Protein 5U0H (pdb70)

Radius of gyration: 23.19 Å; Cα contacts (8 Å, |Δi|>4): 1286; chains: 1; bounding box: 56×57×68 Å

Secondary structure (DSSP, 8-state):
--TTS--EEEEES-TT--EEEEEETTT--EEEEEEPPPPEE-TTT--EEEEEE-TT----EEEEEEETTEEPPPEEE-TTTTHHHHHHHHHHHHHTBSSS-EE-TTT--EE----GGGGGEEESS-BTTB-TT-EE----SB--SSSS-EEHHHHHHHHHHHHHHHHH-HHHHHT----PPTTSSHHHHHTT--HHHHHHHHHHHHHHHTB-TTS-B--EEE-SS---S--GGG--S--EEE--BHHHHHHHHHHHHHHHHHHTTT-HHHHHHHHHHHHHHHHHHHHS-S--B---TTTTSSS-----S--HHHHHHHHHHHHHHH--THHHHHHHHH-HHHHHS-----BTTB-HHHHHHHHHT-TTS-HHHHHHHHHHHHHHHHHHHHHHHHSTT--S--GGG-STTHHHHHHHHHHHHHHHHHHS--HHHHHHHHHHHHHHTT-STT-S-SBTT-SSS--SS-S-HHHHHHT---TTPBB----TT--SHHHHHHHHH-SSPPPGGG-----TT-TTTS-B-HHHHHHHHHHHHHHS---

Organism: Thermobacillus composti (strain DSM 18247 / JCM 13945 / KWC4) (NCBI:txid717605)

Structure (mmCIF, N/CA/C/O backbone):
data_5U0H
#
_entry.id   5U0H
#
_cell.length_a   91.060
_cell.length_b   91.060
_cell.length_c   316.660
_cell.angle_alpha   90.000
_cell.angle_beta   90.000
_cell.angle_gamma   120.000
#
_symmetry.space_group_name_H-M   'P 65 2 2'
#
loop_
_entity.id
_entity.type
_entity.pdbx_description
1 polymer J30
2 non-polymer 'CITRATE ANION'
3 non-polymer GLYCEROL
4 water water
#
loop_
_atom_site.group_PDB
_atom_site.id
_atom_site.type_symbol
_atom_site.label_atom_id
_atom_site.label_alt_id
_atom_site.label_comp_id
_atom_site.label_asym_id
_atom_site.label_entity_id
_atom_site.label_seq_id
_atom_site.pdbx_PDB_ins_code
_atom_site.Cartn_x
_atom_site.Cartn_y
_atom_site.Cartn_z
_atom_site.occupancy
_atom_site.B_iso_or_equiv
_atom_site.auth_seq_id
_atom_site.auth_comp_id
_atom_site.auth_asym_id
_atom_site.auth_atom_id
_atom_site.pdbx_PDB_model_num
ATOM 1 N N . MET A 1 1 ? 13.892 48.403 130.522 1.00 18.04 1 MET A N 1
ATOM 2 C CA . MET A 1 1 ? 14.852 47.677 129.641 1.00 21.19 1 MET A CA 1
ATOM 3 C C . MET A 1 1 ? 16.238 48.250 129.794 1.00 16.21 1 MET A C 1
ATOM 4 O O . MET A 1 1 ? 16.364 49.448 129.936 1.00 16.48 1 MET A O 1
ATOM 20 N N . LEU A 1 2 ? 17.284 47.397 129.656 1.00 13.93 2 LEU A N 1
ATOM 21 C CA . LEU A 1 2 ? 18.672 47.869 129.681 1.00 14.43 2 LEU A CA 1
ATOM 22 C C . LEU A 1 2 ? 19.180 48.200 128.270 1.00 16.32 2 LEU A C 1
ATOM 23 O O . LEU A 1 2 ? 18.899 47.466 127.313 1.00 15.19 2 LEU A O 1
ATOM 39 N N . PRO A 1 3 ? 20.023 49.238 128.146 1.00 15.28 3 PRO A N 1
ATOM 40 C CA . PRO A 1 3 ? 20.548 49.621 126.818 1.00 13.99 3 PRO A CA 1
ATOM 41 C C . PRO A 1 3 ? 21.306 48.530 126.070 1.00 15.65 3 PRO A C 1
ATOM 42 O O . PRO A 1 3 ? 21.198 48.457 124.838 1.00 18.15 3 PRO A O 1
ATOM 53 N N . GLU A 1 4 ? 22.111 47.713 126.750 1.00 14.36 4 GLU A N 1
ATOM 54 C CA . GLU A 1 4 ? 22.989 46.777 126.057 1.00 16.70 4 GLU A CA 1
ATOM 55 C C . GLU A 1 4 ? 22.394 45.391 125.893 1.00 20.67 4 GLU A C 1
ATOM 56 O O . GLU A 1 4 ? 23.101 44.491 125.428 1.00 22.83 4 GLU A O 1
ATOM 68 N N . PHE A 1 5 ? 21.126 45.192 126.249 1.00 14.80 5 PHE A N 1
ATOM 69 C CA . PHE A 1 5 ? 20.545 43.867 126.145 1.00 14.80 5 PHE A CA 1
ATOM 70 C C . PHE A 1 5 ? 19.420 43.832 125.124 1.00 16.78 5 PHE A C 1
ATOM 71 O O . PHE A 1 5 ? 18.928 44.886 124.682 1.00 15.77 5 PHE A O 1
ATOM 88 N N . PRO A 1 6 ? 18.976 42.638 124.751 1.00 15.03 6 PRO A N 1
ATOM 89 C CA . PRO A 1 6 ? 17.905 42.528 123.754 1.00 15.35 6 PRO A CA 1
ATOM 90 C C . PRO A 1 6 ? 16.642 43.270 124.161 1.00 14.99 6 PRO A C 1
ATOM 91 O O . PRO A 1 6 ? 16.325 43.438 125.345 1.00 14.89 6 PRO A O 1
ATOM 102 N N . LYS A 1 7 ? 15.901 43.697 123.150 1.00 14.03 7 LYS A N 1
ATOM 103 C CA . LYS A 1 7 ? 14.681 44.464 123.364 1.00 11.89 7 LYS A CA 1
ATOM 104 C C . LYS A 1 7 ? 13.610 43.934 122.435 1.00 14.84 7 LYS A C 1
ATOM 105 O O . LYS A 1 7 ? 13.652 44.192 121.228 1.00 12.89 7 LYS A O 1
ATOM 124 N N . ILE A 1 8 ? 12.652 43.193 122.982 1.00 15.15 8 ILE A N 1
ATOM 125 C CA . ILE A 1 8 ? 11.527 42.726 122.175 1.00 18.19 8 ILE A CA 1
ATOM 126 C C . ILE A 1 8 ? 10.229 43.092 122.875 1.00 21.70 8 ILE A C 1
ATOM 127 O O . ILE A 1 8 ? 10.093 42.907 124.092 1.00 23.55 8 ILE A O 1
ATOM 143 N N . ALA A 1 9 ? 9.304 43.654 122.117 1.00 18.60 9 ALA A N 1
ATOM 144 C CA . ALA A 1 9 ? 7.927 43.777 122.549 1.00 14.43 9 ALA A CA 1
ATOM 145 C C . ALA A 1 9 ? 7.194 42.548 122.034 1.00 13.14 9 ALA A C 1
ATOM 146 O O . ALA A 1 9 ? 7.374 42.156 120.874 1.00 15.64 9 ALA A O 1
ATOM 153 N N . VAL A 1 10 ? 6.405 41.926 122.902 1.00 12.57 10 VAL A N 1
ATOM 154 C CA . VAL A 1 10 ? 5.602 40.776 122.532 1.00 13.26 10 VAL A CA 1
ATOM 155 C C . VAL A 1 10 ? 4.172 41.251 122.325 1.00 17.36 10 VAL A C 1
ATOM 156 O O . VAL A 1 10 ? 3.576 41.891 123.203 1.00 17.79 10 VAL A O 1
ATOM 169 N N . VAL A 1 11 ? 3.626 40.932 121.165 1.00 17.23 11 VAL A N 1
ATOM 170 C CA . VAL A 1 11 ? 2.294 41.364 120.768 1.00 30.86 11 VAL A CA 1
ATOM 171 C C . VAL A 1 11 ? 1.436 40.119 120.582 1.00 30.81 11 VAL A C 1
ATOM 172 O O . VAL A 1 11 ? 1.759 39.269 119.745 1.00 29.41 11 VAL A O 1
ATOM 185 N N . ALA A 1 12 ? 0.363 40.000 121.368 1.00 21.33 12 ALA A N 1
ATOM 186 C CA . ALA A 1 12 ? -0.636 38.961 121.151 1.00 26.36 12 ALA A CA 1
ATOM 187 C C . ALA A 1 12 ? -1.689 39.491 120.188 1.00 30.35 12 ALA A C 1
ATOM 188 O O . ALA A 1 12 ? -2.120 40.639 120.302 1.00 27.63 12 ALA A O 1
ATOM 195 N N . GLY A 1 13 ? -2.093 38.657 119.228 1.00 23.28 13 GLY A N 1
ATOM 196 C CA . GLY A 1 13 ? -2.942 39.180 118.181 1.00 25.14 13 GLY A CA 1
ATOM 197 C C . GLY A 1 13 ? -2.185 40.096 117.229 1.00 32.06 13 GLY A C 1
ATOM 198 O O . GLY A 1 13 ? -0.990 39.925 116.958 1.00 24.65 13 GLY A O 1
ATOM 202 N N . SER A 1 14 ? -2.901 41.089 116.701 1.00 30.12 14 SER A N 1
ATOM 203 C CA . SER A 1 14 ? -2.332 41.994 115.704 1.00 26.52 14 SER A CA 1
ATOM 204 C C . SER A 1 14 ? -1.757 41.233 114.507 1.00 21.70 14 SER A C 1
ATOM 205 O O . SER A 1 14 ? -0.755 41.634 113.917 1.00 20.57 14 SER A O 1
ATOM 213 N N . GLU A 1 15 ? -2.404 40.126 114.147 1.00 22.38 15 GLU A N 1
ATOM 214 C CA . GLU A 1 15 ? -1.929 39.292 113.042 1.00 19.71 15 GLU A CA 1
ATOM 215 C C . GLU A 1 15 ? -1.775 40.060 111.737 1.00 18.76 15 GLU A C 1
ATOM 216 O O . GLU A 1 15 ? -0.905 39.733 110.925 1.00 18.85 15 GLU A O 1
ATOM 228 N N . ALA A 1 16 ? -2.632 41.048 111.480 1.00 19.83 16 ALA A N 1
ATOM 229 C CA . ALA A 1 16 ? -2.672 41.669 110.169 1.00 19.45 16 ALA A CA 1
ATOM 230 C C . ALA A 1 16 ? -1.600 42.727 109.966 1.00 18.70 16 ALA A C 1
ATOM 231 O O . ALA A 1 16 ? -1.355 43.124 108.834 1.00 22.54 16 ALA A O 1
ATOM 238 N N A GLU A 1 17 ? -0.980 43.232 111.025 0.43 23.43 17 GLU A N 1
ATOM 239 N N B GLU A 1 17 ? -0.947 43.161 111.038 0.57 23.36 17 GLU A N 1
ATOM 240 C CA A GLU A 1 17 ? 0.036 44.239 110.789 0.43 25.52 17 GLU A CA 1
ATOM 241 C CA B GLU A 1 17 ? 0.075 44.191 110.976 0.57 27.22 17 GLU A CA 1
ATOM 242 C C A GLU A 1 17 ? 1.299 43.596 110.232 0.43 26.05 17 GLU A C 1
ATOM 243 C C B GLU A 1 17 ? 1.405 43.608 110.509 0.57 26.78 17 GLU A C 1
ATOM 244 O O A GLU A 1 17 ? 1.429 42.374 110.119 0.43 24.47 17 GLU A O 1
ATOM 245 O O B GLU A 1 17 ? 1.680 42.417 110.706 0.57 26.05 17 GLU A O 1
ATOM 268 N N . SER A 1 18 ? 2.235 44.458 109.878 1.00 25.28 18 SER A N 1
ATOM 269 C CA . SER A 1 18 ? 3.551 44.041 109.416 1.00 29.53 18 SER A CA 1
ATOM 270 C C . SER A 1 18 ? 4.704 44.871 109.976 1.00 26.53 18 SER A C 1
ATOM 271 O O . SER A 1 18 ? 5.827 44.358 110.016 1.00 20.24 18 SER A O 1
ATOM 280 N N . VAL A 1 19 ? 4.477 46.118 110.409 1.00 20.68 19 VAL A N 1
ATOM 281 C CA . VAL A 1 19 ? 5.569 46.962 110.885 1.00 16.12 19 VAL A CA 1
ATOM 282 C C . VAL A 1 19 ? 5.233 47.506 112.260 1.00 17.79 19 VAL A C 1
ATOM 283 O O . VAL A 1 19 ? 4.087 47.471 112.714 1.00 17.76 19 VAL A O 1
ATOM 296 N N . PHE A 1 20 ? 6.270 48.015 112.930 1.00 15.16 20 PHE A N 1
ATOM 297 C CA . PHE A 1 20 ? 6.106 48.678 114.209 1.00 14.72 20 PHE A CA 1
ATOM 298 C C . PHE A 1 20 ? 7.013 49.893 114.232 1.00 14.83 20 PHE A C 1
ATOM 299 O O . PHE A 1 20 ? 8.009 49.955 113.509 1.00 15.13 20 PHE A O 1
ATOM 316 N N . ARG A 1 21 ? 6.700 50.804 115.142 1.00 14.61 21 ARG A N 1
ATOM 317 C CA . ARG A 1 21 ? 7.496 51.993 115.334 1.00 14.72 21 ARG A CA 1
ATOM 318 C C . ARG A 1 21 ? 7.766 52.249 116.811 1.00 18.64 21 ARG A C 1
ATOM 319 O O . ARG A 1 21 ? 6.846 52.259 117.626 1.00 16.83 21 ARG A O 1
ATOM 340 N N . VAL A 1 22 ? 9.030 52.475 117.144 1.00 14.18 22 VAL A N 1
ATOM 341 C CA . VAL A 1 22 ? 9.411 52.859 118.500 1.00 13.81 22 VAL A CA 1
ATOM 342 C C . VAL A 1 22 ? 9.487 54.378 118.528 1.00 15.21 22 VAL A C 1
ATOM 343 O O . VAL A 1 22 ? 10.229 54.983 117.744 1.00 14.51 22 VAL A O 1
ATOM 356 N N . VAL A 1 23 ? 8.698 54.994 119.400 1.00 13.95 23 VAL A N 1
ATOM 357 C CA . VAL A 1 23 ? 8.538 56.447 119.444 1.00 14.53 23 VAL A CA 1
ATOM 358 C C . VAL A 1 23 ? 9.106 56.960 120.763 1.00 14.03 23 VAL A C 1
ATOM 359 O O . VAL A 1 23 ? 8.777 56.435 121.829 1.00 15.67 23 VAL A O 1
ATOM 372 N N . ASP A 1 24 ? 9.934 58.003 120.687 1.00 17.67 24 ASP A N 1
ATOM 373 C CA . ASP A 1 24 ? 10.404 58.707 121.874 1.00 16.13 24 ASP A CA 1
ATOM 374 C C . ASP A 1 24 ? 9.282 59.611 122.369 1.00 15.38 24 ASP A C 1
ATOM 375 O O . ASP A 1 24 ? 8.871 60.524 121.657 1.00 16.40 24 ASP A O 1
ATOM 384 N N . ILE A 1 25 ? 8.770 59.350 123.570 1.00 18.46 25 ILE A N 1
ATOM 385 C CA . ILE A 1 25 ? 7.579 60.061 124.030 1.00 17.36 25 ILE A CA 1
ATOM 386 C C . ILE A 1 25 ? 7.842 61.553 124.194 1.00 19.77 25 ILE A C 1
ATOM 387 O O . ILE A 1 25 ? 6.950 62.376 123.956 1.00 18.39 25 ILE A O 1
ATOM 403 N N . GLY A 1 26 ? 9.062 61.933 124.570 1.00 18.89 26 GLY A N 1
ATOM 404 C CA . GLY A 1 26 ? 9.363 63.344 124.779 1.00 22.35 26 GLY A CA 1
ATOM 405 C C . GLY A 1 26 ? 9.384 64.178 123.515 1.00 22.42 26 GLY A C 1
ATOM 406 O O . GLY A 1 26 ? 9.012 65.354 123.529 1.00 21.38 26 GLY A O 1
ATOM 410 N N . THR A 1 27 ? 9.823 63.604 122.403 1.00 22.34 27 THR A N 1
ATOM 411 C CA . THR A 1 27 ? 9.881 64.356 121.163 1.00 23.23 27 THR A CA 1
ATOM 412 C C . THR A 1 27 ? 8.763 64.011 120.211 1.00 22.75 27 THR A C 1
ATOM 413 O O . THR A 1 27 ? 8.399 64.838 119.373 1.00 26.37 27 THR A O 1
ATOM 424 N N . GLY A 1 28 ? 8.212 62.802 120.324 1.00 20.26 28 GLY A N 1
ATOM 425 C CA . GLY A 1 28 ? 7.295 62.295 119.335 1.00 21.90 28 GLY A CA 1
ATOM 426 C C . GLY A 1 28 ? 7.963 61.718 118.110 1.00 21.42 28 GLY A C 1
ATOM 427 O O . GLY A 1 28 ? 7.267 61.303 117.177 1.00 19.89 28 GLY A O 1
ATOM 431 N N . ASP A 1 29 ? 9.284 61.682 118.074 1.00 19.34 29 ASP A N 1
ATOM 432 C CA . ASP A 1 29 ? 9.977 61.184 116.893 1.00 21.68 29 ASP A CA 1
ATOM 433 C C . ASP A 1 29 ? 10.074 59.662 116.918 1.00 15.98 29 ASP A C 1
ATOM 434 O O . ASP A 1 29 ? 10.244 59.049 117.977 1.00 15.56 29 ASP A O 1
ATOM 443 N N . VAL A 1 30 ? 9.986 59.061 115.734 1.00 16.20 30 VAL A N 1
ATOM 444 C CA . VAL A 1 30 ? 10.245 57.633 115.566 1.00 15.88 30 VAL A CA 1
ATOM 445 C C . VAL A 1 30 ? 11.752 57.437 115.634 1.00 15.90 30 VAL A C 1
ATOM 446 O O . VAL A 1 30 ? 12.483 57.998 114.813 1.00 16.51 30 VAL A O 1
ATOM 459 N N . VAL A 1 31 ? 12.212 56.636 116.578 1.00 15.41 31 VAL A N 1
ATOM 460 C CA . VAL A 1 31 ? 13.638 56.334 116.654 1.00 16.24 31 VAL A CA 1
ATOM 461 C C . VAL A 1 31 ? 13.984 55.017 115.985 1.00 23.52 31 VAL A C 1
ATOM 462 O O . VAL A 1 31 ? 15.161 54.792 115.655 1.00 20.13 31 VAL A O 1
ATOM 475 N N . TYR A 1 32 ? 13.004 54.153 115.764 1.00 16.55 32 TYR A N 1
ATOM 476 C CA . TYR A 1 32 ? 13.253 52.851 115.171 1.00 19.02 32 TYR A CA 1
ATOM 477 C C . TYR A 1 32 ? 11.964 52.378 114.523 1.00 16.26 32 TYR A C 1
ATOM 478 O O . TYR A 1 32 ? 10.897 52.448 115.142 1.00 16.67 32 TYR A O 1
ATOM 496 N N . GLU A 1 33 ? 12.071 51.894 113.296 1.00 15.99 33 GLU A N 1
ATOM 497 C CA A GLU A 1 33 ? 10.963 51.261 112.600 0.43 16.46 33 GLU A CA 1
ATOM 498 C CA B GLU A 1 33 ? 10.960 51.255 112.604 0.57 15.89 33 GLU A CA 1
ATOM 499 C C . GLU A 1 33 ? 11.442 49.921 112.061 1.00 22.60 33 GLU A C 1
ATOM 500 O O . GLU A 1 33 ? 12.540 49.827 111.505 1.00 18.60 33 GLU A O 1
ATOM 522 N N . GLY A 1 34 ? 10.631 48.879 112.235 1.00 19.32 34 GLY A N 1
ATOM 523 C CA . GLY A 1 34 ? 11.018 47.581 111.723 1.00 18.97 34 GLY A CA 1
ATOM 524 C C . GLY A 1 34 ? 9.817 46.731 111.370 1.00 19.56 34 GLY A C 1
ATOM 525 O O . GLY A 1 34 ? 8.672 47.130 111.553 1.00 16.72 34 GLY A O 1
ATOM 529 N N . ARG A 1 35 ? 10.101 45.525 110.884 1.00 21.20 35 ARG A N 1
ATOM 530 C CA . ARG A 1 35 ? 9.067 44.544 110.586 1.00 20.74 35 ARG A CA 1
ATOM 531 C C . ARG A 1 35 ? 8.845 43.625 111.778 1.00 17.81 35 ARG A C 1
ATOM 532 O O . ARG A 1 35 ? 9.797 43.183 112.422 1.00 17.04 35 ARG A O 1
ATOM 553 N N . LEU A 1 36 ? 7.577 43.355 112.071 1.00 15.53 36 LEU A N 1
ATOM 554 C CA . LEU A 1 36 ? 7.221 42.375 113.078 1.00 14.89 36 LEU A CA 1
ATOM 555 C C . LEU A 1 36 ? 7.636 40.979 112.626 1.00 15.12 36 LEU A C 1
ATOM 556 O O . LEU A 1 36 ? 7.639 40.662 111.432 1.00 15.66 36 LEU A O 1
ATOM 572 N N . SER A 1 37 ? 7.949 40.124 113.602 1.00 15.18 37 SER A N 1
ATOM 573 C CA . SER A 1 37 ? 8.180 38.726 113.280 1.00 17.35 37 SER A CA 1
ATOM 574 C C . SER A 1 37 ? 6.861 38.055 112.908 1.00 18.86 37 SER A C 1
ATOM 575 O O . SER A 1 37 ? 5.771 38.590 113.124 1.00 18.64 37 SER A O 1
ATOM 583 N N . ASP A 1 38 ? 6.973 36.849 112.359 1.00 21.37 38 ASP A N 1
ATOM 584 C CA . ASP A 1 38 ? 5.794 36.056 112.035 1.00 21.65 38 ASP A CA 1
ATOM 585 C C . ASP A 1 38 ? 5.036 35.637 113.295 1.00 20.24 38 ASP A C 1
ATOM 586 O O . ASP A 1 38 ? 5.612 35.425 114.370 1.00 22.46 38 ASP A O 1
ATOM 595 N N . SER A 1 39 ? 3.717 35.541 113.153 1.00 20.24 39 SER A N 1
ATOM 596 C CA . SER A 1 39 ? 2.848 35.110 114.241 1.00 18.93 39 SER A CA 1
ATOM 597 C C . SER A 1 39 ? 3.076 33.633 114.544 1.00 22.26 39 SER A C 1
ATOM 598 O O . SER A 1 39 ? 3.128 32.812 113.626 1.00 25.58 39 SER A O 1
ATOM 606 N N . VAL A 1 40 ? 3.163 33.280 115.833 1.00 16.01 40 VAL A N 1
ATOM 607 C CA . VAL A 1 40 ? 3.292 31.877 116.233 1.00 20.58 40 VAL A CA 1
ATOM 608 C C . VAL A 1 40 ? 2.387 31.582 117.420 1.00 16.12 40 VAL A C 1
ATOM 609 O O . VAL A 1 40 ? 2.292 32.373 118.360 1.00 14.99 40 VAL A O 1
ATOM 622 N N . TYR A 1 41 ? 1.711 30.440 117.351 1.00 22.25 41 TYR A N 1
ATOM 623 C CA . TYR A 1 41 ? 0.784 30.035 118.395 1.00 18.14 41 TYR A CA 1
ATOM 624 C C . TYR A 1 41 ? 1.541 29.552 119.626 1.00 15.99 41 TYR A C 1
ATOM 625 O O . TYR A 1 41 ? 2.513 28.795 119.517 1.00 17.47 41 TYR A O 1
ATOM 643 N N . ASP A 1 42 ? 1.080 29.996 120.810 1.00 13.73 42 ASP A N 1
ATOM 644 C CA . ASP A 1 42 ? 1.719 29.691 122.086 1.00 14.12 42 ASP A CA 1
ATOM 645 C C . ASP A 1 42 ? 0.839 28.717 122.861 1.00 13.42 42 ASP A C 1
ATOM 646 O O . ASP A 1 42 ? -0.262 29.074 123.296 1.00 14.07 42 ASP A O 1
ATOM 655 N N . ASP A 1 43 ? 1.338 27.493 123.053 1.00 13.54 43 ASP A N 1
ATOM 656 C CA . ASP A 1 43 ? 0.510 26.427 123.623 1.00 14.61 43 ASP A CA 1
ATOM 657 C C . ASP A 1 43 ? -0.001 26.769 125.017 1.00 13.34 43 ASP A C 1
ATOM 658 O O . ASP A 1 43 ? -1.139 26.419 125.365 1.00 14.19 43 ASP A O 1
ATOM 667 N N . ALA A 1 44 ? 0.833 27.393 125.852 1.00 13.74 44 ALA A N 1
ATOM 668 C CA . ALA A 1 44 ? 0.464 27.568 127.255 1.00 14.93 44 ALA A CA 1
ATOM 669 C C . ALA A 1 44 ? -0.609 28.632 127.432 1.00 13.18 44 ALA A C 1
ATOM 670 O O . ALA A 1 44 ? -1.379 28.574 128.396 1.00 13.61 44 ALA A O 1
ATOM 677 N N . SER A 1 45 ? -0.707 29.584 126.496 1.00 12.85 45 SER A N 1
ATOM 678 C CA . SER A 1 45 ? -1.598 30.729 126.645 1.00 12.70 45 SER A CA 1
ATOM 679 C C . SER A 1 45 ? -2.797 30.710 125.726 1.00 12.79 45 SER A C 1
ATOM 680 O O . SER A 1 45 ? -3.785 31.388 126.027 1.00 15.58 45 SER A O 1
ATOM 688 N N . GLY A 1 46 ? -2.736 29.980 124.611 1.00 13.20 46 GLY A N 1
ATOM 689 C CA . GLY A 1 46 ? -3.740 30.111 123.572 1.00 13.67 46 GLY A CA 1
ATOM 690 C C . GLY A 1 46 ? -3.597 31.352 122.728 1.00 14.54 46 GLY A C 1
ATOM 691 O O . GLY A 1 46 ? -4.447 31.592 121.851 1.00 14.37 46 GLY A O 1
ATOM 695 N N . ASP A 1 47 ? -2.542 32.124 122.940 1.00 13.91 47 ASP A N 1
ATOM 696 C CA . ASP A 1 47 ? -2.332 33.373 122.220 1.00 13.36 47 ASP A CA 1
ATOM 697 C C . ASP A 1 47 ? -1.544 33.101 120.951 1.00 17.64 47 ASP A C 1
ATOM 698 O O . ASP A 1 47 ? -0.723 32.181 120.888 1.00 16.43 47 ASP A O 1
ATOM 707 N N . THR A 1 48 ? -1.775 33.936 119.948 1.00 13.75 48 THR A N 1
ATOM 708 C CA . THR A 1 48 ? -0.973 33.935 118.734 1.00 14.03 48 THR A CA 1
ATOM 709 C C . THR A 1 48 ? -0.141 35.197 118.831 1.00 16.28 48 THR A C 1
ATOM 710 O O . THR A 1 48 ? -0.699 36.297 118.839 1.00 16.61 48 THR A O 1
ATOM 721 N N . VAL A 1 49 ? 1.177 35.041 118.943 1.00 17.90 49 VAL A N 1
ATOM 722 C CA . VAL A 1 49 ? 2.019 36.162 119.343 1.00 22.02 49 VAL A CA 1
ATOM 723 C C . VAL A 1 49 ? 3.140 36.369 118.339 1.00 25.73 49 VAL A C 1
ATOM 724 O O . VAL A 1 49 ? 3.585 35.448 117.639 1.00 19.20 49 VAL A O 1
ATOM 737 N N . ARG A 1 50 ? 3.583 37.613 118.267 1.00 21.90 50 ARG A N 1
ATOM 738 C CA . ARG A 1 50 ? 4.703 37.980 117.423 1.00 19.60 50 ARG A CA 1
ATOM 739 C C . ARG A 1 50 ? 5.529 38.989 118.194 1.00 15.93 50 ARG A C 1
ATOM 740 O O . ARG A 1 50 ? 5.169 39.384 119.295 1.00 16.35 50 ARG A O 1
ATOM 761 N N A HIS A 1 51 ? 6.641 39.387 117.581 0.60 15.54 51 HIS A N 1
ATOM 762 N N B HIS A 1 51 ? 6.679 39.370 117.673 0.40 16.72 51 HIS A N 1
ATOM 763 C CA A HIS A 1 51 ? 7.681 40.157 118.244 0.60 16.84 51 HIS A CA 1
ATOM 764 C CA B HIS A 1 51 ? 7.439 40.333 118.447 0.40 15.16 51 HIS A CA 1
ATOM 765 C C A HIS A 1 51 ? 7.995 41.425 117.459 0.60 13.19 51 HIS A C 1
ATOM 766 C C B HIS A 1 51 ? 8.062 41.379 117.545 0.40 15.41 51 HIS A C 1
ATOM 767 O O A HIS A 1 51 ? 7.926 41.440 116.230 0.60 13.65 51 HIS A O 1
ATOM 768 O O B HIS A 1 51 ? 8.269 41.188 116.347 0.40 13.61 51 HIS A O 1
ATOM 795 N N . ALA A 1 52 ? 8.344 42.491 118.187 1.00 13.66 52 ALA A N 1
ATOM 796 C CA . ALA A 1 52 ? 8.972 43.668 117.603 1.00 14.25 52 ALA A CA 1
ATOM 797 C C . ALA A 1 52 ? 10.361 43.727 118.221 1.00 12.98 52 ALA A C 1
ATOM 798 O O . ALA A 1 52 ? 10.483 43.933 119.432 1.00 13.64 52 ALA A O 1
ATOM 805 N N . ASP A 1 53 ? 11.399 43.508 117.414 1.00 13.82 53 ASP A N 1
ATOM 806 C CA . ASP A 1 53 ? 12.786 43.475 117.896 1.00 13.23 53 ASP A CA 1
ATOM 807 C C . ASP A 1 53 ? 13.456 44.820 117.598 1.00 13.44 53 ASP A C 1
ATOM 808 O O . ASP A 1 53 ? 13.684 45.161 116.435 1.00 13.91 53 ASP A O 1
ATOM 817 N N . PHE A 1 54 ? 13.765 45.576 118.644 1.00 13.92 54 PHE A N 1
ATOM 818 C CA . PHE A 1 54 ? 14.429 46.865 118.494 1.00 16.22 54 PHE A CA 1
ATOM 819 C C . PHE A 1 54 ? 15.673 46.920 119.364 1.00 16.34 54 PHE A C 1
ATOM 820 O O . PHE A 1 54 ? 16.064 47.985 119.841 1.00 14.63 54 PHE A O 1
ATOM 837 N N . GLY A 1 55 ? 16.341 45.775 119.526 1.00 15.75 55 GLY A N 1
ATOM 838 C CA . GLY A 1 55 ? 17.485 45.706 120.418 1.00 16.89 55 GLY A CA 1
ATOM 839 C C . GLY A 1 55 ? 18.621 46.632 120.036 1.00 17.59 55 GLY A C 1
ATOM 840 O O . GLY A 1 55 ? 19.394 47.049 120.901 1.00 17.93 55 GLY A O 1
ATOM 844 N N . GLU A 1 56 ? 18.749 46.971 118.750 1.00 16.59 56 GLU A N 1
ATOM 845 C CA . GLU A 1 56 ? 19.854 47.834 118.352 1.00 20.01 56 GLU A CA 1
ATOM 846 C C . GLU A 1 56 ? 19.658 49.287 118.777 1.00 23.67 56 GLU A C 1
ATOM 847 O O . GLU A 1 56 ? 20.627 50.056 118.745 1.00 19.27 56 GLU A O 1
ATOM 859 N N . TRP A 1 57 ? 18.457 49.675 119.199 1.00 18.45 57 TRP A N 1
ATOM 860 C CA . TRP A 1 57 ? 18.245 51.016 119.720 1.00 16.50 57 TRP A CA 1
ATOM 861 C C . TRP A 1 57 ? 18.646 51.057 121.191 1.00 17.92 57 TRP A C 1
ATOM 862 O O . TRP A 1 57 ? 18.058 50.361 122.020 1.00 17.86 57 TRP A O 1
ATOM 883 N N . LYS A 1 58 ? 19.635 51.894 121.526 1.00 17.14 58 LYS A N 1
ATOM 884 C CA . LYS A 1 58 ? 20.244 51.843 122.846 1.00 19.86 58 LYS A CA 1
ATOM 885 C C . LYS A 1 58 ? 20.164 53.141 123.632 1.00 20.48 58 LYS A C 1
ATOM 886 O O . LYS A 1 58 ? 20.669 53.194 124.759 1.00 22.83 58 LYS A O 1
ATOM 905 N N . ARG A 1 59 ? 19.544 54.171 123.096 1.00 17.10 59 ARG A N 1
ATOM 906 C CA . ARG A 1 59 ? 19.549 55.458 123.767 1.00 15.96 59 ARG A CA 1
ATOM 907 C C . ARG A 1 59 ? 18.613 55.454 124.967 1.00 21.44 59 ARG A C 1
ATOM 908 O O . ARG A 1 59 ? 17.430 55.091 124.839 1.00 18.63 59 ARG A O 1
ATOM 929 N N . PRO A 1 60 ? 19.081 55.860 126.144 1.00 19.81 60 PRO A N 1
ATOM 930 C CA . PRO A 1 60 ? 18.179 55.931 127.288 1.00 17.58 60 PRO A CA 1
ATOM 931 C C . PRO A 1 60 ? 17.055 56.917 127.031 1.00 20.29 60 PRO A C 1
ATOM 932 O O . PRO A 1 60 ? 17.231 57.933 126.354 1.00 24.05 60 PRO A O 1
ATOM 943 N N . GLY A 1 61 ? 15.893 56.595 127.570 1.00 18.19 61 GLY A N 1
ATOM 944 C CA . GLY A 1 61 ? 14.744 57.463 127.456 1.00 18.73 61 GLY A CA 1
ATOM 945 C C . GLY A 1 61 ? 13.465 56.707 127.739 1.00 19.24 61 GLY A C 1
ATOM 946 O O . GLY A 1 61 ? 13.474 55.567 128.218 1.00 16.57 61 GLY A O 1
ATOM 950 N N A SER A 1 62 ? 12.366 57.364 127.399 0.44 20.34 62 SER A N 1
ATOM 951 N N B SER A 1 62 ? 12.354 57.374 127.440 0.56 20.95 62 SER A N 1
ATOM 952 C CA A SER A 1 62 ? 11.028 56.830 127.591 0.44 17.89 62 SER A CA 1
ATOM 953 C CA B SER A 1 62 ? 11.017 56.815 127.610 0.56 17.41 62 SER A CA 1
ATOM 954 C C A SER A 1 62 ? 10.349 56.710 126.236 0.44 14.14 62 SER A C 1
ATOM 955 C C B SER A 1 62 ? 10.350 56.708 126.248 0.56 13.58 62 SER A C 1
ATOM 956 O O A SER A 1 62 ? 10.302 57.683 125.476 0.44 15.31 62 SER A O 1
ATOM 957 O O B SER A 1 62 ? 10.314 57.687 125.495 0.56 15.12 62 SER A O 1
ATOM 972 N N . TYR A 1 63 ? 9.811 55.523 125.955 1.00 15.74 63 TYR A N 1
ATOM 973 C CA . TYR A 1 63 ? 9.365 55.164 124.617 1.00 13.70 63 TYR A CA 1
ATOM 974 C C . TYR A 1 63 ? 8.046 54.430 124.655 1.00 15.76 63 TYR A C 1
ATOM 975 O O . TYR A 1 63 ? 7.621 53.909 125.690 1.00 17.57 63 TYR A O 1
ATOM 993 N N . SER A 1 64 ? 7.417 54.377 123.481 1.00 16.98 64 SER A N 1
ATOM 994 C CA A SER A 1 64 ? 6.245 53.553 123.250 0.62 13.68 64 SER A CA 1
ATOM 995 C CA B SER A 1 64 ? 6.252 53.540 123.258 0.38 14.77 64 SER A CA 1
ATOM 996 C C . SER A 1 64 ? 6.410 52.847 121.913 1.00 19.72 64 SER A C 1
ATOM 997 O O . SER A 1 64 ? 7.046 53.370 121.004 1.00 17.67 64 SER A O 1
ATOM 1010 N N . VAL A 1 65 ? 5.845 51.654 121.807 1.00 13.68 65 VAL A N 1
ATOM 1011 C CA . VAL A 1 65 ? 5.828 50.911 120.546 1.00 12.87 65 VAL A CA 1
ATOM 1012 C C . VAL A 1 65 ? 4.437 51.026 119.931 1.00 13.82 65 VAL A C 1
ATOM 1013 O O . VAL A 1 65 ? 3.436 50.705 120.578 1.00 17.05 65 VAL A O 1
ATOM 1026 N N A THR A 1 66 ? 4.365 51.535 118.705 0.67 13.59 66 THR A N 1
ATOM 1027 N N B THR A 1 66 ? 4.376 51.407 118.664 0.33 13.58 66 THR A N 1
ATOM 1028 C CA A THR A 1 66 ? 3.114 51.580 117.959 0.67 13.91 66 THR A CA 1
ATOM 1029 C CA B THR A 1 66 ? 3.107 51.597 117.977 0.33 15.91 66 THR A CA 1
ATOM 1030 C C A THR A 1 66 ? 3.037 50.396 117.012 0.67 14.32 66 THR A C 1
ATOM 1031 C C B THR A 1 66 ? 2.948 50.540 116.892 0.33 15.66 66 THR A C 1
ATOM 1032 O O A THR A 1 66 ? 4.010 50.058 116.333 0.67 14.18 66 THR A O 1
ATOM 1033 O O B THR A 1 66 ? 3.774 50.451 115.975 0.33 14.37 66 THR A O 1
ATOM 1054 N N . VAL A 1 67 ? 1.869 49.763 116.983 1.00 18.16 67 VAL A N 1
ATOM 1055 C CA . VAL A 1 67 ? 1.550 48.736 116.000 1.00 18.67 67 VAL A CA 1
ATOM 1056 C C . VAL A 1 67 ? 0.125 48.991 115.520 1.00 14.69 67 VAL A C 1
ATOM 1057 O O . VAL A 1 67 ? -0.818 48.888 116.314 1.00 20.30 67 VAL A O 1
ATOM 1070 N N . GLY A 1 68 ? -0.019 49.318 114.255 1.00 15.19 68 GLY A N 1
ATOM 1071 C CA . GLY A 1 68 ? -1.333 49.626 113.700 1.00 18.98 68 GLY A CA 1
ATOM 1072 C C . GLY A 1 68 ? -2.006 50.773 114.439 1.00 25.90 68 GLY A C 1
ATOM 1073 O O . GLY A 1 68 ? -1.495 51.899 114.485 1.00 21.29 68 GLY A O 1
ATOM 1077 N N . ARG A 1 69 ? -3.183 50.492 115.005 1.00 16.38 69 ARG A N 1
ATOM 1078 C CA . ARG A 1 69 ? -3.997 51.480 115.718 1.00 19.97 69 ARG A CA 1
ATOM 1079 C C . ARG A 1 69 ? -3.592 51.713 117.157 1.00 19.32 69 ARG A C 1
ATOM 1080 O O . ARG A 1 69 ? -4.137 52.628 117.790 1.00 23.15 69 ARG A O 1
ATOM 1101 N N A SER A 1 70 ? -2.672 50.915 117.692 0.50 16.67 70 SER A N 1
ATOM 1102 N N B SER A 1 70 ? -2.713 50.900 117.731 0.50 16.16 70 SER A N 1
ATOM 1103 C CA A SER A 1 70 ? -2.409 50.865 119.120 0.50 22.20 70 SER A CA 1
ATOM 1104 C CA B SER A 1 70 ? -2.457 50.997 119.156 0.50 22.56 70 SER A CA 1
ATOM 1105 C C A SER A 1 70 ? -0.968 51.249 119.430 0.50 22.98 70 SER A C 1
ATOM 1106 C C B SER A 1 70 ? -0.985 51.228 119.453 0.50 23.04 70 SER A C 1
ATOM 1107 O O A SER A 1 70 ? -0.070 51.087 118.603 0.50 19.15 70 SER A O 1
ATOM 1108 O O B SER A 1 70 ? -0.096 50.924 118.659 0.50 19.36 70 SER A O 1
ATOM 1123 N N . SER A 1 71 ? -0.757 51.760 120.640 1.00 27.19 71 SER A N 1
ATOM 1124 C CA . SER A 1 71 ? 0.573 52.067 121.138 1.00 24.47 71 SER A CA 1
ATOM 1125 C C . SER A 1 71 ? 0.696 51.493 122.536 1.00 30.52 71 SER A C 1
ATOM 1126 O O . SER A 1 71 ? -0.260 51.528 123.317 1.00 34.22 71 SER A O 1
ATOM 1134 N N . SER A 1 72 ? 1.864 50.938 122.837 1.00 24.36 72 SER A N 1
ATOM 1135 C CA . SER A 1 72 ? 2.105 50.347 124.145 1.00 20.73 72 SER A CA 1
ATOM 1136 C C . SER A 1 72 ? 2.124 51.418 125.227 1.00 21.78 72 SER A C 1
ATOM 1137 O O . SER A 1 72 ? 2.245 52.619 124.967 1.00 23.81 72 SER A O 1
ATOM 1145 N N . ALA A 1 73 ? 2.036 50.952 126.471 1.00 23.20 73 ALA A N 1
ATOM 1146 C CA . ALA A 1 73 ? 2.314 51.825 127.585 1.00 26.09 73 ALA A CA 1
ATOM 1147 C C . ALA A 1 73 ? 3.768 52.284 127.496 1.00 20.20 73 ALA A C 1
AT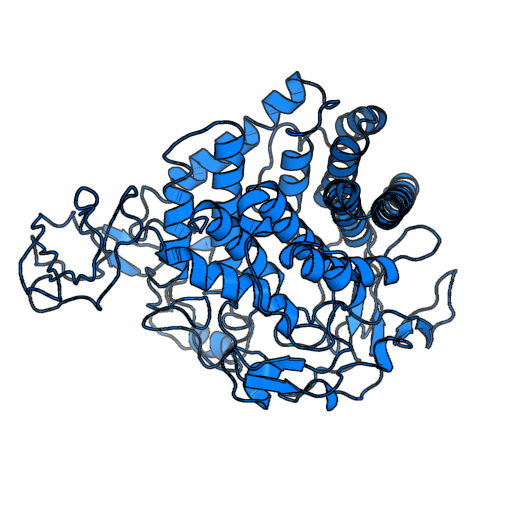OM 1148 O O . ALA A 1 73 ? 4.612 51.574 126.938 1.00 23.06 73 ALA A O 1
ATOM 1155 N N . PRO A 1 74 ? 4.086 53.468 128.016 1.00 22.38 74 PRO A N 1
ATOM 1156 C CA . PRO A 1 74 ? 5.484 53.910 128.024 1.00 21.00 74 PRO A CA 1
ATOM 1157 C C . PRO A 1 74 ? 6.359 52.950 128.808 1.00 23.19 74 PRO A C 1
ATOM 1158 O O . PRO A 1 74 ? 5.935 52.356 129.798 1.00 23.18 74 PRO A O 1
ATOM 1169 N N . PHE A 1 75 ? 7.597 52.812 128.353 1.00 19.52 75 PHE A N 1
ATOM 1170 C CA . PHE A 1 75 ? 8.592 52.013 129.044 1.00 20.30 75 PHE A CA 1
ATOM 1171 C C . PHE A 1 75 ? 9.921 52.734 128.947 1.00 16.97 75 PHE A C 1
ATOM 1172 O O . PHE A 1 75 ? 10.126 53.611 128.098 1.00 17.29 75 PHE A O 1
ATOM 1189 N N . ARG A 1 76 ? 10.835 52.349 129.831 1.00 16.96 76 ARG A N 1
ATOM 1190 C CA . ARG A 1 76 ? 12.129 52.996 129.931 1.00 15.17 76 ARG A CA 1
ATOM 1191 C C . ARG A 1 76 ? 13.209 52.115 129.338 1.00 16.36 76 ARG A C 1
ATOM 1192 O O . ARG A 1 76 ? 13.159 50.892 129.472 1.00 18.09 76 ARG A O 1
ATOM 1213 N N . ILE A 1 77 ? 14.157 52.750 128.652 1.00 15.67 77 ILE A N 1
ATOM 1214 C CA . ILE A 1 77 ? 15.481 52.194 128.399 1.00 15.66 77 ILE A CA 1
ATOM 1215 C C . ILE A 1 77 ? 16.439 52.984 129.277 1.00 17.66 77 ILE A C 1
ATOM 1216 O O . ILE A 1 77 ? 16.519 54.210 129.163 1.00 18.86 77 ILE A O 1
ATOM 1232 N N . GLY A 1 78 ? 17.154 52.289 130.151 1.00 18.12 78 GLY A N 1
ATOM 1233 C CA . GLY A 1 78 ? 18.079 52.948 131.039 1.00 17.63 78 GLY A CA 1
ATOM 1234 C C . GLY A 1 78 ? 18.938 51.957 131.783 1.00 15.20 78 GLY A C 1
ATOM 1235 O O . GLY A 1 78 ? 18.542 50.804 132.001 1.00 15.06 78 GLY A O 1
ATOM 1239 N N . ASN A 1 79 ? 20.126 52.406 132.191 1.00 16.95 79 ASN A N 1
ATOM 1240 C CA . ASN A 1 79 ? 21.021 51.536 132.936 1.00 18.93 79 ASN A CA 1
ATOM 1241 C C . ASN A 1 79 ? 20.527 51.283 134.344 1.00 15.40 79 ASN A C 1
ATOM 1242 O O . ASN A 1 79 ? 20.834 50.242 134.916 1.00 19.01 79 ASN A O 1
ATOM 1253 N N . ASP A 1 80 ? 19.715 52.174 134.882 1.00 16.58 80 ASP A N 1
ATOM 1254 C CA . ASP A 1 80 ? 19.339 52.110 136.287 1.00 26.18 80 ASP A CA 1
ATOM 1255 C C . ASP A 1 80 ? 18.071 51.315 136.557 1.00 16.38 80 ASP A C 1
ATOM 1256 O O . ASP A 1 80 ? 17.662 51.231 137.713 1.00 17.11 80 ASP A O 1
ATOM 1265 N N . VAL A 1 81 ? 17.447 50.706 135.542 1.00 12.61 81 VAL A N 1
ATOM 1266 C CA . VAL A 1 81 ? 16.030 50.373 135.659 1.00 10.85 81 VAL A CA 1
ATOM 1267 C C . VAL A 1 81 ? 15.715 49.278 136.673 1.00 14.82 81 VAL A C 1
ATOM 1268 O O . VAL A 1 81 ? 14.560 49.196 137.095 1.00 16.67 81 VAL A O 1
ATOM 1281 N N . TYR A 1 82 ? 16.662 48.415 137.069 1.00 11.41 82 TYR A N 1
ATOM 1282 C CA . TYR A 1 82 ? 16.326 47.318 137.973 1.00 9.86 82 TYR A CA 1
ATOM 1283 C C . TYR A 1 82 ? 16.798 47.576 139.398 1.00 10.49 82 TYR A C 1
ATOM 1284 O O . TYR A 1 82 ? 16.535 46.749 140.280 1.00 14.00 82 TYR A O 1
ATOM 1302 N N . ARG A 1 83 ? 17.436 48.719 139.662 1.00 12.56 83 ARG A N 1
ATOM 1303 C CA . ARG A 1 83 ? 17.892 49.001 141.023 1.00 12.26 83 ARG A CA 1
ATOM 1304 C C . ARG A 1 83 ? 16.701 49.158 141.969 1.00 13.68 83 ARG A C 1
ATOM 1305 O O . ARG A 1 83 ? 16.696 48.609 143.076 1.00 13.97 83 ARG A O 1
ATOM 1326 N N . ALA A 1 84 ? 15.676 49.904 141.560 1.00 13.26 84 ALA A N 1
ATOM 1327 C CA . ALA A 1 84 ? 14.567 50.150 142.482 1.00 14.10 84 ALA A CA 1
ATOM 1328 C C . ALA A 1 84 ? 13.806 48.877 142.825 1.00 12.90 84 ALA A C 1
ATOM 1329 O O . ALA A 1 84 ? 13.539 48.644 144.027 1.00 13.77 84 ALA A O 1
ATOM 1336 N N . PRO A 1 85 ? 13.408 48.031 141.869 1.00 12.45 85 PRO A N 1
ATOM 1337 C CA . PRO A 1 85 ? 12.728 46.796 142.275 1.00 11.19 85 PRO A CA 1
ATOM 1338 C C . PRO A 1 85 ? 13.609 45.881 143.098 1.00 10.39 85 PRO A C 1
ATOM 1339 O O . PRO A 1 85 ? 13.098 45.154 143.955 1.00 11.09 85 PRO A O 1
ATOM 1350 N N . LEU A 1 86 ? 14.918 45.864 142.836 1.00 11.46 86 LEU A N 1
ATOM 1351 C CA . LEU A 1 86 ? 15.803 45.063 143.668 1.00 8.81 86 LEU A CA 1
ATOM 1352 C C . LEU A 1 86 ? 15.730 45.517 145.119 1.00 10.70 86 LEU A C 1
ATOM 1353 O O . LEU A 1 86 ? 15.570 44.700 146.035 1.00 11.63 86 LEU A O 1
ATOM 1369 N N . ILE A 1 87 ? 15.837 46.823 145.329 1.00 9.06 87 ILE A N 1
ATOM 1370 C CA . ILE A 1 87 ? 15.779 47.379 146.673 1.00 9.59 87 ILE A CA 1
ATOM 1371 C C . ILE A 1 87 ? 14.434 47.070 147.326 1.00 12.35 87 ILE A C 1
ATOM 1372 O O . ILE A 1 87 ? 14.383 46.699 148.496 1.00 10.63 87 ILE A O 1
ATOM 1388 N N . GLN A 1 88 ? 13.346 47.220 146.576 1.00 10.91 88 GLN A N 1
ATOM 1389 C CA . GLN A 1 88 ? 12.022 46.941 147.133 1.00 11.44 88 GLN A CA 1
ATOM 1390 C C . GLN A 1 88 ? 11.885 45.480 147.542 1.00 10.46 88 GLN A C 1
ATOM 1391 O O . GLN A 1 88 ? 11.361 45.164 148.622 1.00 10.66 88 GLN A O 1
ATOM 1405 N N . ALA A 1 89 ? 12.311 44.570 146.670 1.00 9.38 89 ALA A N 1
ATOM 1406 C CA . ALA A 1 89 ? 12.202 43.155 146.977 1.00 9.98 89 ALA A CA 1
ATOM 1407 C C . ALA A 1 89 ? 13.040 42.798 148.188 1.00 9.49 89 ALA A C 1
ATOM 1408 O O . ALA A 1 89 ? 12.594 42.040 149.052 1.00 9.63 89 ALA A O 1
ATOM 1415 N N . ALA A 1 90 ? 14.267 43.319 148.264 1.00 9.48 90 ALA A N 1
ATOM 1416 C CA . ALA A 1 90 ? 15.136 42.999 149.398 1.00 9.74 90 ALA A CA 1
ATOM 1417 C C . ALA A 1 90 ? 14.570 43.528 150.709 1.00 10.75 90 ALA A C 1
ATOM 1418 O O . ALA A 1 90 ? 14.581 42.820 151.719 1.00 10.20 90 ALA A O 1
ATOM 1425 N N . ARG A 1 91 ? 14.103 44.778 150.732 1.00 11.44 91 ARG A N 1
ATOM 1426 C CA . ARG A 1 91 ? 13.622 45.332 151.992 1.00 10.65 91 ARG A CA 1
ATOM 1427 C C . ARG A 1 91 ? 12.245 44.809 152.375 1.00 9.75 91 ARG A C 1
ATOM 1428 O O . ARG A 1 91 ? 11.824 45.010 153.521 1.00 10.25 91 ARG A O 1
ATOM 1449 N N . SER A 1 92 ? 11.539 44.116 151.471 1.00 8.96 92 SER A N 1
ATOM 1450 C CA . SER A 1 92 ? 10.286 43.487 151.871 1.00 10.22 92 SER A CA 1
ATOM 1451 C C . SER A 1 92 ? 10.511 42.483 152.994 1.00 9.57 92 SER A C 1
ATOM 1452 O O . SER A 1 92 ? 9.602 42.230 153.789 1.00 11.27 92 SER A O 1
ATOM 1460 N N . TYR A 1 93 ? 11.705 41.893 153.075 1.00 9.08 93 TYR A N 1
ATOM 1461 C CA . TYR A 1 93 ? 12.007 40.976 154.169 1.00 9.57 93 TYR A CA 1
ATOM 1462 C C . TYR A 1 93 ? 11.980 41.685 155.511 1.00 9.22 93 TYR A C 1
ATOM 1463 O O . TYR A 1 93 ? 11.427 41.164 156.486 1.00 9.35 93 TYR A O 1
ATOM 1481 N N . THR A 1 94 ? 12.556 42.887 155.578 1.00 9.35 94 THR A N 1
ATOM 1482 C CA . THR A 1 94 ? 12.484 43.685 156.797 1.00 9.65 94 THR A CA 1
ATOM 1483 C C . THR A 1 94 ? 11.036 43.856 157.248 1.00 9.79 94 THR A C 1
ATOM 1484 O O . THR A 1 94 ? 10.711 43.744 158.432 1.00 10.02 94 THR A O 1
ATOM 1495 N N . LEU A 1 95 ? 10.162 44.174 156.299 1.00 10.60 95 LEU A N 1
ATOM 1496 C CA . LEU A 1 95 ? 8.754 44.429 156.601 1.00 9.87 95 LEU A CA 1
ATOM 1497 C C . LEU A 1 95 ? 7.990 43.166 156.980 1.00 9.88 95 LEU A C 1
ATOM 1498 O O . LEU A 1 95 ? 6.894 43.277 157.553 1.00 10.12 95 LEU A O 1
ATOM 1514 N N . ALA A 1 96 ? 8.572 41.993 156.729 1.00 10.30 96 ALA A N 1
ATOM 1515 C CA . ALA A 1 96 ? 8.029 40.702 157.115 1.00 10.03 96 ALA A CA 1
ATOM 1516 C C . ALA A 1 96 ? 8.562 40.187 158.461 1.00 10.45 96 ALA A C 1
ATOM 1517 O O . ALA A 1 96 ? 8.319 39.027 158.803 1.00 10.31 96 ALA A O 1
ATOM 1524 N N . ARG A 1 97 ? 9.318 40.987 159.217 1.00 10.88 97 ARG A N 1
ATOM 1525 C CA . ARG A 1 97 ? 9.893 40.486 160.463 1.00 10.15 97 ARG A CA 1
ATOM 1526 C C . ARG A 1 97 ? 8.825 40.203 161.514 1.00 10.45 97 ARG A C 1
ATOM 1527 O O . ARG A 1 97 ? 7.918 41.011 161.746 1.00 10.66 97 ARG A O 1
ATOM 1548 N N . ALA A 1 98 ? 8.963 39.054 162.153 1.00 10.51 98 ALA A N 1
ATOM 1549 C CA . ALA A 1 98 ? 8.250 38.696 163.366 1.00 10.87 98 ALA A CA 1
ATOM 1550 C C . ALA A 1 98 ? 8.972 39.207 164.602 1.00 11.24 98 ALA A C 1
ATOM 1551 O O . ALA A 1 98 ? 10.208 39.231 164.661 1.00 11.35 98 ALA A O 1
ATOM 1558 N N . GLY A 1 99 ? 8.193 39.560 165.624 1.00 11.57 99 GLY A N 1
ATOM 1559 C CA . GLY A 1 99 ? 8.753 39.853 166.933 1.00 11.94 99 GLY A CA 1
ATOM 1560 C C . GLY A 1 99 ? 9.156 41.294 167.147 1.00 16.67 99 GLY A C 1
ATOM 1561 O O . GLY A 1 99 ? 9.774 41.601 168.174 1.00 13.98 99 GLY A O 1
ATOM 1565 N N . VAL A 1 100 ? 8.823 42.187 166.217 1.00 13.48 100 VAL A N 1
ATOM 1566 C CA . VAL A 1 100 ? 9.189 43.595 166.302 1.00 15.16 100 VAL A CA 1
ATOM 1567 C C . VAL A 1 100 ? 8.024 44.450 165.844 1.00 17.26 100 VAL A C 1
ATOM 1568 O O . VAL A 1 100 ? 7.161 44.013 165.079 1.00 15.26 100 VAL A O 1
ATOM 1581 N N . ALA A 1 101 ? 7.994 45.676 166.356 1.00 15.30 101 ALA A N 1
ATOM 1582 C CA . ALA A 1 101 ? 7.165 46.726 165.791 1.00 14.20 101 ALA A CA 1
ATOM 1583 C C . ALA A 1 101 ? 7.832 47.294 164.539 1.00 15.77 101 ALA A C 1
ATOM 1584 O O . ALA A 1 101 ? 9.064 47.357 164.436 1.00 16.28 101 ALA A O 1
ATOM 1591 N N . ILE A 1 102 ? 7.007 47.713 163.584 1.00 13.45 102 ILE A N 1
ATOM 1592 C CA . ILE A 1 102 ? 7.467 48.280 162.325 1.00 14.21 102 ILE A CA 1
ATOM 1593 C C . ILE A 1 102 ? 6.792 49.631 162.139 1.00 18.14 102 ILE A C 1
ATOM 1594 O O . ILE A 1 102 ? 5.570 49.737 162.256 1.00 15.75 102 ILE A O 1
ATOM 1610 N N . ASP A 1 103 ? 7.585 50.663 161.866 1.00 14.76 103 ASP A N 1
ATOM 1611 C CA . ASP A 1 103 ? 7.060 51.954 161.434 1.00 15.48 103 ASP A CA 1
ATOM 1612 C C . ASP A 1 103 ? 7.923 52.404 160.260 1.00 16.48 103 ASP A C 1
ATOM 1613 O O . ASP A 1 103 ? 9.021 52.935 160.459 1.00 19.58 103 ASP A O 1
ATOM 1622 N N . ASP A 1 104 ? 7.446 52.139 159.054 1.00 14.67 104 ASP A N 1
ATOM 1623 C CA . ASP A 1 104 ? 8.244 52.335 157.848 1.00 13.65 104 ASP A CA 1
ATOM 1624 C C . ASP A 1 104 ? 7.781 53.575 157.095 1.00 15.12 104 ASP A C 1
ATOM 1625 O O . ASP A 1 104 ? 6.731 53.530 156.449 1.00 14.99 104 ASP A O 1
ATOM 1634 N N . PRO A 1 105 ? 8.534 54.673 157.080 1.00 15.22 105 PRO A N 1
ATOM 1635 C CA . PRO A 1 105 ? 8.090 55.843 156.300 1.00 16.57 105 PRO A CA 1
ATOM 1636 C C . PRO A 1 105 ? 8.085 55.616 154.804 1.00 14.18 105 PRO A C 1
ATOM 1637 O O . PRO A 1 105 ? 7.380 56.346 154.095 1.00 14.92 105 PRO A O 1
ATOM 1648 N N . VAL A 1 106 ? 8.849 54.648 154.294 1.00 12.55 106 VAL A N 1
ATOM 1649 C CA . VAL A 1 106 ? 8.924 54.451 152.855 1.00 13.02 106 VAL A CA 1
ATOM 1650 C C . VAL A 1 106 ? 7.588 53.971 152.311 1.00 14.60 106 VAL A C 1
ATOM 1651 O O . VAL A 1 106 ? 7.046 54.542 151.356 1.00 13.65 106 VAL A O 1
ATOM 1664 N N . THR A 1 107 ? 7.063 52.880 152.874 1.00 12.38 107 THR A N 1
ATOM 1665 C CA . THR A 1 107 ? 5.771 52.348 152.448 1.00 12.96 107 THR A CA 1
ATOM 1666 C C . THR A 1 107 ? 4.601 52.896 153.243 1.00 14.52 107 THR A C 1
ATOM 1667 O O . THR A 1 107 ? 3.460 52.851 152.760 1.00 16.12 107 THR A O 1
ATOM 1678 N N . GLY A 1 108 ? 4.849 53.351 154.463 1.00 13.00 108 GLY A N 1
ATOM 1679 C CA . GLY A 1 108 ? 3.804 53.664 155.411 1.00 18.34 108 GLY A CA 1
ATOM 1680 C C . GLY A 1 108 ? 3.309 52.470 156.192 1.00 17.56 108 GLY A C 1
ATOM 1681 O O . GLY A 1 108 ? 2.335 52.591 156.947 1.00 18.05 108 GLY A O 1
ATOM 1685 N N . LEU A 1 109 ? 3.924 51.311 156.015 1.00 15.28 109 LEU A N 1
ATOM 1686 C CA . LEU A 1 109 ? 3.523 50.151 156.800 1.00 15.86 109 LEU A CA 1
ATOM 1687 C C . LEU A 1 109 ? 3.805 50.414 158.268 1.00 19.25 109 LEU A C 1
ATOM 1688 O O . LEU A 1 109 ? 4.915 50.802 158.639 1.00 17.54 109 LEU A O 1
ATOM 1704 N N . ARG A 1 110 ? 2.799 50.201 159.110 1.00 15.67 110 ARG A N 1
ATOM 1705 C CA . ARG A 1 110 ? 2.963 50.415 160.542 1.00 13.12 110 ARG A CA 1
ATOM 1706 C C . ARG A 1 110 ? 2.217 49.335 161.309 1.00 20.76 110 ARG A C 1
ATOM 1707 O O . ARG A 1 110 ? 1.046 49.073 161.025 1.00 20.45 110 ARG A O 1
ATOM 1728 N N . HIS A 1 111 ? 2.904 48.684 162.252 1.00 18.12 111 HIS A N 1
ATOM 1729 C CA . HIS A 1 111 ? 2.225 47.727 163.117 1.00 16.33 111 HIS A CA 1
ATOM 1730 C C . HIS A 1 111 ? 3.006 47.572 164.411 1.00 16.75 111 HIS A C 1
ATOM 1731 O O . HIS A 1 111 ? 4.209 47.816 164.467 1.00 14.46 111 HIS A O 1
ATOM 1745 N N . ASP A 1 112 ? 2.279 47.221 165.466 1.00 13.95 112 ASP A N 1
ATOM 1746 C CA . ASP A 1 112 ? 2.879 47.013 166.771 1.00 13.80 112 ASP A CA 1
ATOM 1747 C C . ASP A 1 112 ? 3.573 45.647 166.827 1.00 13.65 112 ASP A C 1
ATOM 1748 O O . ASP A 1 112 ? 3.478 44.832 165.912 1.00 14.60 112 ASP A O 1
ATOM 1757 N N . VAL A 1 113 ? 4.287 45.381 167.924 1.00 15.06 113 VAL A N 1
ATOM 1758 C CA . VAL A 1 113 ? 5.043 44.127 167.997 1.00 14.30 113 VAL A CA 1
ATOM 1759 C C . VAL A 1 113 ? 4.141 42.931 167.715 1.00 14.51 113 VAL A C 1
ATOM 1760 O O . VAL A 1 113 ? 3.092 42.760 168.346 1.00 16.99 113 VAL A O 1
ATOM 1773 N N . GLY A 1 114 ? 4.569 42.068 166.799 1.00 14.84 114 GLY A N 1
ATOM 1774 C CA . GLY A 1 114 ? 3.827 40.859 166.470 1.00 14.16 114 GLY A CA 1
ATOM 1775 C C . GLY A 1 114 ? 4.527 39.619 167.002 1.00 12.50 114 GLY A C 1
ATOM 1776 O O . GLY A 1 114 ? 5.735 39.473 166.860 1.00 13.40 114 GLY A O 1
ATOM 1780 N N . HIS A 1 115 ? 3.743 38.751 167.640 1.00 13.54 115 HIS A N 1
ATOM 1781 C CA . HIS A 1 115 ? 4.177 37.407 168.013 1.00 12.75 115 HIS A CA 1
ATOM 1782 C C . HIS A 1 115 ? 5.341 37.429 168.995 1.00 12.89 115 HIS A C 1
ATOM 1783 O O . HIS A 1 115 ? 6.254 36.605 168.932 1.00 12.69 115 HIS A O 1
ATOM 1797 N N . ALA A 1 116 ? 5.280 38.365 169.945 1.00 15.80 116 ALA A N 1
ATOM 1798 C CA . ALA A 1 116 ? 6.232 38.334 171.046 1.00 19.16 116 ALA A CA 1
ATOM 1799 C C . ALA A 1 116 ? 6.146 37.017 171.799 1.00 18.23 116 ALA A C 1
ATOM 1800 O O . ALA A 1 116 ? 7.137 36.572 172.395 1.00 16.38 116 ALA A O 1
ATOM 1807 N N . GLN A 1 117 ? 4.969 36.384 171.789 1.00 15.60 117 GLN A N 1
ATOM 1808 C CA . GLN A 1 117 ? 4.810 35.114 172.480 1.00 18.71 117 GLN A CA 1
ATOM 1809 C C . GLN A 1 117 ? 5.585 33.963 171.837 1.00 14.73 117 GLN A C 1
ATOM 1810 O O . GLN A 1 117 ? 5.603 32.868 172.417 1.00 18.32 117 GLN A O 1
ATOM 1824 N N . ASP A 1 118 ? 6.228 34.162 170.669 1.00 13.66 118 ASP A N 1
ATOM 1825 C CA . ASP A 1 118 ? 7.144 33.153 170.140 1.00 12.95 118 ASP A CA 1
ATOM 1826 C C . ASP A 1 118 ? 8.353 32.935 171.051 1.00 14.66 118 ASP A C 1
ATOM 1827 O O . ASP A 1 118 ? 9.069 31.932 170.903 1.00 14.11 118 ASP A O 1
ATOM 1836 N N . LYS A 1 119 ? 8.597 33.863 171.977 1.00 16.21 119 LYS A N 1
ATOM 1837 C CA . LYS A 1 119 ? 9.654 33.683 172.962 1.00 18.46 119 LYS A CA 1
ATOM 1838 C C . LYS A 1 119 ? 9.339 32.553 173.920 1.00 19.97 119 LYS A C 1
ATOM 1839 O O . LYS A 1 119 ? 10.240 32.085 174.639 1.00 17.81 119 LYS A O 1
ATOM 1858 N N . GLN A 1 120 ? 8.088 32.109 173.960 1.00 16.63 120 GLN A N 1
ATOM 1859 C CA . GLN A 1 120 ? 7.717 30.981 174.807 1.00 18.51 120 GLN A CA 1
ATOM 1860 C C . GLN A 1 120 ? 6.742 30.072 174.065 1.00 14.58 120 GLN A C 1
ATOM 1861 O O . GLN A 1 120 ? 5.759 29.592 174.633 1.00 17.31 120 GLN A O 1
ATOM 1875 N N . ALA A 1 121 ? 7.007 29.814 172.792 1.00 14.80 121 ALA A N 1
ATOM 1876 C CA . ALA A 1 121 ? 6.167 28.910 172.023 1.00 14.81 121 ALA A CA 1
ATOM 1877 C C . ALA A 1 121 ? 6.296 27.492 172.567 1.00 17.50 121 ALA A C 1
ATOM 1878 O O . ALA A 1 121 ? 7.377 27.069 172.980 1.00 16.33 121 ALA A O 1
ATOM 1885 N N . MET A 1 122 ? 5.188 26.754 172.574 1.00 15.42 122 MET A N 1
ATOM 1886 C CA . MET A 1 122 ? 5.140 25.462 173.244 1.00 15.00 122 MET A CA 1
ATOM 1887 C C . MET A 1 122 ? 5.453 24.322 172.283 1.00 17.14 122 MET A C 1
ATOM 1888 O O . MET A 1 122 ? 4.894 24.253 171.185 1.00 15.90 122 MET A O 1
ATOM 1902 N N . LEU A 1 123 ? 6.315 23.405 172.696 1.00 15.51 123 LEU A N 1
ATOM 1903 C CA . LEU A 1 123 ? 6.592 22.264 171.829 1.00 15.26 123 LEU A CA 1
ATOM 1904 C C . LEU A 1 123 ? 5.337 21.396 171.743 1.00 15.16 123 LEU A C 1
ATOM 1905 O O . LEU A 1 123 ? 4.710 21.092 172.762 1.00 16.72 123 LEU A O 1
ATOM 1921 N N . PHE A 1 124 ? 4.949 21.013 170.523 1.00 14.90 124 PHE A N 1
ATOM 1922 C CA . PHE A 1 124 ? 3.691 20.299 170.321 1.00 15.24 124 PHE A CA 1
ATOM 1923 C C . PHE A 1 124 ? 3.777 18.833 170.723 1.00 16.75 124 PHE A C 1
ATOM 1924 O O . PHE A 1 124 ? 2.733 18.175 170.843 1.00 17.38 124 PHE A O 1
ATOM 1941 N N . PHE A 1 125 ? 4.987 18.307 170.906 1.00 17.96 125 PHE A N 1
ATOM 1942 C CA . PHE A 1 125 ? 5.204 16.908 171.241 1.00 19.17 125 PHE A CA 1
ATOM 1943 C C . PHE A 1 125 ? 6.294 16.826 172.296 1.00 18.38 125 PHE A C 1
ATOM 1944 O O . PHE A 1 125 ? 6.989 17.804 172.581 1.00 18.07 125 PHE A O 1
ATOM 1961 N N . GLU A 1 126 ? 6.418 15.648 172.902 1.00 18.49 126 GLU A N 1
ATOM 1962 C CA . GLU A 1 126 ? 7.527 15.363 173.805 1.00 17.24 126 GLU A CA 1
ATOM 1963 C C . GLU A 1 126 ? 8.742 14.877 173.024 1.00 16.84 126 GLU A C 1
ATOM 1964 O O . GLU A 1 126 ? 8.617 14.062 172.108 1.00 19.69 126 GLU A O 1
ATOM 1976 N N . ASP A 1 127 ? 9.915 15.358 173.418 1.00 18.11 127 ASP A N 1
ATOM 1977 C CA . ASP A 1 127 ? 11.165 14.931 172.808 1.00 18.62 127 ASP A CA 1
ATOM 1978 C C . ASP A 1 127 ? 12.206 14.780 173.919 1.00 23.76 127 ASP A C 1
ATOM 1979 O O . ASP A 1 127 ? 11.942 15.140 175.068 1.00 21.63 127 ASP A O 1
ATOM 1988 N N . PRO A 1 128 ? 13.417 14.208 173.552 1.00 22.07 128 PRO A N 1
ATOM 1989 C CA . PRO A 1 128 ? 14.371 14.043 174.669 1.00 21.83 128 PRO A CA 1
ATOM 1990 C C . PRO A 1 128 ? 14.841 15.328 175.350 1.00 25.72 128 PRO A C 1
ATOM 1991 O O . PRO A 1 128 ? 15.563 15.236 176.341 1.00 23.63 128 PRO A O 1
ATOM 2002 N N . PHE A 1 129 ? 14.452 16.494 174.847 1.00 22.90 129 PHE A N 1
ATOM 2003 C CA . PHE A 1 129 ? 14.910 17.745 175.444 1.00 16.89 129 PHE A CA 1
ATOM 2004 C C . PHE A 1 129 ? 13.815 18.601 176.071 1.00 22.98 129 PHE A C 1
ATOM 2005 O O . PHE A 1 129 ? 14.108 19.554 176.789 1.00 20.85 129 PHE A O 1
ATOM 2022 N N . HIS A 1 130 ? 12.558 18.267 175.810 1.00 21.03 130 HIS A N 1
ATOM 2023 C CA . HIS A 1 130 ? 11.460 19.029 176.384 1.00 21.54 130 HIS A CA 1
ATOM 2024 C C . HIS A 1 130 ? 10.165 18.249 176.477 1.00 16.95 130 HIS A C 1
ATOM 2025 O O . HIS A 1 130 ? 9.809 17.510 175.562 1.00 22.31 130 HIS A O 1
ATOM 2039 N N . ARG A 1 131 ? 9.445 18.441 177.575 1.00 19.44 131 ARG A N 1
ATOM 2040 C CA . ARG A 1 131 ? 8.122 17.855 177.704 1.00 22.42 131 ARG A CA 1
ATOM 2041 C C . ARG A 1 131 ? 7.179 18.530 176.723 1.00 23.69 131 ARG A C 1
ATOM 2042 O O . ARG A 1 131 ? 7.354 19.695 176.370 1.00 22.41 131 ARG A O 1
ATOM 2063 N N . GLN A 1 132 ? 6.154 17.792 176.301 1.00 21.40 132 GLN A N 1
ATOM 2064 C CA . GLN A 1 132 ? 5.092 18.402 175.525 1.00 18.21 132 GLN A CA 1
ATOM 2065 C C . GLN A 1 132 ? 4.551 19.614 176.269 1.00 20.23 132 GLN A C 1
ATOM 2066 O O . GLN A 1 132 ? 4.273 19.556 177.473 1.00 20.86 132 GLN A O 1
ATOM 2080 N N . GLY A 1 133 ? 4.444 20.729 175.556 1.00 20.47 133 GLY A N 1
ATOM 2081 C CA . GLY A 1 133 ? 3.953 21.955 176.143 1.00 18.95 133 GLY A CA 1
ATOM 2082 C C . GLY A 1 133 ? 5.022 22.844 176.740 1.00 19.41 133 GLY A C 1
ATOM 2083 O O . GLY A 1 133 ? 4.709 23.974 177.137 1.00 20.10 133 GLY A O 1
ATOM 2087 N N . ASP A 1 134 ? 6.266 22.381 176.821 1.00 19.63 134 ASP A N 1
ATOM 2088 C CA . ASP A 1 134 ? 7.317 23.215 177.376 1.00 19.20 134 ASP A CA 1
ATOM 2089 C C . ASP A 1 134 ? 7.599 24.392 176.444 1.00 16.53 134 ASP A C 1
ATOM 2090 O O . ASP A 1 134 ? 7.600 24.229 175.217 1.00 17.02 134 ASP A O 1
ATOM 2099 N N . PRO A 1 135 ? 7.889 25.569 176.991 1.00 20.58 135 PRO A N 1
ATOM 2100 C CA . PRO A 1 135 ? 8.204 26.731 176.154 1.00 16.16 135 PRO A CA 1
ATOM 2101 C C . PRO A 1 135 ? 9.644 26.743 175.653 1.00 19.10 135 PRO A C 1
ATOM 2102 O O . PRO A 1 135 ? 10.579 26.313 176.341 1.00 19.80 135 PRO A O 1
ATOM 2113 N N . ILE A 1 136 ? 9.802 27.249 174.427 1.00 14.57 136 ILE A N 1
ATOM 2114 C CA . ILE A 1 136 ? 11.087 27.401 173.746 1.00 14.81 136 ILE A CA 1
ATOM 2115 C C . ILE A 1 136 ? 11.126 28.802 173.150 1.00 19.52 136 ILE A C 1
ATOM 2116 O O . ILE A 1 136 ? 10.136 29.263 172.578 1.00 14.32 136 ILE A O 1
ATOM 2132 N N . ASP A 1 137 ? 12.261 29.485 173.274 1.00 16.02 137 ASP A N 1
ATOM 2133 C CA . ASP A 1 137 ? 12.412 30.778 172.605 1.00 13.88 137 ASP A CA 1
ATOM 2134 C C . ASP A 1 137 ? 12.712 30.535 171.132 1.00 16.80 137 ASP A C 1
ATOM 2135 O O . ASP A 1 137 ? 13.843 30.206 170.751 1.00 14.89 137 ASP A O 1
ATOM 2144 N N . VAL A 1 138 ? 11.695 30.705 170.303 1.00 14.46 138 VAL A N 1
ATOM 2145 C CA . VAL A 1 138 ? 11.837 30.620 168.859 1.00 12.19 138 VAL A CA 1
ATOM 2146 C C . VAL A 1 138 ? 11.324 31.919 168.240 1.00 13.66 138 VAL A C 1
ATOM 2147 O O . VAL A 1 138 ? 10.682 31.915 167.179 1.00 13.71 138 VAL A O 1
ATOM 2160 N N . SER A 1 139 ? 11.623 33.033 168.907 1.00 12.28 139 SER A N 1
ATOM 2161 C CA . SER A 1 139 ? 11.252 34.369 168.489 1.00 13.80 139 SER A CA 1
ATOM 2162 C C . SER A 1 139 ? 11.993 34.779 167.222 1.00 11.56 139 SER A C 1
ATOM 2163 O O . SER A 1 139 ? 13.015 34.198 166.841 1.00 12.73 139 SER A O 1
ATOM 2171 N N . GLY A 1 140 ? 11.446 35.804 166.568 1.00 12.58 140 GLY A N 1
ATOM 2172 C CA . GLY A 1 140 ? 12.116 36.450 165.453 1.00 12.34 140 GLY A CA 1
ATOM 2173 C C . GLY A 1 140 ? 11.898 35.766 164.110 1.00 10.70 140 GLY A C 1
ATOM 2174 O O . GLY A 1 140 ? 10.928 35.033 163.887 1.00 11.12 140 GLY A O 1
ATOM 2178 N N . GLY A 1 141 ? 12.829 36.029 163.192 1.00 10.44 141 GLY A N 1
ATOM 2179 C CA . GLY A 1 141 ? 12.706 35.519 161.825 1.00 10.12 141 GLY A CA 1
ATOM 2180 C C . GLY A 1 141 ? 11.632 36.272 161.049 1.00 9.99 141 GLY A C 1
ATOM 2181 O O . GLY A 1 141 ? 11.086 37.264 161.501 1.00 10.13 141 GLY A O 1
ATOM 2185 N N . TRP A 1 142 ? 11.356 35.765 159.850 1.00 9.74 142 TRP A N 1
ATOM 2186 C CA . TRP A 1 142 ? 10.374 36.333 158.932 1.00 9.61 142 TRP A CA 1
ATOM 2187 C C . TRP A 1 142 ? 9.091 35.518 158.918 1.00 10.35 142 TRP A C 1
ATOM 2188 O O . TRP A 1 142 ? 9.126 34.283 158.914 1.00 9.71 142 TRP A O 1
ATOM 2209 N N . TYR A 1 143 ? 7.965 36.219 158.788 1.00 9.76 143 TYR A N 1
ATOM 2210 C CA . TYR A 1 143 ? 6.721 35.563 158.408 1.00 9.82 143 TYR A CA 1
ATOM 2211 C C . TYR A 1 143 ? 6.883 34.989 157.006 1.00 9.55 143 TYR A C 1
ATOM 2212 O O . TYR A 1 143 ? 7.485 35.617 156.137 1.00 9.34 143 TYR A O 1
ATOM 2230 N N . ASP A 1 144 ? 6.367 33.782 156.797 1.00 9.62 144 ASP A N 1
ATOM 2231 C CA . ASP A 1 144 ? 6.664 33.010 155.583 1.00 9.43 144 ASP A CA 1
ATOM 2232 C C . ASP A 1 144 ? 6.065 33.642 154.336 1.00 9.98 144 ASP A C 1
ATOM 2233 O O . ASP A 1 144 ? 6.695 33.678 153.268 1.00 9.53 144 ASP A O 1
ATOM 2242 N N . ALA A 1 145 ? 4.827 34.088 154.433 1.00 9.44 145 ALA A N 1
ATOM 2243 C CA . ALA A 1 145 ? 4.055 34.349 153.225 1.00 9.38 145 ALA A CA 1
ATOM 2244 C C . ALA A 1 145 ? 2.952 35.345 153.557 1.00 9.56 145 ALA A C 1
ATOM 2245 O O . ALA A 1 145 ? 3.241 36.411 154.110 1.00 11.86 145 ALA A O 1
ATOM 2252 N N . GLY A 1 146 ? 1.693 35.021 153.260 1.00 9.75 146 GLY A N 1
ATOM 2253 C CA . GLY A 1 146 ? 0.596 35.857 153.683 1.00 10.00 146 GLY A CA 1
ATOM 2254 C C . GLY A 1 146 ? 0.070 35.530 155.054 1.00 10.33 146 GLY A C 1
ATOM 2255 O O . GLY A 1 146 ? -0.832 36.215 155.538 1.00 10.60 146 GLY A O 1
ATOM 2259 N N . ASP A 1 147 ? 0.614 34.486 155.668 1.00 10.34 147 ASP A N 1
ATOM 2260 C CA . ASP A 1 147 ? 0.316 34.064 157.029 1.00 11.48 147 ASP A CA 1
ATOM 2261 C C . ASP A 1 147 ? 1.442 34.523 157.952 1.00 12.11 147 ASP A C 1
ATOM 2262 O O . ASP A 1 147 ? 2.355 35.243 157.552 1.00 11.72 147 ASP A O 1
ATOM 2271 N N . TYR A 1 148 ? 1.344 34.134 159.221 1.00 10.87 148 TYR A N 1
ATOM 2272 C CA . TYR A 1 148 ? 2.344 34.497 160.223 1.00 10.88 148 TYR A CA 1
ATOM 2273 C C . TYR A 1 148 ? 3.122 33.286 160.723 1.00 10.88 148 TYR A C 1
ATOM 2274 O O . TYR A 1 148 ? 3.850 33.381 161.727 1.00 10.99 148 TYR A O 1
ATOM 2292 N N . GLY A 1 149 ? 3.014 32.155 160.038 1.00 11.37 149 GLY A N 1
ATOM 2293 C CA . GLY A 1 149 ? 3.852 31.026 160.356 1.00 11.17 149 GLY A CA 1
ATOM 2294 C C . GLY A 1 149 ? 5.282 31.246 159.918 1.00 10.49 149 GLY A C 1
ATOM 2295 O O . GLY A 1 149 ? 5.579 32.059 159.043 1.00 10.24 149 GLY A O 1
ATOM 2299 N N . LYS A 1 150 ? 6.177 30.500 160.560 1.00 10.56 150 LYS A N 1
ATOM 2300 C CA . LYS A 1 150 ? 7.608 30.568 160.293 1.00 10.33 150 LYS A CA 1
ATOM 2301 C C . LYS A 1 150 ? 8.098 29.137 160.108 1.00 10.75 150 LYS A C 1
ATOM 2302 O O . LYS A 1 150 ? 7.925 28.294 160.996 1.00 11.34 150 LYS A O 1
ATOM 2321 N N . TYR A 1 151 ? 8.670 28.854 158.945 1.00 10.15 151 TYR A N 1
ATOM 2322 C CA . TYR A 1 151 ? 8.960 27.490 158.549 1.00 10.24 151 TYR A CA 1
ATOM 2323 C C . TYR A 1 151 ? 10.430 27.354 158.165 1.00 10.13 151 TYR A C 1
ATOM 2324 O O . TYR A 1 151 ? 10.957 28.151 157.374 1.00 9.84 151 TYR A O 1
ATOM 2342 N N . VAL A 1 152 ? 11.081 26.316 158.698 1.00 10.31 152 VAL A N 1
ATOM 2343 C CA . VAL A 1 152 ? 12.521 26.149 158.466 1.00 10.25 152 VAL A CA 1
ATOM 2344 C C . VAL A 1 152 ? 12.842 25.935 156.988 1.00 11.02 152 VAL A C 1
ATOM 2345 O O . VAL A 1 152 ? 13.815 26.534 156.500 1.00 9.90 152 VAL A O 1
ATOM 2358 N N . PRO A 1 153 ? 12.131 25.085 156.242 1.00 10.26 153 PRO A N 1
ATOM 2359 C CA . PRO A 1 153 ? 12.629 24.792 154.884 1.00 10.04 153 PRO A CA 1
ATOM 2360 C C . PRO A 1 153 ? 12.657 26.026 153.995 1.00 10.55 153 PRO A C 1
ATOM 2361 O O . PRO A 1 153 ? 13.670 26.292 153.338 1.00 9.99 153 PRO A O 1
ATOM 2372 N N . THR A 1 154 ? 11.573 26.802 153.961 1.00 10.69 154 THR A N 1
ATOM 2373 C CA . THR A 1 154 ? 11.579 28.016 153.146 1.00 9.34 154 THR A CA 1
ATOM 2374 C C . THR A 1 154 ? 12.447 29.112 153.747 1.00 11.76 154 THR A C 1
ATOM 2375 O O . THR A 1 154 ? 13.056 29.893 153.007 1.00 9.05 154 THR A O 1
ATOM 2386 N N . GLY A 1 155 ? 12.541 29.195 155.073 1.00 10.03 155 GLY A N 1
ATOM 2387 C CA . GLY A 1 155 ? 13.425 30.186 155.655 1.00 9.30 155 GLY A CA 1
ATOM 2388 C C . GLY A 1 155 ? 14.880 29.944 155.314 1.00 9.70 155 GLY A C 1
ATOM 2389 O O . GLY A 1 155 ? 15.620 30.876 154.995 1.00 9.75 155 GLY A O 1
ATOM 2393 N N . ALA A 1 156 ? 15.317 28.687 155.395 1.00 10.16 156 ALA A N 1
ATOM 2394 C CA . ALA A 1 156 ? 16.700 28.352 155.074 1.00 10.60 156 ALA A CA 1
ATOM 2395 C C . ALA A 1 156 ? 17.001 28.554 153.596 1.00 10.31 156 ALA A C 1
ATOM 2396 O O . ALA A 1 156 ? 18.057 29.083 153.232 1.00 9.55 156 ALA A O 1
ATOM 2403 N N . VAL A 1 157 ? 16.105 28.113 152.729 1.00 10.80 157 VAL A N 1
ATOM 2404 C CA . VAL A 1 157 ? 16.342 28.245 151.297 1.00 9.99 157 VAL A CA 1
ATOM 2405 C C . VAL A 1 157 ? 16.287 29.709 150.855 1.00 9.02 157 VAL A C 1
ATOM 2406 O O . VAL A 1 157 ? 17.078 30.136 150.007 1.00 10.44 157 VAL A O 1
ATOM 2419 N N . ALA A 1 158 ? 15.359 30.501 151.402 1.00 9.47 158 ALA A N 1
ATOM 2420 C CA . ALA A 1 158 ? 15.320 31.927 151.088 1.00 10.69 158 ALA A CA 1
ATOM 2421 C C . ALA A 1 158 ? 16.572 32.637 151.588 1.00 11.57 158 ALA A C 1
ATOM 2422 O O . ALA A 1 158 ? 17.191 33.414 150.854 1.00 9.72 158 ALA A O 1
ATOM 2429 N N . ALA A 1 159 ? 16.970 32.381 152.833 1.00 10.17 159 ALA A N 1
ATOM 2430 C CA . ALA A 1 159 ? 18.191 33.004 153.343 1.00 10.75 159 ALA A CA 1
ATOM 2431 C C . ALA A 1 159 ? 19.394 32.647 152.476 1.00 10.77 159 ALA A C 1
ATOM 2432 O O . ALA A 1 159 ? 20.252 33.495 152.209 1.00 10.84 159 ALA A O 1
ATOM 2439 N N . ALA A 1 160 ? 19.492 31.384 152.060 1.00 9.17 160 ALA A N 1
ATOM 2440 C CA . ALA A 1 160 ? 20.622 30.961 151.246 1.00 9.55 160 ALA A CA 1
ATOM 2441 C C . ALA A 1 160 ? 20.623 31.683 149.908 1.00 10.19 160 ALA A C 1
ATOM 2442 O O . ALA A 1 160 ? 21.675 32.128 149.434 1.00 10.02 160 ALA A O 1
ATOM 2449 N N . GLN A 1 161 ? 19.453 31.826 149.282 1.00 9.98 161 GLN A N 1
ATOM 2450 C CA . GLN A 1 161 ? 19.439 32.508 147.986 1.00 10.20 161 GLN A CA 1
ATOM 2451 C C . GLN A 1 161 ? 19.808 33.980 148.130 1.00 9.59 161 GLN A C 1
ATOM 2452 O O . GLN A 1 161 ? 20.463 34.551 147.251 1.00 9.58 161 GLN A O 1
ATOM 2466 N N . LEU A 1 162 ? 19.386 34.622 149.219 1.00 10.10 162 LEU A N 1
ATOM 2467 C CA . LEU A 1 162 ? 19.785 36.006 149.457 1.00 8.82 162 LEU A CA 1
ATOM 2468 C C . LEU A 1 162 ? 21.284 36.114 149.722 1.00 9.41 162 LEU A C 1
ATOM 2469 O O . LEU A 1 162 ? 21.933 37.070 149.275 1.00 9.40 162 LEU A O 1
ATOM 2485 N N . MET A 1 163 ? 21.861 35.149 150.451 1.00 10.07 163 MET A N 1
ATOM 2486 C CA . MET A 1 163 ? 23.307 35.140 150.625 1.00 9.42 163 MET A CA 1
ATOM 2487 C C . MET A 1 163 ? 24.042 34.902 149.315 1.00 9.51 163 MET A C 1
ATOM 2488 O O . MET A 1 163 ? 25.120 35.460 149.121 1.00 10.20 163 MET A O 1
ATOM 2502 N N . LEU A 1 164 ? 23.491 34.092 148.409 1.00 9.90 164 LEU A N 1
ATOM 2503 C CA . LEU A 1 164 ? 24.140 33.939 147.112 1.00 9.92 164 LEU A CA 1
ATOM 2504 C C . LEU A 1 164 ? 24.046 35.217 146.291 1.00 9.49 164 LEU A C 1
ATOM 2505 O O . LEU A 1 164 ? 24.943 35.497 145.485 1.00 10.76 164 LEU A O 1
ATOM 2521 N N . ALA A 1 165 ? 22.978 36.002 146.478 1.00 10.23 165 ALA A N 1
ATOM 2522 C CA . ALA A 1 165 ? 22.918 37.322 145.848 1.00 9.24 165 ALA A CA 1
ATOM 2523 C C . ALA A 1 165 ? 24.016 38.218 146.384 1.00 10.40 165 ALA A C 1
ATOM 2524 O O . ALA A 1 165 ? 24.680 38.929 145.620 1.00 10.88 165 ALA A O 1
ATOM 2531 N N . TRP A 1 166 ? 24.247 38.172 147.695 1.00 9.49 166 TRP A N 1
ATOM 2532 C CA . TRP A 1 166 ? 25.373 38.895 148.267 1.00 10.26 166 TRP A CA 1
ATOM 2533 C C . TRP A 1 166 ? 26.674 38.450 147.615 1.00 10.63 166 TRP A C 1
ATOM 2534 O O . TRP A 1 166 ? 27.486 39.274 147.194 1.00 10.89 166 TRP A O 1
ATOM 2555 N N . GLU A 1 167 ? 26.899 37.139 147.531 1.00 10.83 167 GLU A N 1
ATOM 2556 C CA . GLU A 1 167 ? 28.195 36.670 147.037 1.00 10.68 167 GLU A CA 1
ATOM 2557 C C . GLU A 1 167 ? 28.370 36.952 145.551 1.00 13.14 167 GLU A C 1
ATOM 2558 O O . GLU A 1 167 ? 29.511 37.049 145.061 1.00 12.12 167 GLU A O 1
ATOM 2570 N N . MET A 1 168 ? 27.271 37.071 144.812 1.00 11.95 168 MET A N 1
ATOM 2571 C CA . MET A 1 168 ? 27.398 37.414 143.398 1.00 11.63 168 MET A CA 1
ATOM 2572 C C . MET A 1 168 ? 28.033 38.786 143.218 1.00 14.04 168 MET A C 1
ATOM 2573 O O . MET A 1 168 ? 28.911 38.961 142.356 1.00 13.53 168 MET A O 1
ATOM 2587 N N . ARG A 1 169 ? 27.604 39.776 144.011 1.00 13.04 169 ARG A N 1
ATOM 2588 C CA . ARG A 1 169 ? 28.036 41.166 143.840 1.00 12.46 169 ARG A CA 1
ATOM 2589 C C . ARG A 1 169 ? 28.145 41.846 145.195 1.00 12.61 169 ARG A C 1
ATOM 2590 O O . ARG A 1 169 ? 27.358 42.741 145.539 1.00 13.03 169 ARG A O 1
ATOM 2611 N N . PRO A 1 170 ? 29.126 41.455 145.993 1.00 12.85 170 PRO A N 1
ATOM 2612 C CA . PRO A 1 170 ? 29.246 42.062 147.320 1.00 14.14 170 PRO A CA 1
ATOM 2613 C C . PRO A 1 170 ? 29.455 43.561 147.259 1.00 14.56 170 PRO A C 1
ATOM 2614 O O . PRO A 1 170 ? 28.971 44.281 148.134 1.00 14.94 170 PRO A O 1
ATOM 2625 N N . GLU A 1 171 ? 30.122 44.079 146.230 1.00 14.69 171 GLU A N 1
ATOM 2626 C CA . GLU A 1 171 ? 30.357 45.515 146.228 1.00 17.96 171 GLU A CA 1
ATOM 2627 C C . GLU A 1 171 ? 29.109 46.303 145.839 1.00 16.69 171 GLU A C 1
ATOM 2628 O O . GLU A 1 171 ? 28.945 47.442 146.286 1.00 19.36 171 GLU A O 1
ATOM 2640 N N . LEU A 1 172 ? 28.192 45.711 145.079 1.00 15.06 172 LEU A N 1
ATOM 2641 C CA . LEU A 1 172 ? 26.876 46.319 144.901 1.00 12.80 172 LEU A CA 1
ATOM 2642 C C . LEU A 1 172 ? 26.172 46.467 146.237 1.00 16.08 172 LEU A C 1
ATOM 2643 O O . LEU A 1 172 ? 25.676 47.544 146.588 1.00 15.31 172 LEU A O 1
ATOM 2659 N N . TRP A 1 173 ? 26.128 45.385 147.003 1.00 12.91 173 TRP A N 1
ATOM 2660 C CA . TRP A 1 173 ? 25.338 45.351 148.230 1.00 12.89 173 TRP A CA 1
ATOM 2661 C C . TRP A 1 173 ? 25.990 46.108 149.372 1.00 17.15 173 TRP A C 1
ATOM 2662 O O . TRP A 1 173 ? 25.300 46.561 150.293 1.00 16.83 173 TRP A O 1
ATOM 2683 N N . ARG A 1 174 ? 27.315 46.248 149.356 1.00 16.26 174 ARG A N 1
ATOM 2684 C CA . ARG A 1 174 ? 27.964 47.057 150.379 1.00 18.79 174 ARG A CA 1
ATOM 2685 C C . ARG A 1 174 ? 27.456 48.506 150.313 1.00 20.36 174 ARG A C 1
ATOM 2686 O O . ARG A 1 174 ? 27.363 49.179 151.337 1.00 34.20 174 ARG A O 1
ATOM 2707 N N . SER A 1 175 ? 27.116 48.993 149.124 0.90 23.51 175 SER A N 1
ATOM 2708 C CA . SER A 1 175 ? 26.638 50.372 148.992 0.66 38.37 175 SER A CA 1
ATOM 2709 C C . SER A 1 175 ? 25.158 50.480 148.623 0.60 36.59 175 SER A C 1
ATOM 2710 O O . SER A 1 175 ? 24.766 51.373 147.873 0.93 36.02 175 SER A O 1
ATOM 2718 N N . LEU A 1 176 ? 24.342 49.574 149.149 1.00 25.30 176 LEU A N 1
ATOM 2719 C CA . LEU A 1 176 ? 22.920 49.572 148.852 1.00 17.25 176 LEU A CA 1
ATOM 2720 C C . LEU A 1 176 ? 22.170 49.665 150.181 1.00 24.07 176 LEU A C 1
ATOM 2721 O O . LEU A 1 176 ? 22.297 48.784 151.035 1.00 19.82 176 LEU A O 1
ATOM 2737 N N . SER A 1 177 ? 21.439 50.767 150.379 1.00 18.35 177 SER A N 1
ATOM 2738 C CA . SER A 1 177 ? 20.643 50.975 151.585 1.00 15.86 177 SER A CA 1
ATOM 2739 C C . SER A 1 177 ? 19.260 50.371 151.404 1.00 13.46 177 SER A C 1
ATOM 2740 O O . SER A 1 177 ? 18.594 50.620 150.392 1.00 17.13 177 SER A O 1
ATOM 2748 N N . LEU A 1 178 ? 18.806 49.625 152.415 1.00 12.53 178 LEU A N 1
ATOM 2749 C CA . LEU A 1 178 ? 17.441 49.107 152.464 1.00 12.23 178 LEU A CA 1
ATOM 2750 C C . LEU A 1 178 ? 16.533 49.997 153.309 1.00 12.53 178 LEU A C 1
ATOM 2751 O O . LEU A 1 178 ? 15.378 49.640 153.564 1.00 14.08 178 LEU A O 1
ATOM 2767 N N . SER A 1 179 ? 17.041 51.141 153.765 1.00 13.37 179 SER A N 1
ATOM 2768 C CA . SER A 1 179 ? 16.259 52.077 154.571 1.00 13.44 179 SER A CA 1
ATOM 2769 C C . SER A 1 179 ? 15.568 51.363 155.722 1.00 16.17 179 SER A C 1
ATOM 2770 O O . SER A 1 179 ? 14.353 51.437 155.898 1.00 14.67 179 SER A O 1
ATOM 2778 N N . LEU A 1 180 ? 16.376 50.688 156.526 1.00 14.15 180 LEU A N 1
ATOM 2779 C CA . LEU A 1 180 ? 15.863 49.933 157.662 1.00 14.43 180 LEU A CA 1
ATOM 2780 C C . LEU A 1 180 ? 15.111 50.846 158.634 1.00 14.79 180 LEU A C 1
ATOM 2781 O O . LEU A 1 180 ? 15.654 51.893 159.042 1.00 16.69 180 LEU A O 1
ATOM 2797 N N . PRO A 1 181 ? 13.875 50.500 159.013 1.00 16.17 181 PRO A N 1
ATOM 2798 C CA . PRO A 1 181 ? 13.133 51.304 159.993 1.00 14.51 181 PRO A CA 1
ATOM 2799 C C . PRO A 1 181 ? 13.866 51.443 161.318 1.00 24.55 181 PRO A C 1
ATOM 2800 O O . PRO A 1 181 ? 14.707 50.627 161.698 1.00 16.85 181 PRO A O 1
ATOM 2811 N N . ALA A 1 182 ? 13.503 52.502 162.036 1.00 25.81 182 ALA A N 1
ATOM 2812 C CA . ALA A 1 182 ? 14.093 52.782 163.340 1.00 30.06 182 ALA A CA 1
ATOM 2813 C C . ALA A 1 182 ? 13.898 51.624 164.303 1.00 22.05 182 ALA A C 1
ATOM 2814 O O . ALA A 1 182 ? 12.868 50.931 164.295 1.00 27.48 182 ALA A O 1
ATOM 2821 N N . GLY A 1 183 ? 14.912 51.417 165.144 1.00 25.56 183 GLY A N 1
ATOM 2822 C CA . GLY A 1 183 ? 14.858 50.443 166.200 1.00 26.70 183 GLY A CA 1
ATOM 2823 C C . GLY A 1 183 ? 15.273 49.049 165.809 1.00 26.21 183 GLY A C 1
ATOM 2824 O O . GLY A 1 183 ? 15.437 48.202 166.695 1.00 27.23 183 GLY A O 1
ATOM 2828 N N . LEU A 1 184 ? 15.446 48.772 164.517 1.00 18.47 184 LEU A N 1
ATOM 2829 C CA . LEU A 1 184 ? 15.715 47.413 164.085 1.00 15.26 184 LEU A CA 1
ATOM 2830 C C . LEU A 1 184 ? 17.217 47.188 163.975 1.00 17.19 184 LEU A C 1
ATOM 2831 O O . LEU A 1 184 ? 17.949 48.034 163.447 1.00 18.61 184 LEU A O 1
ATOM 2847 N N . SER A 1 185 ? 17.658 46.032 164.454 1.00 15.51 185 SER A N 1
ATOM 2848 C CA . SER A 1 185 ? 19.026 45.558 164.244 1.00 15.64 185 SER A CA 1
ATOM 2849 C C . SER A 1 185 ? 20.065 46.615 164.615 1.00 15.87 185 SER A C 1
ATOM 2850 O O . SER A 1 185 ? 21.031 46.840 163.890 1.00 18.53 185 SER A O 1
ATOM 2858 N N . GLU A 1 186 ? 19.904 47.228 165.799 1.00 18.29 186 GLU A N 1
ATOM 2859 C CA . GLU A 1 186 ? 20.755 48.372 166.109 1.00 23.26 186 GLU A CA 1
ATOM 2860 C C . GLU A 1 186 ? 22.219 47.976 166.304 1.00 18.05 186 GLU A C 1
ATOM 2861 O O . GLU A 1 186 ? 23.104 48.666 165.785 1.00 21.57 186 GLU A O 1
ATOM 2873 N N . PRO A 1 187 ? 22.528 46.877 166.997 1.00 21.10 187 PRO A N 1
ATOM 2874 C CA . PRO A 1 187 ? 23.948 46.481 167.105 1.00 25.64 187 PRO A CA 1
ATOM 2875 C C . PRO A 1 187 ? 24.576 46.158 165.763 1.00 30.07 187 PRO A C 1
ATOM 2876 O O . PRO A 1 187 ? 25.737 46.512 165.506 1.00 24.55 187 PRO A O 1
ATOM 2887 N N . GLU A 1 188 ? 23.839 45.461 164.900 1.00 18.62 188 GLU A N 1
ATOM 2888 C CA . GLU A 1 188 ? 24.379 45.101 163.594 1.00 19.73 188 GLU A CA 1
ATOM 2889 C C . GLU A 1 188 ? 24.653 46.342 162.762 1.00 22.30 188 GLU A C 1
ATOM 2890 O O . GLU A 1 188 ? 25.644 46.397 162.025 1.00 21.47 188 GLU A O 1
ATOM 2902 N N . ARG A 1 189 ? 23.773 47.350 162.857 1.00 19.30 189 ARG A N 1
ATOM 2903 C CA . ARG A 1 189 ? 23.936 48.571 162.076 1.00 16.56 189 ARG A CA 1
ATOM 2904 C C . ARG A 1 189 ? 25.056 49.437 162.637 1.00 22.88 189 ARG A C 1
ATOM 2905 O O . ARG A 1 189 ? 25.808 50.047 161.875 1.00 24.63 189 ARG A O 1
ATOM 2926 N N . ARG A 1 190 ? 25.177 49.503 163.963 1.00 21.75 190 ARG A N 1
ATOM 2927 C CA . ARG A 1 190 ? 26.303 50.227 164.548 1.00 25.16 190 ARG A CA 1
ATOM 2928 C C . ARG A 1 190 ? 27.628 49.630 164.110 1.00 27.78 190 ARG A C 1
ATOM 2929 O O . ARG A 1 190 ? 28.623 50.355 163.980 1.00 30.54 190 ARG A O 1
ATOM 2950 N N . ALA A 1 191 ? 27.672 48.313 163.928 1.00 24.77 191 ALA A N 1
ATOM 2951 C CA . ALA A 1 191 ? 28.872 47.615 163.483 1.00 26.08 191 ALA A CA 1
ATOM 2952 C C . ALA A 1 191 ? 29.151 47.779 161.991 1.00 29.49 191 ALA A C 1
ATOM 2953 O O . ALA A 1 191 ? 30.169 47.266 161.512 1.00 26.50 191 ALA A O 1
ATOM 2960 N N . GLY A 1 192 ? 28.277 48.452 161.242 1.00 24.81 192 GLY A N 1
ATOM 2961 C CA . GLY A 1 192 ? 28.539 48.701 159.836 1.00 26.51 192 GLY A CA 1
ATOM 2962 C C . GLY A 1 192 ? 28.290 47.527 158.912 1.00 20.58 192 GLY A C 1
ATOM 2963 O O . GLY A 1 192 ? 28.774 47.526 157.779 1.00 20.92 192 GLY A O 1
ATOM 2967 N N . LEU A 1 193 ? 27.544 46.531 159.350 1.00 17.02 193 LEU A N 1
ATOM 2968 C CA . LEU A 1 193 ? 27.230 45.413 158.482 1.00 14.16 193 LEU A CA 1
ATOM 2969 C C . LEU A 1 193 ? 26.377 45.909 157.316 1.00 14.48 193 LEU A C 1
ATOM 2970 O O . LEU A 1 193 ? 25.489 46.745 157.519 1.00 16.49 193 LEU A O 1
ATOM 2986 N N . PRO A 1 194 ? 26.616 45.445 156.084 1.00 14.17 194 PRO A N 1
ATOM 2987 C CA . PRO A 1 194 ? 25.761 45.873 154.977 1.00 14.60 194 PRO A CA 1
ATOM 2988 C C . PRO A 1 194 ? 24.301 45.524 155.249 1.00 11.08 194 PRO A C 1
ATOM 2989 O O . PRO A 1 194 ? 23.999 44.486 155.828 1.00 11.99 194 PRO A O 1
ATOM 3000 N N . ASP A 1 195 ? 23.391 46.403 154.814 1.00 11.62 195 ASP A N 1
ATOM 3001 C CA . ASP A 1 195 ? 21.977 46.217 155.141 1.00 10.65 195 ASP A CA 1
ATOM 3002 C C . ASP A 1 195 ? 21.454 44.837 154.709 1.00 11.51 195 ASP A C 1
ATOM 3003 O O . ASP A 1 195 ? 20.676 44.216 155.433 1.00 11.50 195 ASP A O 1
ATOM 3012 N N . LEU A 1 196 ? 21.847 44.332 153.540 1.00 9.91 196 LEU A N 1
ATOM 3013 C CA . LEU A 1 196 ? 21.333 43.015 153.160 1.00 9.63 196 LEU A CA 1
ATOM 3014 C C . LEU A 1 196 ? 21.754 41.957 154.176 1.00 9.69 196 LEU A C 1
ATOM 3015 O O . LEU A 1 196 ? 20.966 41.074 154.541 1.00 9.99 196 LEU A O 1
ATOM 3031 N N . LEU A 1 197 ? 22.998 42.024 154.637 1.00 10.27 197 LEU A N 1
ATOM 3032 C CA . LEU A 1 197 ? 23.455 41.056 155.621 1.00 10.05 197 LEU A CA 1
ATOM 3033 C C . LEU A 1 197 ? 22.821 41.276 156.989 1.00 10.16 197 LEU A C 1
ATOM 3034 O O . LEU A 1 197 ? 22.620 40.303 157.730 1.00 10.20 197 LEU A O 1
ATOM 3050 N N . VAL A 1 198 ? 22.492 42.520 157.346 1.00 11.35 198 VAL A N 1
ATOM 3051 C CA . VAL A 1 198 ? 21.686 42.772 158.544 1.00 12.15 198 VAL A CA 1
ATOM 3052 C C . VAL A 1 198 ? 20.372 42.010 158.466 1.00 13.60 198 VAL A C 1
ATOM 3053 O O . VAL A 1 198 ? 19.954 41.335 159.421 1.00 10.78 198 VAL A O 1
ATOM 3066 N N . GLU A 1 199 ? 19.691 42.124 157.326 1.00 9.89 199 GLU A N 1
ATOM 3067 C CA . GLU A 1 199 ? 18.379 41.495 157.187 1.00 9.68 199 GLU A CA 1
ATOM 3068 C C . GLU A 1 199 ? 18.467 39.973 157.196 1.00 9.56 199 GLU A C 1
ATOM 3069 O O . GLU A 1 199 ? 17.691 39.306 157.886 1.00 10.41 199 GLU A O 1
ATOM 3081 N N . ILE A 1 200 ? 19.402 39.398 156.437 1.00 10.78 200 ILE A N 1
ATOM 3082 C CA . ILE A 1 200 ? 19.562 37.940 156.426 1.00 9.44 200 ILE A CA 1
ATOM 3083 C C . ILE A 1 200 ? 19.849 37.417 157.832 1.00 10.96 200 ILE A C 1
ATOM 3084 O O . ILE A 1 200 ? 19.392 36.335 158.224 1.00 9.82 200 ILE A O 1
ATOM 3100 N N . LYS A 1 201 ? 20.623 38.165 158.608 1.00 10.55 201 LYS A N 1
ATOM 3101 C CA . LYS A 1 201 ? 20.957 37.708 159.950 1.00 10.17 201 LYS A CA 1
ATOM 3102 C C . LYS A 1 201 ? 19.725 37.598 160.837 1.00 10.64 201 LYS A C 1
ATOM 3103 O O . LYS A 1 201 ? 19.686 36.750 161.741 1.00 10.36 201 LYS A O 1
ATOM 3122 N N . TYR A 1 202 ? 18.687 38.406 160.582 1.00 10.10 202 TYR A N 1
ATOM 3123 C CA . TYR A 1 202 ? 17.480 38.265 161.381 1.00 10.18 202 TYR A CA 1
ATOM 3124 C C . TYR A 1 202 ? 16.880 36.877 161.193 1.00 10.27 202 TYR A C 1
ATOM 3125 O O . TYR A 1 202 ? 16.393 36.254 162.151 1.00 10.52 202 TYR A O 1
ATOM 3143 N N . GLU A 1 203 ? 16.961 36.345 159.978 1.00 9.80 203 GLU A N 1
ATOM 3144 C CA . GLU A 1 203 ? 16.440 35.011 159.737 1.00 9.73 203 GLU A CA 1
ATOM 3145 C C . GLU A 1 203 ? 17.390 33.935 160.238 1.00 9.89 203 GLU A C 1
ATOM 3146 O O . GLU A 1 203 ? 16.936 32.925 160.804 1.00 10.00 203 GLU A O 1
ATOM 3158 N N . LEU A 1 204 ? 18.701 34.104 160.030 1.00 9.93 204 LEU A N 1
ATOM 3159 C CA . LEU A 1 204 ? 19.640 33.116 160.548 1.00 10.14 204 LEU A CA 1
ATOM 3160 C C . LEU A 1 204 ? 19.552 33.016 162.069 1.00 10.43 204 LEU A C 1
ATOM 3161 O O . LEU A 1 204 ? 19.655 31.912 162.629 1.00 10.61 204 LEU A O 1
ATOM 3177 N N . ASP A 1 205 ? 19.397 34.156 162.755 1.00 11.28 205 ASP A N 1
ATOM 3178 C CA . ASP A 1 205 ? 19.249 34.127 164.211 1.00 13.39 205 ASP A CA 1
ATOM 3179 C C . ASP A 1 205 ? 18.075 33.234 164.618 1.00 13.44 205 ASP A C 1
ATOM 3180 O O . ASP A 1 205 ? 18.146 32.494 165.612 1.00 12.16 205 ASP A O 1
ATOM 3189 N N . TRP A 1 206 ? 16.957 33.341 163.895 1.00 11.59 206 TRP A N 1
ATOM 3190 C CA . TRP A 1 206 ? 15.785 32.521 164.192 1.00 11.04 206 TRP A CA 1
ATOM 3191 C C . TRP A 1 206 ? 16.042 31.057 163.863 1.00 11.26 206 TRP A C 1
ATOM 3192 O O . TRP A 1 206 ? 15.678 30.168 164.636 1.00 11.45 206 TRP A O 1
ATOM 3213 N N . LEU A 1 207 ? 16.671 30.777 162.720 1.00 11.15 207 LEU A N 1
ATOM 3214 C CA . LEU A 1 207 ? 16.967 29.387 162.369 1.00 10.57 207 LEU A CA 1
ATOM 3215 C C . LEU A 1 207 ? 17.787 28.719 163.467 1.00 10.91 207 LEU A C 1
ATOM 3216 O O . LEU A 1 207 ? 17.524 27.569 163.831 1.00 11.11 207 LEU A O 1
ATOM 3232 N N . LEU A 1 208 ? 18.770 29.440 164.020 1.00 11.02 208 LEU A N 1
ATOM 3233 C CA . LEU A 1 208 ? 19.575 28.899 165.109 1.00 11.38 208 LEU A CA 1
ATOM 3234 C C . LEU A 1 208 ? 18.719 28.490 166.297 1.00 12.03 208 LEU A C 1
ATOM 3235 O O . LEU A 1 208 ? 19.055 27.528 167.007 1.00 12.78 208 LEU A O 1
ATOM 3251 N N . ARG A 1 209 ? 17.629 29.210 166.538 1.00 11.59 209 ARG A N 1
ATOM 3252 C CA . ARG A 1 209 ? 16.756 28.918 167.673 1.00 11.90 209 ARG A CA 1
ATOM 3253 C C . ARG A 1 209 ? 15.894 27.676 167.470 1.00 12.74 209 ARG A C 1
ATOM 3254 O O . ARG A 1 209 ? 15.300 27.163 168.416 1.00 13.11 209 ARG A O 1
ATOM 3275 N N . MET A 1 210 ? 15.828 27.199 166.234 1.00 12.16 210 MET A N 1
ATOM 3276 C CA . MET A 1 210 ? 15.030 26.032 165.894 1.00 11.75 210 MET A CA 1
ATOM 3277 C C . MET A 1 210 ? 15.814 24.739 166.028 1.00 11.99 210 MET A C 1
ATOM 3278 O O . MET A 1 210 ? 15.242 23.663 165.857 1.00 12.78 210 MET A O 1
ATOM 3292 N N . GLN A 1 211 ? 17.099 24.824 166.327 1.00 12.08 211 GLN A N 1
ATOM 3293 C CA . GLN A 1 211 ? 17.940 23.644 166.473 1.00 12.36 211 GLN A CA 1
ATOM 3294 C C . GLN A 1 211 ? 17.952 23.166 167.916 1.00 13.70 211 GLN A C 1
ATOM 3295 O O . GLN A 1 211 ? 18.027 23.975 168.849 1.00 15.08 211 GLN A O 1
ATOM 3309 N N . ARG A 1 212 ? 17.836 21.848 168.090 1.00 13.12 212 ARG A N 1
ATOM 3310 C CA . ARG A 1 212 ? 17.911 21.208 169.395 1.00 13.62 212 ARG A CA 1
ATOM 3311 C C . ARG A 1 212 ? 19.338 20.857 169.745 1.00 16.43 212 ARG A C 1
ATOM 3312 O O . ARG A 1 212 ? 20.247 20.888 168.909 1.00 14.61 212 ARG A O 1
ATOM 3333 N N . PRO A 1 213 ? 19.573 20.459 170.995 1.00 17.36 213 PRO A N 1
ATOM 3334 C CA . PRO A 1 213 ? 20.955 20.179 171.414 1.00 21.11 213 PRO A CA 1
ATOM 3335 C C . PRO A 1 213 ? 21.636 19.082 170.617 1.00 14.71 213 PRO A C 1
ATOM 3336 O O . PRO A 1 213 ? 22.854 19.164 170.428 1.00 14.77 213 PRO A O 1
ATOM 3347 N N . ASP A 1 214 ? 20.915 18.046 170.185 1.00 14.80 214 ASP A N 1
ATOM 3348 C CA . ASP A 1 214 ? 21.550 16.983 169.412 1.00 14.94 214 ASP A CA 1
ATOM 3349 C C . ASP A 1 214 ? 21.787 17.360 167.952 1.00 14.49 214 ASP A C 1
ATOM 3350 O O . ASP A 1 214 ? 22.339 16.540 167.213 1.00 14.87 214 ASP A O 1
ATOM 3359 N N . GLY A 1 215 ? 21.430 18.571 167.535 1.00 14.02 215 GLY A N 1
ATOM 3360 C CA . GLY A 1 215 ? 21.721 19.056 166.200 1.00 13.61 215 GLY A CA 1
ATOM 3361 C C . GLY A 1 215 ? 20.531 19.031 165.263 1.00 13.30 215 GLY A C 1
ATOM 3362 O O . GLY A 1 215 ? 20.553 19.720 164.239 1.00 12.91 215 GLY A O 1
ATOM 3366 N N . ALA A 1 216 ? 19.496 18.266 165.594 1.00 13.50 216 ALA A N 1
ATOM 3367 C CA . ALA A 1 216 ? 18.311 18.205 164.747 1.00 13.26 216 ALA A CA 1
ATOM 3368 C C . ALA A 1 216 ? 17.529 19.510 164.857 1.00 12.89 216 ALA A C 1
ATOM 3369 O O . ALA A 1 216 ? 17.673 20.268 165.821 1.00 13.21 216 ALA A O 1
ATOM 3376 N N . VAL A 1 217 ? 16.688 19.769 163.856 1.00 12.58 217 VAL A N 1
ATOM 3377 C CA . VAL A 1 217 ? 15.988 21.044 163.724 1.00 12.22 217 VAL A CA 1
ATOM 3378 C C . VAL A 1 217 ? 14.485 20.781 163.593 1.00 12.25 217 VAL A C 1
ATOM 3379 O O . VAL A 1 217 ? 14.056 19.930 162.802 1.00 12.31 217 VAL A O 1
ATOM 3392 N N . TYR A 1 218 ? 13.692 21.516 164.370 1.00 12.25 218 TYR A N 1
ATOM 3393 C CA . TYR A 1 218 ? 12.242 21.447 164.292 1.00 12.29 218 TYR A CA 1
ATOM 3394 C C . TYR A 1 218 ? 11.760 22.000 162.939 1.00 11.90 218 TYR A C 1
ATOM 3395 O O . TYR A 1 218 ? 12.522 22.595 162.172 1.00 11.58 218 TYR A O 1
ATOM 3413 N N . LEU A 1 219 ? 10.468 21.813 162.639 1.00 11.95 219 LEU A N 1
ATOM 3414 C CA . LEU A 1 219 ? 9.960 22.190 161.323 1.00 11.65 219 LEU A CA 1
ATOM 3415 C C . LEU A 1 219 ? 9.444 23.622 161.257 1.00 11.36 219 LEU A C 1
ATOM 3416 O O . LEU A 1 219 ? 9.814 24.365 160.340 1.00 11.02 219 LEU A O 1
ATOM 3432 N N . LYS A 1 220 ? 8.583 24.029 162.185 1.00 11.55 220 LYS A N 1
ATOM 3433 C CA . LYS A 1 220 ? 7.886 25.299 161.993 1.00 11.34 220 LYS A CA 1
ATOM 3434 C C . LYS A 1 220 ? 7.331 25.825 163.313 1.00 12.30 220 LYS A C 1
ATOM 3435 O O . LYS A 1 220 ? 7.198 25.085 164.294 1.00 11.98 220 LYS A O 1
ATOM 3454 N N . VAL A 1 221 ? 6.977 27.114 163.300 1.00 11.46 221 VAL A N 1
ATOM 3455 C CA . VAL A 1 221 ? 6.306 27.807 164.398 1.00 11.72 221 VAL A CA 1
ATOM 3456 C C . VAL A 1 221 ? 4.991 28.370 163.867 1.00 11.71 221 VAL A C 1
ATOM 3457 O O . VAL A 1 221 ? 4.986 29.080 162.857 1.00 12.28 221 VAL A O 1
ATOM 3470 N N . ALA A 1 222 ? 3.893 28.087 164.554 1.00 12.11 222 ALA A N 1
ATOM 3471 C CA . ALA A 1 222 ? 2.589 28.619 164.155 1.00 12.19 222 ALA A CA 1
ATOM 3472 C C . ALA A 1 222 ? 1.580 28.411 165.277 1.00 13.54 222 ALA A C 1
ATOM 3473 O O . ALA A 1 222 ? 1.895 27.884 166.346 1.00 14.37 222 ALA A O 1
ATOM 3480 N N . GLY A 1 223 ? 0.356 28.874 165.036 1.00 16.99 223 GLY A N 1
ATOM 3481 C CA . GLY A 1 223 ? -0.742 28.617 165.947 1.00 18.51 223 GLY A CA 1
ATOM 3482 C C . GLY A 1 223 ? -1.486 27.336 165.597 1.00 18.22 223 GLY A C 1
ATOM 3483 O O . GLY A 1 223 ? -1.146 26.606 164.670 1.00 21.24 223 GLY A O 1
ATOM 3487 N N . GLY A 1 224 ? -2.561 27.090 166.341 1.00 15.67 224 GLY A N 1
ATOM 3488 C CA . GLY A 1 224 ? -3.424 25.961 166.076 1.00 18.41 224 GLY A CA 1
ATOM 3489 C C . GLY A 1 224 ? -4.535 26.221 165.075 1.00 22.06 224 GLY A C 1
ATOM 3490 O O . GLY A 1 224 ? -5.220 25.292 164.650 1.00 23.30 224 GLY A O 1
ATOM 3494 N N . ALA A 1 225 ? -4.709 27.476 164.675 1.00 17.10 225 ALA A N 1
ATOM 3495 C CA . ALA A 1 225 ? -5.718 27.863 163.711 1.00 14.54 225 ALA A CA 1
ATOM 3496 C C . ALA A 1 225 ? -5.161 28.971 162.834 1.00 14.73 225 ALA A C 1
ATOM 3497 O O . ALA A 1 225 ? -4.249 29.701 163.230 1.00 18.11 225 ALA A O 1
ATOM 3504 N N . TRP A 1 226 ? -5.706 29.081 161.628 1.00 13.68 226 TRP A N 1
ATOM 3505 C CA . TRP A 1 226 ? -5.315 30.178 160.743 1.00 13.77 226 TRP A CA 1
ATOM 3506 C C . TRP A 1 226 ? -5.965 31.482 161.207 1.00 14.35 226 TRP A C 1
ATOM 3507 O O . TRP A 1 226 ? -7.186 31.527 161.386 1.00 18.25 226 TRP A O 1
ATOM 3528 N N . PRO A 1 227 ? -5.207 32.562 161.371 1.00 14.46 227 PRO A N 1
ATOM 3529 C CA . PRO A 1 227 ? -5.838 33.851 161.690 1.00 13.76 227 PRO A CA 1
ATOM 3530 C C . PRO A 1 227 ? -6.557 34.411 160.473 1.00 13.83 227 PRO A C 1
ATOM 3531 O O . PRO A 1 227 ? -6.320 34.007 159.333 1.00 13.73 227 PRO A O 1
ATOM 3542 N N . GLY A 1 228 ? -7.453 35.351 160.725 1.00 13.68 228 GLY A N 1
ATOM 3543 C CA . GLY A 1 228 ? -8.062 36.093 159.640 1.00 13.58 228 GLY A CA 1
ATOM 3544 C C . GLY A 1 228 ? -7.123 37.154 159.091 1.00 13.13 228 GLY A C 1
ATOM 3545 O O . GLY A 1 228 ? -5.907 37.142 159.316 1.00 12.78 228 GLY A O 1
ATOM 3549 N N . TYR A 1 229 ? -7.715 38.100 158.366 1.00 13.18 229 TYR A N 1
ATOM 3550 C CA . TYR A 1 229 ? -6.958 39.205 157.778 1.00 12.83 229 TYR A CA 1
ATOM 3551 C C . TYR A 1 229 ? -6.783 40.267 158.854 1.00 13.24 229 TYR A C 1
ATOM 3552 O O . TYR A 1 229 ? -7.486 41.282 158.903 1.00 13.55 229 TYR A O 1
ATOM 3570 N N . ILE A 1 230 ? -5.817 40.015 159.733 1.00 12.96 230 ILE A N 1
ATOM 3571 C CA . ILE A 1 230 ? -5.618 40.811 160.930 1.00 13.27 230 ILE A CA 1
ATOM 3572 C C . ILE A 1 230 ? -4.144 41.180 161.012 1.00 12.87 230 ILE A C 1
ATOM 3573 O O . ILE A 1 230 ? -3.280 40.507 160.452 1.00 12.42 230 ILE A O 1
ATOM 3589 N N A ARG A 1 231 ? -3.882 42.277 161.724 0.57 13.89 231 ARG A N 1
ATOM 3590 N N B ARG A 1 231 ? -3.871 42.278 161.713 0.43 14.42 231 ARG A N 1
ATOM 3591 C CA A ARG A 1 231 ? -2.520 42.698 162.042 0.57 14.51 231 ARG A CA 1
ATOM 3592 C CA B ARG A 1 231 ? -2.496 42.679 161.976 0.43 14.11 231 ARG A CA 1
ATOM 3593 C C A ARG A 1 231 ? -1.826 41.637 162.892 0.57 12.79 231 ARG A C 1
ATOM 3594 C C B ARG A 1 231 ? -1.822 41.663 162.895 0.43 13.00 231 ARG A C 1
ATOM 3595 O O A ARG A 1 231 ? -2.475 40.949 163.676 0.57 13.37 231 ARG A O 1
ATOM 3596 O O B ARG A 1 231 ? -2.482 41.030 163.718 0.43 13.15 231 ARG A O 1
ATOM 3637 N N . PRO A 1 232 ? -0.503 41.506 162.797 1.00 12.42 232 PRO A N 1
ATOM 3638 C CA . PRO A 1 232 ? 0.153 40.465 163.597 1.00 12.40 232 PRO A CA 1
ATOM 3639 C C . PRO A 1 232 ? -0.023 40.670 165.088 1.00 12.91 232 PRO A C 1
ATOM 3640 O O . PRO A 1 232 ? -0.138 39.679 165.835 1.00 14.00 232 PRO A O 1
ATOM 3651 N N . GLU A 1 233 ? -0.078 41.921 165.552 1.00 13.20 233 GLU A N 1
ATOM 3652 C CA . GLU A 1 233 ? -0.250 42.154 166.977 1.00 13.74 233 GLU A CA 1
ATOM 3653 C C . GLU A 1 233 ? -1.620 41.724 167.474 1.00 16.29 233 GLU A C 1
ATOM 3654 O O . GLU A 1 233 ? -1.809 41.593 168.691 1.00 18.03 233 GLU A O 1
ATOM 3666 N N . GLU A 1 234 ? -2.548 41.445 166.565 1.00 14.12 234 GLU A N 1
ATOM 3667 C CA . GLU A 1 234 ? -3.881 40.991 166.954 1.00 14.60 234 GLU A CA 1
ATOM 3668 C C . GLU A 1 234 ? -3.965 39.460 166.998 1.00 17.15 234 GLU A C 1
ATOM 3669 O O . GLU A 1 234 ? -4.953 38.900 167.472 1.00 15.65 234 GLU A O 1
ATOM 3681 N N . ASP A 1 235 ? -2.926 38.794 166.501 1.00 15.31 235 ASP A N 1
ATOM 3682 C CA . ASP A 1 235 ? -2.865 37.332 166.466 1.00 14.52 235 ASP A CA 1
ATOM 3683 C C . ASP A 1 235 ? -2.236 36.830 167.766 1.00 16.36 235 ASP A C 1
ATOM 3684 O O . ASP A 1 235 ? -1.089 36.389 167.817 1.00 16.86 235 ASP A O 1
ATOM 3693 N N . THR A 1 236 ? -3.036 36.899 168.836 1.00 15.11 236 THR A N 1
ATOM 3694 C CA . THR A 1 236 ? -2.555 36.680 170.194 1.00 15.56 236 THR A CA 1
ATOM 3695 C C . THR A 1 236 ? -2.655 35.228 170.652 1.00 19.85 236 THR A C 1
ATOM 3696 O O . THR A 1 236 ? -2.218 34.917 171.765 1.00 17.39 236 THR A O 1
ATOM 3707 N N . ALA A 1 237 ? -3.193 34.336 169.829 1.00 18.31 237 ALA A N 1
ATOM 3708 C CA . ALA A 1 237 ? -3.340 32.941 170.227 1.00 16.50 237 ALA A CA 1
ATOM 3709 C C . ALA A 1 237 ? -1.976 32.321 170.520 1.00 17.37 237 ALA A C 1
ATOM 3710 O O . ALA A 1 237 ? -0.939 32.762 170.017 1.00 16.33 237 ALA A O 1
ATOM 3717 N N . ASP A 1 238 ? -1.996 31.287 171.355 1.00 18.96 238 ASP A N 1
ATOM 3718 C CA . ASP A 1 238 ? -0.782 30.544 171.683 1.00 19.37 238 ASP A CA 1
ATOM 3719 C C . ASP A 1 238 ? -0.067 30.089 170.418 1.00 14.59 238 ASP A C 1
ATOM 3720 O O . ASP A 1 238 ? -0.688 29.762 169.401 1.00 16.03 238 ASP A O 1
ATOM 3729 N N . ARG A 1 239 ? 1.259 30.074 170.490 1.00 14.30 239 ARG A N 1
ATOM 3730 C CA . ARG A 1 239 ? 2.091 29.614 169.394 1.00 13.76 239 ARG A CA 1
ATOM 3731 C C . ARG A 1 239 ? 2.812 28.342 169.821 1.00 14.91 239 ARG A C 1
ATOM 3732 O O . ARG A 1 239 ? 3.106 28.137 171.004 1.00 16.26 239 ARG A O 1
ATOM 3753 N N . TYR A 1 240 ? 3.095 27.500 168.839 1.00 13.67 240 TYR A N 1
ATOM 3754 C CA . TYR A 1 240 ? 3.657 26.173 169.048 1.00 13.72 240 TYR A CA 1
ATOM 3755 C C . TYR A 1 240 ? 4.846 25.936 168.135 1.00 13.35 240 TYR A C 1
ATOM 3756 O O . TYR A 1 240 ? 4.940 26.497 167.043 1.00 13.25 240 TYR A O 1
ATOM 3774 N N . VAL A 1 241 ? 5.729 25.055 168.585 1.00 13.54 241 VAL A N 1
ATOM 3775 C CA . VAL A 1 241 ? 6.781 24.490 167.750 1.00 13.84 241 VAL A CA 1
ATOM 3776 C C . VAL A 1 241 ? 6.314 23.120 167.294 1.00 13.26 241 VAL A C 1
ATOM 3777 O O . VAL A 1 241 ? 5.960 22.268 168.124 1.00 13.72 241 VAL A O 1
ATOM 3790 N N . PHE A 1 242 ? 6.308 22.917 165.975 1.00 12.94 242 PHE A N 1
ATOM 3791 C CA . PHE A 1 242 ? 5.795 21.712 165.344 1.00 13.29 242 PHE A CA 1
ATOM 3792 C C . PHE A 1 242 ? 6.892 21.026 164.556 1.00 14.07 242 PHE A C 1
ATOM 3793 O O . PHE A 1 242 ? 7.725 21.686 163.925 1.00 12.88 242 PHE A O 1
ATOM 3810 N N . GLY A 1 243 ? 6.856 19.704 164.558 1.00 14.11 243 GLY A N 1
ATOM 3811 C CA . GLY A 1 243 ? 7.582 18.919 163.586 1.00 14.38 243 GLY A CA 1
ATOM 3812 C C . GLY A 1 243 ? 9.052 18.733 163.917 1.00 14.05 243 GLY A C 1
ATOM 3813 O O . GLY A 1 243 ? 9.613 19.324 164.835 1.00 14.80 243 GLY A O 1
ATOM 3817 N N . LEU A 1 244 ? 9.674 17.883 163.106 1.00 13.15 244 LEU A N 1
ATOM 3818 C CA . LEU A 1 244 ? 11.094 17.542 163.165 1.00 13.16 244 LEU A CA 1
ATOM 3819 C C . LEU A 1 244 ? 11.413 16.832 161.862 1.00 18.31 244 LEU A C 1
ATOM 3820 O O . LEU A 1 244 ? 10.744 15.855 161.525 1.00 16.44 244 LEU A O 1
ATOM 3836 N N . SER A 1 245 ? 12.374 17.316 161.076 1.00 12.78 245 SER A N 1
ATOM 3837 C CA . SER A 1 245 ? 12.609 16.688 159.793 1.00 12.77 245 SER A CA 1
ATOM 3838 C C . SER A 1 245 ? 14.098 16.648 159.511 1.00 12.79 245 SER A C 1
ATOM 3839 O O . SER A 1 245 ? 14.842 17.557 159.870 1.00 12.48 245 SER A O 1
ATOM 3847 N N . THR A 1 246 ? 14.514 15.579 158.842 1.00 13.23 246 THR A N 1
ATOM 3848 C CA . THR A 1 246 ? 15.887 15.508 158.382 1.00 12.98 246 THR A CA 1
ATOM 3849 C C . THR A 1 246 ? 16.134 16.441 157.197 1.00 12.54 246 THR A C 1
ATOM 3850 O O . THR A 1 246 ? 17.201 17.056 157.114 1.00 12.37 246 THR A O 1
ATOM 3861 N N . TYR A 1 247 ? 15.160 16.604 156.284 1.00 12.52 247 TYR A N 1
ATOM 3862 C CA . TYR A 1 247 ? 15.439 17.478 155.144 1.00 13.08 247 TYR A CA 1
ATOM 3863 C C . TYR A 1 247 ? 15.572 18.924 155.599 1.00 12.09 247 TYR A C 1
ATOM 3864 O O . TYR A 1 247 ? 16.443 19.646 155.112 1.00 12.06 247 TYR A O 1
ATOM 3882 N N . GLY A 1 248 ? 14.781 19.336 156.593 1.00 11.77 248 GLY A N 1
ATOM 3883 C CA . GLY A 1 248 ? 14.924 20.674 157.143 1.00 11.24 248 GLY A CA 1
ATOM 3884 C C . GLY A 1 248 ? 16.175 20.842 157.982 1.00 11.33 248 GLY A C 1
ATOM 3885 O O . GLY A 1 248 ? 16.782 21.914 157.979 1.00 11.09 248 GLY A O 1
ATOM 3889 N N . THR A 1 249 ? 16.578 19.790 158.706 1.00 11.99 249 THR A N 1
ATOM 3890 C CA . THR A 1 249 ? 17.863 19.809 159.409 1.00 11.87 249 THR A CA 1
ATOM 3891 C C . THR A 1 249 ? 19.015 20.012 158.429 1.00 11.77 249 THR A C 1
ATOM 3892 O O . THR A 1 249 ? 19.947 20.782 158.696 1.00 12.06 249 THR A O 1
ATOM 3903 N N . ALA A 1 250 ? 18.977 19.314 157.292 1.00 11.83 250 ALA A N 1
ATOM 3904 C CA . ALA A 1 250 ? 20.000 19.479 156.264 1.00 11.77 250 ALA A CA 1
ATOM 3905 C C . ALA A 1 250 ? 19.954 20.874 155.636 1.00 11.33 250 ALA A C 1
ATOM 3906 O O . ALA A 1 250 ? 21.002 21.458 155.338 1.00 11.28 250 ALA A O 1
ATOM 3913 N N . GLN A 1 251 ? 18.761 21.421 155.403 1.00 11.06 251 GLN A N 1
ATOM 3914 C CA . GLN A 1 251 ? 18.675 22.768 154.848 1.00 10.68 251 GLN A CA 1
ATOM 3915 C C . GLN A 1 251 ? 19.216 23.803 155.820 1.00 10.59 251 GLN A C 1
ATOM 3916 O O . GLN A 1 251 ? 19.898 24.753 155.421 1.00 10.43 251 GLN A O 1
ATOM 3930 N N . PHE A 1 252 ? 18.907 23.635 157.103 1.00 10.73 252 PHE A N 1
ATOM 3931 C CA . PHE A 1 252 ? 19.518 24.466 158.124 1.00 10.74 252 PHE A CA 1
ATOM 3932 C C . PHE A 1 252 ? 21.039 24.405 158.043 1.00 10.90 252 PHE A C 1
ATOM 3933 O O . PHE A 1 252 ? 21.718 25.433 158.065 1.00 10.80 252 PHE A O 1
ATOM 3950 N N . ALA A 1 253 ? 21.602 23.196 157.949 1.00 11.21 253 ALA A N 1
ATOM 3951 C CA . ALA A 1 253 ? 23.059 23.058 157.867 1.00 11.43 253 ALA A CA 1
ATOM 3952 C C . ALA A 1 253 ? 23.617 23.764 156.637 1.00 11.23 253 ALA A C 1
ATOM 3953 O O . ALA A 1 253 ? 24.670 24.405 156.694 1.00 11.29 253 ALA A O 1
ATOM 3960 N N . GLY A 1 254 ? 22.919 23.658 155.510 1.00 11.92 254 GLY A N 1
ATOM 3961 C CA . GLY A 1 254 ? 23.359 24.365 154.314 1.00 10.88 254 GLY A CA 1
ATOM 3962 C C . GLY A 1 254 ? 23.353 25.865 154.495 1.00 10.60 254 GLY A C 1
ATOM 3963 O O . GLY A 1 254 ? 24.326 26.545 154.168 1.00 10.63 254 GLY A O 1
ATOM 3967 N N . ALA A 1 255 ? 22.261 26.400 155.047 1.00 10.59 255 ALA A N 1
ATOM 3968 C CA . ALA A 1 255 ? 22.172 27.840 155.256 1.00 10.39 255 ALA A CA 1
ATOM 3969 C C . ALA A 1 255 ? 23.201 28.318 156.269 1.00 10.41 255 ALA A C 1
ATOM 3970 O O . ALA A 1 255 ? 23.834 29.360 156.075 1.00 10.32 255 ALA A O 1
ATOM 3977 N N . ALA A 1 256 ? 23.376 27.566 157.362 1.00 10.61 256 ALA A N 1
ATOM 3978 C CA . ALA A 1 256 ? 24.331 27.974 158.382 1.00 10.84 256 ALA A CA 1
ATOM 3979 C C . ALA A 1 256 ? 25.769 27.837 157.892 1.00 11.07 256 ALA A C 1
ATOM 3980 O O . ALA A 1 256 ? 26.612 28.679 158.209 1.00 11.45 256 ALA A O 1
ATOM 3987 N N . ALA A 1 257 ? 26.066 26.806 157.103 1.00 11.18 257 ALA A N 1
ATOM 3988 C CA . ALA A 1 257 ? 27.419 26.673 156.562 1.00 11.44 257 ALA A CA 1
ATOM 3989 C C . ALA A 1 257 ? 27.720 27.798 155.586 1.00 11.37 257 ALA A C 1
ATOM 3990 O O . ALA A 1 257 ? 28.852 28.304 155.524 1.00 11.46 257 ALA A O 1
ATOM 3997 N N . MET A 1 258 ? 26.725 28.182 154.796 1.00 10.91 258 MET A N 1
ATOM 3998 C CA . MET A 1 258 ? 26.902 29.317 153.904 1.00 10.74 258 MET A CA 1
ATOM 3999 C C . MET A 1 258 ? 27.082 30.600 154.696 1.00 10.71 258 MET A C 1
ATOM 4000 O O . MET A 1 258 ? 27.966 31.407 154.401 1.00 10.82 258 MET A O 1
ATOM 4014 N N . GLY A 1 259 ? 26.250 30.802 155.716 1.00 10.88 259 GLY A N 1
ATOM 4015 C CA . GLY A 1 259 ? 26.368 31.994 156.537 1.00 11.01 259 GLY A CA 1
ATOM 4016 C C . GLY A 1 259 ? 27.695 32.091 157.260 1.00 10.99 259 GLY A C 1
ATOM 4017 O O . GLY A 1 259 ? 28.231 33.188 157.436 1.00 11.75 259 GLY A O 1
ATOM 4021 N N . ALA A 1 260 ? 28.266 30.953 157.657 1.00 11.25 260 ALA A N 1
ATOM 4022 C CA . ALA A 1 260 ? 29.578 30.982 158.292 1.00 11.66 260 ALA A CA 1
ATOM 4023 C C . ALA A 1 260 ? 30.605 31.620 157.368 1.00 11.78 260 ALA A C 1
ATOM 4024 O O . ALA A 1 260 ? 31.439 32.426 157.798 1.00 12.45 260 ALA A O 1
ATOM 4031 N N . ARG A 1 261 ? 30.564 31.260 156.090 1.00 11.66 261 ARG A N 1
ATOM 4032 C CA . ARG A 1 261 ? 31.483 31.846 155.120 1.00 11.80 261 ARG A CA 1
ATOM 4033 C C . ARG A 1 261 ? 31.180 33.326 154.896 1.00 11.61 261 ARG A C 1
ATOM 4034 O O . ARG A 1 261 ? 32.090 34.165 154.845 1.00 11.85 261 ARG A O 1
ATOM 4055 N N . VAL A 1 262 ? 29.902 33.647 154.718 1.00 11.22 262 VAL A N 1
ATOM 4056 C CA . VAL A 1 262 ? 29.472 35.001 154.370 1.00 12.14 262 VAL A CA 1
ATOM 4057 C C . VAL A 1 262 ? 29.755 35.988 155.495 1.00 11.60 262 VAL A C 1
ATOM 4058 O O . VAL A 1 262 ? 30.154 37.136 155.241 1.00 11.30 262 VAL A O 1
ATOM 4071 N N . TYR A 1 263 ? 29.548 35.574 156.752 1.00 11.29 263 TYR A N 1
ATOM 4072 C CA . TYR A 1 263 ? 29.666 36.489 157.877 1.00 11.47 263 TYR A CA 1
ATOM 4073 C C . TYR A 1 263 ? 31.063 36.533 158.482 1.00 11.94 263 TYR A C 1
ATOM 4074 O O . TYR A 1 263 ? 31.363 37.461 159.238 1.00 12.16 263 TYR A O 1
ATOM 4092 N N . ALA A 1 264 ? 31.9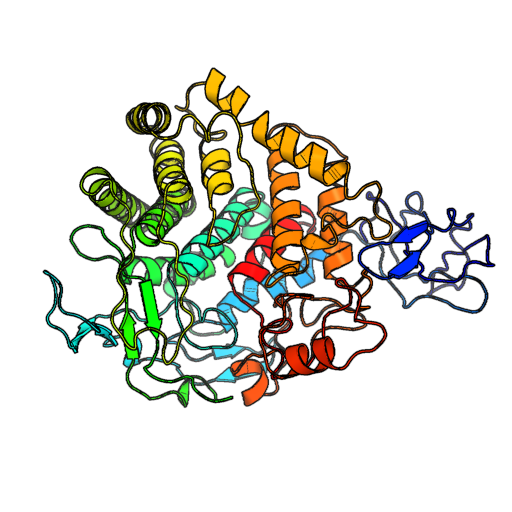28 35.579 158.152 1.00 12.13 264 ALA A N 1
ATOM 4093 C CA . ALA A 1 264 ? 33.270 35.546 158.735 1.00 12.63 264 ALA A CA 1
ATOM 4094 C C . ALA A 1 264 ? 34.064 36.843 158.581 1.00 12.89 264 ALA A C 1
ATOM 4095 O O . ALA A 1 264 ? 34.808 37.189 159.517 1.00 13.29 264 ALA A O 1
ATOM 4102 N N . PRO A 1 265 ? 33.988 37.581 157.464 1.00 12.75 265 PRO A N 1
ATOM 4103 C CA . PRO A 1 265 ? 34.741 38.840 157.380 1.00 13.06 265 PRO A CA 1
ATOM 4104 C C . PRO A 1 265 ? 34.233 39.920 158.312 1.00 13.08 265 PRO A C 1
ATOM 4105 O O . PRO A 1 265 ? 34.946 40.896 158.550 1.00 13.45 265 PRO A O 1
ATOM 4116 N N . PHE A 1 266 ? 33.003 39.791 158.804 1.00 12.73 266 PHE A N 1
ATOM 4117 C CA . PHE A 1 266 ? 32.356 40.830 159.594 1.00 12.75 266 PHE A CA 1
ATOM 4118 C C . PHE A 1 266 ? 32.285 40.518 161.076 1.00 12.95 266 PHE A C 1
ATOM 4119 O O . PHE A 1 266 ? 32.545 41.404 161.910 1.00 13.28 266 PHE A O 1
ATOM 4136 N N . LEU A 1 267 ? 31.939 39.279 161.411 1.00 12.80 267 LEU A N 1
ATOM 4137 C CA . LEU A 1 267 ? 31.601 38.884 162.778 1.00 12.94 267 LEU A CA 1
ATOM 4138 C C . LEU A 1 267 ? 32.215 37.518 163.056 1.00 13.10 267 LEU A C 1
ATOM 4139 O O . LEU A 1 267 ? 31.550 36.487 162.907 1.00 13.14 267 LEU A O 1
ATOM 4155 N N . PRO A 1 268 ? 33.477 37.471 163.496 1.00 13.57 268 PRO A N 1
ATOM 4156 C CA . PRO A 1 268 ? 34.131 36.152 163.644 1.00 13.76 268 PRO A CA 1
ATOM 4157 C C . PRO A 1 268 ? 33.438 35.224 164.622 1.00 13.72 268 PRO A C 1
ATOM 4158 O O . PRO A 1 268 ? 33.403 34.012 164.365 1.00 13.65 268 PRO A O 1
ATOM 4169 N N . ASP A 1 269 ? 32.862 35.736 165.717 1.00 13.80 269 ASP A N 1
ATOM 4170 C CA . ASP A 1 269 ? 32.189 34.838 166.653 1.00 13.81 269 ASP A CA 1
ATOM 4171 C C . ASP A 1 269 ? 30.872 34.327 166.085 1.00 13.31 269 ASP A C 1
ATOM 4172 O O . ASP A 1 269 ? 30.543 33.148 166.241 1.00 13.27 269 ASP A O 1
ATOM 4181 N N . TYR A 1 270 ? 30.092 35.197 165.449 1.00 12.96 270 TYR A N 1
ATOM 4182 C CA . TYR A 1 270 ? 28.819 34.760 164.874 1.00 14.00 270 TYR A CA 1
ATOM 4183 C C . TYR A 1 270 ? 29.038 33.744 163.758 1.00 12.32 270 TYR A C 1
ATOM 4184 O O . TYR A 1 270 ? 28.290 32.761 163.633 1.00 12.14 270 TYR A O 1
ATOM 4202 N N . ALA A 1 271 ? 30.041 33.983 162.913 1.00 12.40 271 ALA A N 1
ATOM 4203 C CA . ALA A 1 271 ? 30.353 33.051 161.832 1.00 12.29 271 ALA A CA 1
ATOM 4204 C C . ALA A 1 271 ? 30.703 31.672 162.385 1.00 12.54 271 ALA A C 1
ATOM 4205 O O . ALA A 1 271 ? 30.278 30.639 161.841 1.00 12.40 271 ALA A O 1
ATOM 4212 N N . ARG A 1 272 ? 31.481 31.634 163.466 1.00 12.96 272 ARG A N 1
ATOM 4213 C CA . ARG A 1 272 ? 31.848 30.352 164.055 1.00 13.26 272 ARG A CA 1
ATOM 4214 C C . ARG A 1 272 ? 30.651 29.703 164.726 1.00 13.12 272 ARG A C 1
ATOM 4215 O O . ARG A 1 272 ? 30.507 28.474 164.674 1.00 13.26 272 ARG A O 1
ATOM 4236 N N . LYS A 1 273 ? 29.767 30.501 165.340 1.00 13.02 273 LYS A N 1
ATOM 4237 C CA . LYS A 1 273 ? 28.530 29.957 165.893 1.00 12.84 273 LYS A CA 1
ATOM 4238 C C . LYS A 1 273 ? 27.700 29.267 164.811 1.00 14.05 273 LYS A C 1
ATOM 4239 O O . LYS A 1 273 ? 27.218 28.144 165.009 1.00 13.15 273 LYS A O 1
ATOM 4258 N N . LEU A 1 274 ? 27.560 29.917 163.647 1.00 12.14 274 LEU A N 1
ATOM 4259 C CA . LEU A 1 274 ? 26.856 29.334 162.504 1.00 11.82 274 LEU A CA 1
ATOM 4260 C C . LEU A 1 274 ? 27.528 28.044 162.050 1.00 12.02 274 LEU A C 1
ATOM 4261 O O . LEU A 1 274 ? 26.868 27.033 161.787 1.00 11.96 274 LEU A O 1
ATOM 4277 N N . LEU A 1 275 ? 28.853 28.055 161.937 1.00 12.30 275 LEU A N 1
ATOM 4278 C CA . LEU A 1 275 ? 29.526 26.868 161.432 1.00 12.53 275 LEU A CA 1
ATOM 4279 C C . LEU A 1 275 ? 29.394 25.704 162.405 1.00 14.32 275 LEU A C 1
ATOM 4280 O O . LEU A 1 275 ? 29.158 24.563 161.984 1.00 12.89 275 LEU A O 1
ATOM 4296 N N . ASP A 1 276 ? 29.562 25.966 163.713 1.00 13.07 276 ASP A N 1
ATOM 4297 C CA . ASP A 1 276 ? 29.418 24.895 164.694 1.00 13.39 276 ASP A CA 1
ATOM 4298 C C . ASP A 1 276 ? 28.005 24.327 164.673 1.00 13.16 276 ASP A C 1
ATOM 4299 O O . ASP A 1 276 ? 27.808 23.116 164.787 1.00 13.36 276 ASP A O 1
ATOM 4308 N N . ALA A 1 277 ? 27.010 25.192 164.518 1.00 12.77 277 ALA A N 1
ATOM 4309 C CA . ALA A 1 277 ? 25.632 24.724 164.440 1.00 12.57 277 ALA A CA 1
ATOM 4310 C C . ALA A 1 277 ? 25.426 23.866 163.198 1.00 12.45 277 ALA A C 1
ATOM 4311 O O . ALA A 1 277 ? 24.768 22.820 163.251 1.00 12.55 277 ALA A O 1
ATOM 4318 N N . ALA A 1 278 ? 25.957 24.314 162.064 1.00 12.26 278 ALA A N 1
ATOM 4319 C CA . ALA A 1 278 ? 25.860 23.528 160.841 1.00 12.22 278 ALA A CA 1
ATOM 4320 C C . ALA A 1 278 ? 26.458 22.138 161.019 1.00 14.24 278 ALA A C 1
ATOM 4321 O O . ALA A 1 278 ? 25.909 21.138 160.535 1.00 12.69 278 ALA A O 1
ATOM 4328 N N . ILE A 1 279 ? 27.593 22.050 161.705 1.00 12.99 279 ILE A N 1
ATOM 4329 C CA . ILE A 1 279 ? 28.260 20.764 161.850 1.00 13.46 279 ILE A CA 1
ATOM 4330 C C . ILE A 1 279 ? 27.510 19.876 162.839 1.00 13.67 279 ILE A C 1
ATOM 4331 O O . ILE A 1 279 ? 27.420 18.660 162.637 1.00 13.94 279 ILE A O 1
ATOM 4347 N N . ARG A 1 280 ? 26.905 20.456 163.881 1.00 13.58 280 ARG A N 1
ATOM 4348 C CA . ARG A 1 280 ? 26.061 19.648 164.760 1.00 13.79 280 ARG A CA 1
ATOM 4349 C C . ARG A 1 280 ? 24.886 19.050 163.990 1.00 13.60 280 ARG A C 1
ATOM 4350 O O . ARG A 1 280 ? 24.502 17.893 164.218 1.00 13.90 280 ARG A O 1
ATOM 4371 N N . ALA A 1 281 ? 24.292 19.827 163.091 1.00 13.13 281 ALA A N 1
ATOM 4372 C CA . ALA A 1 281 ? 23.223 19.290 162.256 1.00 12.98 281 ALA A CA 1
ATOM 4373 C C . ALA A 1 281 ? 23.748 18.189 161.348 1.00 13.22 281 ALA A C 1
ATOM 4374 O O . ALA A 1 281 ? 23.131 17.128 161.215 1.00 13.43 281 ALA A O 1
ATOM 4381 N N . GLN A 1 282 ? 24.887 18.433 160.700 1.00 13.99 282 GLN A N 1
ATOM 4382 C CA . GLN A 1 282 ? 25.471 17.417 159.831 1.00 16.25 282 GLN A CA 1
ATOM 4383 C C . GLN A 1 282 ? 25.793 16.148 160.606 1.00 16.37 282 GLN A C 1
ATOM 4384 O O . GLN A 1 282 ? 25.610 15.034 160.100 1.00 14.67 282 GLN A O 1
ATOM 4398 N N . ARG A 1 283 ? 26.280 16.285 161.836 1.00 14.30 283 ARG A N 1
ATOM 4399 C CA . ARG A 1 283 ? 26.601 15.095 162.608 1.00 14.87 283 ARG A CA 1
ATOM 4400 C C . ARG A 1 283 ? 25.344 14.342 163.011 1.00 14.96 283 ARG A C 1
ATOM 4401 O O . ARG A 1 283 ? 25.332 13.105 162.991 1.00 15.40 283 ARG A O 1
ATOM 4422 N N . TYR A 1 284 ? 24.265 15.059 163.350 1.00 14.59 284 TYR A N 1
ATOM 4423 C CA . TYR A 1 284 ? 22.991 14.388 163.557 1.00 14.68 284 TYR A CA 1
ATOM 4424 C C . TYR A 1 284 ? 22.610 13.586 162.312 1.00 14.71 284 TYR A C 1
ATOM 4425 O O . TYR A 1 284 ? 22.251 12.404 162.395 1.00 15.80 284 TYR A O 1
ATOM 4443 N N . LEU A 1 285 ? 22.724 14.209 161.141 1.00 15.31 285 LEU A N 1
ATOM 4444 C CA . LEU A 1 285 ? 22.351 13.540 159.898 1.00 14.37 285 LEU A CA 1
ATOM 4445 C C . LEU A 1 285 ? 23.219 12.314 159.622 1.00 15.46 285 LEU A C 1
ATOM 4446 O O . LEU A 1 285 ? 22.709 11.264 159.203 1.00 17.07 285 LEU A O 1
ATOM 4462 N N . GLU A 1 286 ? 24.533 12.415 159.831 1.00 15.12 286 GLU A N 1
ATOM 4463 C CA . GLU A 1 286 ? 25.382 11.248 159.589 1.00 16.47 286 GLU A CA 1
ATOM 4464 C C . GLU A 1 286 ? 25.055 10.097 160.527 1.00 19.98 286 GLU A C 1
ATOM 4465 O O . GLU A 1 286 ? 25.187 8.925 160.145 1.00 19.03 286 GLU A O 1
ATOM 4477 N N . GLN A 1 287 ? 24.635 10.399 161.750 1.00 18.35 287 GLN A N 1
ATOM 4478 C CA . GLN A 1 287 ? 24.289 9.379 162.729 1.00 16.70 287 GLN A CA 1
ATOM 4479 C C . GLN A 1 287 ? 22.857 8.881 162.586 1.00 17.47 287 GLN A C 1
ATOM 4480 O O . GLN A 1 287 ? 22.520 7.843 163.173 1.00 21.42 287 GLN A O 1
ATOM 4494 N N . HIS A 1 288 ? 22.020 9.576 161.822 1.00 17.73 288 HIS A N 1
ATOM 4495 C CA . HIS A 1 288 ? 20.625 9.203 161.578 1.00 18.95 288 HIS A CA 1
ATOM 4496 C C . HIS A 1 288 ? 20.417 9.234 160.073 1.00 16.02 288 HIS A C 1
ATOM 4497 O O . HIS A 1 288 ? 19.833 10.185 159.539 1.00 17.39 288 HIS A O 1
ATOM 4511 N N . PRO A 1 289 ? 20.893 8.211 159.353 1.00 21.20 289 PRO A N 1
ATOM 4512 C CA . PRO A 1 289 ? 20.966 8.317 157.885 1.00 16.21 289 PRO A CA 1
ATOM 4513 C C . PRO A 1 289 ? 19.639 8.213 157.183 1.00 16.79 289 PRO A C 1
ATOM 4514 O O . PRO A 1 289 ? 19.564 8.573 155.995 1.00 20.42 289 PRO A O 1
ATOM 4525 N N . ASP A 1 290 ? 18.617 7.696 157.842 1.00 17.65 290 ASP A N 1
ATOM 4526 C CA . ASP A 1 290 ? 17.340 7.501 157.195 1.00 19.10 290 ASP A CA 1
ATOM 4527 C C . ASP A 1 290 ? 16.544 8.796 157.265 1.00 19.74 290 ASP A C 1
ATOM 4528 O O . ASP A 1 290 ? 16.715 9.588 158.195 1.00 18.29 290 ASP A O 1
ATOM 4537 N N . PRO A 1 291 ? 15.671 9.034 156.302 1.00 17.58 291 PRO A N 1
ATOM 4538 C CA . PRO A 1 291 ? 14.861 10.249 156.347 1.00 14.84 291 PRO A CA 1
ATOM 4539 C C . PRO A 1 291 ? 13.825 10.178 157.450 1.00 16.68 291 PRO A C 1
ATOM 4540 O O . PRO A 1 291 ? 13.298 9.113 157.771 1.00 20.42 291 PRO A O 1
ATOM 4551 N N . GLU A 1 292 ? 13.550 11.326 158.045 1.00 16.53 292 GLU A N 1
ATOM 4552 C CA . GLU A 1 292 ? 12.471 11.448 159.013 1.00 16.31 292 GLU A CA 1
ATOM 4553 C C . GLU A 1 292 ? 11.664 12.697 158.718 1.00 17.42 292 GLU A C 1
ATOM 4554 O O . GLU A 1 292 ? 12.214 13.769 158.438 1.00 15.47 292 GLU A O 1
ATOM 4566 N N . PHE A 1 293 ? 10.350 12.555 158.820 1.00 16.99 293 PHE A N 1
ATOM 4567 C CA . PHE A 1 293 ? 9.449 13.699 158.815 1.00 17.15 293 PHE A CA 1
ATOM 4568 C C . PHE A 1 293 ? 8.398 13.416 159.872 1.00 19.95 293 PHE A C 1
ATOM 4569 O O . PHE A 1 293 ? 7.542 12.553 159.682 1.00 19.32 293 PHE A O 1
ATOM 4586 N N . ARG A 1 294 ? 8.475 14.119 160.983 1.00 15.87 294 ARG A N 1
ATOM 4587 C CA . ARG A 1 294 ? 7.564 13.866 162.088 1.00 16.08 294 ARG A CA 1
ATOM 4588 C C . ARG A 1 294 ? 6.223 14.516 161.804 1.00 16.44 294 ARG A C 1
ATOM 4589 O O . ARG A 1 294 ? 6.166 15.692 161.452 1.00 17.82 294 ARG A O 1
ATOM 4610 N N . TYR A 1 295 ? 5.143 13.755 161.995 1.00 18.38 295 TYR A N 1
ATOM 4611 C CA . TYR A 1 295 ? 3.795 14.287 161.876 1.00 18.80 295 TYR A CA 1
ATOM 4612 C C . TYR A 1 295 ? 3.002 13.933 163.123 1.00 18.76 295 TYR A C 1
ATOM 4613 O O . TYR A 1 295 ? 2.806 12.749 163.418 1.00 21.73 295 TYR A O 1
ATOM 4631 N N . ASP A 1 296 ? 2.562 14.957 163.853 1.00 17.28 296 ASP A N 1
ATOM 4632 C CA . ASP A 1 296 ? 1.617 14.812 164.952 1.00 15.81 296 ASP A CA 1
ATOM 4633 C C . ASP A 1 296 ? 0.279 15.380 164.506 1.00 17.50 296 ASP A C 1
ATOM 4634 O O . ASP A 1 296 ? 0.228 16.472 163.934 1.00 17.46 296 ASP A O 1
ATOM 4643 N N . GLU A 1 297 ? -0.802 14.651 164.787 1.00 16.66 297 GLU A N 1
ATOM 4644 C CA . GLU A 1 297 ? -2.105 15.091 164.313 1.00 19.61 297 GLU A CA 1
ATOM 4645 C C . GLU A 1 297 ? -2.414 16.489 164.838 1.00 16.23 297 GLU A C 1
ATOM 4646 O O . GLU A 1 297 ? -2.217 16.783 166.022 1.00 18.57 297 GLU A O 1
ATOM 4658 N N . GLY A 1 298 ? -2.858 17.368 163.928 1.00 18.88 298 GLY A N 1
ATOM 4659 C CA . GLY A 1 298 ? -3.144 18.750 164.248 1.00 20.11 298 GLY A CA 1
ATOM 4660 C C . GLY A 1 298 ? -2.054 19.733 163.873 1.00 19.39 298 GLY A C 1
ATOM 4661 O O . GLY A 1 298 ? -2.310 20.944 163.870 1.00 19.32 298 GLY A O 1
ATOM 4665 N N . GLN A 1 299 ? -0.857 19.262 163.536 1.00 15.49 299 GLN A N 1
ATOM 4666 C CA . GLN A 1 299 ? 0.210 20.229 163.320 1.00 14.07 299 GLN A CA 1
ATOM 4667 C C . GLN A 1 299 ? -0.021 21.097 162.091 1.00 15.73 299 GLN A C 1
ATOM 4668 O O . GLN A 1 299 ? 0.624 22.147 161.972 1.00 16.19 299 GLN A O 1
ATOM 4682 N N . ASN A 1 300 ? -0.940 20.727 161.195 1.00 15.04 300 ASN A N 1
ATOM 4683 C CA . ASN A 1 300 ? -1.230 21.551 160.031 1.00 13.99 300 ASN A CA 1
ATOM 4684 C C . ASN A 1 300 ? -2.561 22.276 160.136 1.00 15.28 300 ASN A C 1
ATOM 4685 O O . ASN A 1 300 ? -3.043 22.801 159.123 1.00 16.68 300 ASN A O 1
ATOM 4696 N N . ASN A 1 301 ? -3.166 22.324 161.326 1.00 16.22 301 ASN A N 1
ATOM 4697 C CA . ASN A 1 301 ? -4.461 22.979 161.458 1.00 19.29 301 ASN A CA 1
ATOM 4698 C C . ASN A 1 301 ? -4.381 24.486 161.258 1.00 19.59 301 ASN A C 1
ATOM 4699 O O . ASN A 1 301 ? -5.401 25.104 160.938 1.00 18.49 301 ASN A O 1
ATOM 4710 N N . GLY A 1 302 ? -3.211 25.094 161.451 1.00 15.25 302 GLY A N 1
ATOM 4711 C CA . GLY A 1 302 ? -3.064 26.528 161.310 1.00 13.62 302 GLY A CA 1
ATOM 4712 C C . GLY A 1 302 ? -1.826 26.973 160.560 1.00 13.40 302 GLY A C 1
ATOM 4713 O O . GLY A 1 302 ? -1.424 28.134 160.671 1.00 15.33 302 GLY A O 1
ATOM 4717 N N . SER A 1 303 ? -1.258 26.079 159.756 1.00 12.40 303 SER A N 1
ATOM 4718 C CA . SER A 1 303 ? -0.022 26.352 159.028 1.00 11.91 303 SER A CA 1
ATOM 4719 C C . SER A 1 303 ? 0.179 25.301 157.941 1.00 11.85 303 SER A C 1
ATOM 4720 O O . SER A 1 303 ? -0.408 24.213 157.989 1.00 13.93 303 SER A O 1
ATOM 4728 N N . GLY A 1 304 ? 0.986 25.658 156.938 1.00 11.56 304 GLY A N 1
ATOM 4729 C CA . GLY A 1 304 ? 1.230 24.801 155.795 1.00 14.71 304 GLY A CA 1
ATOM 4730 C C . GLY A 1 304 ? 2.056 23.579 156.146 1.00 13.27 304 GLY A C 1
ATOM 4731 O O . GLY A 1 304 ? 2.817 23.574 157.118 1.00 11.74 304 GLY A O 1
ATOM 4735 N N . PRO A 1 305 ? 1.930 22.515 155.354 1.00 12.67 305 PRO A N 1
ATOM 4736 C CA . PRO A 1 305 ? 2.575 21.237 155.717 1.00 11.95 305 PRO A CA 1
ATOM 4737 C C . PRO A 1 305 ? 4.075 21.166 155.471 1.00 11.87 305 PRO A C 1
ATOM 4738 O O . PRO A 1 305 ? 4.773 20.575 156.295 1.00 15.23 305 PRO A O 1
ATOM 4749 N N . TYR A 1 306 ? 4.552 21.699 154.351 1.00 12.09 306 TYR A N 1
ATOM 4750 C CA . TYR A 1 306 ? 5.956 21.620 153.932 1.00 12.92 306 TYR A CA 1
ATOM 4751 C C . TYR A 1 306 ? 6.531 20.236 154.218 1.00 15.39 306 TYR A C 1
ATOM 4752 O O . TYR A 1 306 ? 7.541 20.061 154.906 1.00 14.11 306 TYR A O 1
ATOM 4770 N N . GLU A 1 307 ? 5.864 19.238 153.652 1.00 14.03 307 GLU A N 1
ATOM 4771 C CA . GLU A 1 307 ? 6.217 17.853 153.891 1.00 15.06 307 GLU A CA 1
ATOM 4772 C C . GLU A 1 307 ? 7.139 17.340 152.793 1.00 14.47 307 GLU A C 1
ATOM 4773 O O . GLU A 1 307 ? 6.828 17.465 151.604 1.00 17.78 307 GLU A O 1
ATOM 4785 N N . LYS A 1 308 ? 8.268 16.769 153.194 1.00 15.32 308 LYS A N 1
ATOM 4786 C CA . LYS A 1 308 ? 9.110 15.988 152.292 1.00 15.05 308 LYS A CA 1
ATOM 4787 C C . LYS A 1 308 ? 9.613 14.797 153.085 1.00 14.19 308 LYS A C 1
ATOM 4788 O O . LYS A 1 308 ? 10.233 14.976 154.138 1.00 15.63 308 LYS A O 1
ATOM 4807 N N . ARG A 1 309 ? 9.309 13.592 152.609 1.00 16.21 309 ARG A N 1
ATOM 4808 C CA . ARG A 1 309 ? 9.621 12.383 153.352 1.00 16.59 309 ARG A CA 1
ATOM 4809 C C . ARG A 1 309 ? 10.883 11.684 152.865 1.00 15.77 309 ARG A C 1
ATOM 4810 O O . ARG A 1 309 ? 11.224 10.628 153.402 1.00 17.54 309 ARG A O 1
ATOM 4831 N N . THR A 1 310 ? 11.555 12.228 151.855 1.00 13.78 310 THR A N 1
ATOM 4832 C CA . THR A 1 310 ? 12.938 11.906 151.536 1.00 14.93 310 THR A CA 1
ATOM 4833 C C . THR A 1 310 ? 13.753 13.180 151.752 1.00 14.06 310 THR A C 1
ATOM 4834 O O . THR A 1 310 ? 13.208 14.256 152.040 1.00 15.91 310 THR A O 1
ATOM 4845 N N . ASP A 1 311 ? 15.076 13.071 151.575 1.00 13.62 311 ASP A N 1
ATOM 4846 C CA . ASP A 1 311 ? 15.930 14.195 151.978 1.00 13.01 311 ASP A CA 1
ATOM 4847 C C . ASP A 1 311 ? 17.293 14.182 151.295 1.00 13.87 311 ASP A C 1
ATOM 4848 O O . ASP A 1 311 ? 18.192 14.898 151.746 1.00 12.87 311 ASP A O 1
ATOM 4857 N N . ARG A 1 312 ? 17.472 13.437 150.205 1.00 13.38 312 ARG A N 1
ATOM 4858 C CA . ARG A 1 312 ? 18.814 13.253 149.649 1.00 13.57 312 ARG A CA 1
ATOM 4859 C C . ARG A 1 312 ? 19.391 14.556 149.099 1.00 13.12 312 ARG A C 1
ATOM 4860 O O . ARG A 1 312 ? 20.574 14.852 149.304 1.00 13.56 312 ARG A O 1
ATOM 4881 N N . GLU A 1 313 ? 18.585 15.329 148.380 1.00 14.00 313 GLU A N 1
ATOM 4882 C CA . GLU A 1 313 ? 19.080 16.555 147.761 1.00 12.38 313 GLU A CA 1
ATOM 4883 C C . GLU A 1 313 ? 19.527 17.563 148.812 1.00 12.25 313 GLU A C 1
ATOM 4884 O O . GLU A 1 313 ? 20.468 18.343 148.586 1.00 13.37 313 GLU A O 1
ATOM 4896 N N . GLU A 1 314 ? 18.853 17.563 149.956 1.00 11.97 314 GLU A N 1
ATOM 4897 C CA . GLU A 1 314 ? 19.165 18.475 151.046 1.00 11.72 314 GLU A CA 1
ATOM 4898 C C . GLU A 1 314 ? 20.380 18.006 151.840 1.00 12.01 314 GLU A C 1
ATOM 4899 O O . GLU A 1 314 ? 21.229 18.822 152.211 1.00 11.87 314 GLU A O 1
ATOM 4911 N N . ARG A 1 315 ? 20.488 16.702 152.107 1.00 12.99 315 ARG A N 1
ATOM 4912 C CA . ARG A 1 315 ? 21.703 16.190 152.733 1.00 12.81 315 ARG A CA 1
ATOM 4913 C C . ARG A 1 315 ? 22.907 16.467 151.848 1.00 13.32 315 ARG A C 1
ATOM 4914 O O . ARG A 1 315 ? 24.002 16.757 152.339 1.00 12.96 315 ARG A O 1
ATOM 4935 N N . PHE A 1 316 ? 22.721 16.370 150.529 1.00 12.87 316 PHE A N 1
ATOM 4936 C CA . PHE A 1 316 ? 23.794 16.685 149.599 1.00 12.95 316 PHE A CA 1
ATOM 4937 C C . PHE A 1 316 ? 24.204 18.150 149.716 1.00 12.53 316 PHE A C 1
ATOM 4938 O O . PHE A 1 316 ? 25.393 18.467 149.821 1.00 12.66 316 PHE A O 1
ATOM 4955 N N . TRP A 1 317 ? 23.231 19.061 149.742 1.00 12.07 317 TRP A N 1
ATOM 4956 C CA . TRP A 1 317 ? 23.557 20.477 149.898 1.00 11.71 317 TRP A CA 1
ATOM 4957 C C . TRP A 1 317 ? 24.321 20.729 151.204 1.00 11.78 317 TRP A C 1
ATOM 4958 O O . TRP A 1 317 ? 25.357 21.399 151.217 1.00 11.81 317 TRP A O 1
ATOM 4979 N N . ALA A 1 318 ? 23.830 20.196 152.319 1.00 11.87 318 ALA A N 1
ATOM 4980 C CA . ALA A 1 318 ? 24.525 20.385 153.590 1.00 11.98 318 ALA A CA 1
ATOM 4981 C C . ALA A 1 318 ? 25.992 19.989 153.481 1.00 12.37 318 ALA A C 1
ATOM 4982 O O . ALA A 1 318 ? 26.886 20.747 153.877 1.00 12.37 318 ALA A O 1
ATOM 4989 N N . ALA A 1 319 ? 26.256 18.794 152.962 1.00 12.76 319 ALA A N 1
ATOM 4990 C CA . ALA A 1 319 ? 27.629 18.311 152.902 1.00 13.50 319 ALA A CA 1
ATOM 4991 C C . ALA A 1 319 ? 28.469 19.131 151.938 1.00 13.15 319 ALA A C 1
ATOM 4992 O O . ALA A 1 319 ? 29.655 19.393 152.201 1.00 15.30 319 ALA A O 1
ATOM 4999 N N . ALA A 1 320 ? 27.882 19.532 150.810 1.00 12.88 320 ALA A N 1
ATOM 5000 C CA . ALA A 1 320 ? 28.635 20.293 149.824 1.00 12.86 320 ALA A CA 1
ATOM 5001 C C . ALA A 1 320 ? 28.923 21.708 150.318 1.00 13.47 320 ALA A C 1
ATOM 5002 O O . ALA A 1 320 ? 30.020 22.245 150.085 1.00 12.72 320 ALA A O 1
ATOM 5009 N N . GLU A 1 321 ? 27.952 22.333 150.997 1.00 12.61 321 GLU A N 1
ATOM 5010 C CA . GLU A 1 321 ? 28.196 23.659 151.554 1.00 11.91 321 GLU A CA 1
ATOM 5011 C C . GLU A 1 321 ? 29.248 23.594 152.653 1.00 12.22 321 GLU A C 1
ATOM 5012 O O . GLU A 1 321 ? 30.124 24.459 152.727 1.00 13.76 321 GLU A O 1
ATOM 5024 N N . LEU A 1 322 ? 29.203 22.555 153.502 1.00 12.93 322 LEU A N 1
ATOM 5025 C CA . LEU A 1 322 ? 30.278 22.375 154.480 1.00 12.84 322 LEU A CA 1
ATOM 5026 C C . LEU A 1 322 ? 31.623 22.148 153.804 1.00 13.88 322 LEU A C 1
ATOM 5027 O O . LEU A 1 322 ? 32.643 22.693 154.253 1.00 16.16 322 LEU A O 1
ATOM 5043 N N . LEU A 1 323 ? 31.650 21.374 152.719 1.00 13.42 323 LEU A N 1
ATOM 5044 C CA . LEU A 1 323 ? 32.897 21.213 151.976 1.00 13.84 323 LEU A CA 1
ATOM 5045 C C . LEU A 1 323 ? 33.437 22.565 151.527 1.00 14.19 323 LEU A C 1
ATOM 5046 O O . LEU A 1 323 ? 34.623 22.878 151.715 1.00 14.02 323 LEU A O 1
ATOM 5062 N N . ARG A 1 324 ? 32.587 23.370 150.906 1.00 13.54 324 ARG A N 1
ATOM 5063 C CA . ARG A 1 324 ? 33.019 24.674 150.418 1.00 13.39 324 ARG A CA 1
ATOM 5064 C C . ARG A 1 324 ? 33.525 25.565 151.549 1.00 15.90 324 ARG A C 1
ATOM 5065 O O . ARG A 1 324 ? 34.582 26.205 151.426 1.00 14.99 324 ARG A O 1
ATOM 5086 N N . THR A 1 325 ? 32.780 25.638 152.654 1.00 14.20 325 THR A N 1
ATOM 5087 C CA . THR A 1 325 ? 33.154 26.552 153.732 1.00 13.85 325 THR A CA 1
ATOM 5088 C C . THR A 1 325 ? 34.368 26.057 154.521 1.00 16.36 325 THR A C 1
ATOM 5089 O O . THR A 1 325 ? 35.238 26.861 154.887 1.00 15.72 325 THR A O 1
ATOM 5100 N N . THR A 1 326 ? 34.462 24.756 154.801 1.00 15.49 326 THR A N 1
ATOM 5101 C CA . THR A 1 326 ? 35.512 24.262 155.690 1.00 15.82 326 THR A CA 1
ATOM 5102 C C . THR A 1 326 ? 36.798 23.875 154.969 1.00 17.42 326 THR A C 1
ATOM 5103 O O . THR A 1 326 ? 37.847 23.814 155.615 1.00 17.86 326 THR A O 1
ATOM 5114 N N . ASP A 1 327 ? 36.736 23.563 153.680 1.00 17.01 327 ASP A N 1
ATOM 5115 C CA . ASP A 1 327 ? 37.861 22.978 152.949 1.00 21.68 327 ASP A CA 1
ATOM 5116 C C . ASP A 1 327 ? 38.315 21.647 153.540 1.00 22.35 327 ASP A C 1
ATOM 5117 O O . ASP A 1 327 ? 39.475 21.247 153.366 1.00 24.61 327 ASP A O 1
ATOM 5126 N N . ASP A 1 328 ? 37.425 20.951 154.233 1.00 18.36 328 ASP A N 1
ATOM 5127 C CA . ASP A 1 328 ? 37.723 19.650 154.816 1.00 18.15 328 ASP A CA 1
ATOM 5128 C C . ASP A 1 328 ? 37.353 18.574 153.798 1.00 24.09 328 ASP A C 1
ATOM 5129 O O . ASP A 1 328 ? 36.171 18.314 153.540 1.00 19.18 328 ASP A O 1
ATOM 5138 N N . ALA A 1 329 ? 38.369 17.916 153.245 1.00 22.98 329 ALA A N 1
ATOM 5139 C CA . ALA A 1 329 ? 38.142 16.964 152.173 1.00 24.87 329 ALA A CA 1
ATOM 5140 C C . ALA A 1 329 ? 37.331 15.759 152.619 1.00 23.13 329 ALA A C 1
ATOM 5141 O O . ALA A 1 329 ? 36.824 15.034 151.755 1.00 23.13 329 ALA A O 1
ATOM 5148 N N . ARG A 1 330 ? 37.165 15.537 153.925 1.00 21.38 330 ARG A N 1
ATOM 5149 C CA . ARG A 1 330 ? 36.310 14.436 154.358 1.00 29.58 330 ARG A CA 1
ATOM 5150 C C . ARG A 1 330 ? 34.892 14.612 153.834 1.00 28.84 330 ARG A C 1
ATOM 5151 O O . ARG A 1 330 ? 34.179 13.622 153.636 1.00 23.81 330 ARG A O 1
ATOM 5172 N N . TYR A 1 331 ? 34.464 15.852 153.582 1.00 20.41 331 TYR A N 1
ATOM 5173 C CA . TYR A 1 331 ? 33.121 16.028 153.040 1.00 15.60 331 TYR A CA 1
ATOM 5174 C C . TYR A 1 331 ? 33.054 15.618 151.574 1.00 18.56 331 TYR A C 1
ATOM 5175 O O . TYR A 1 331 ? 32.006 15.152 151.108 1.00 19.45 331 TYR A O 1
ATOM 5193 N N . ASP A 1 332 ? 34.153 15.753 150.834 1.00 18.14 332 ASP A N 1
ATOM 5194 C CA . ASP A 1 332 ? 34.150 15.293 149.451 1.00 21.55 332 ASP A CA 1
ATOM 5195 C C . ASP A 1 332 ? 34.027 13.778 149.405 1.00 24.17 332 ASP A C 1
ATOM 5196 O O . ASP A 1 332 ? 33.295 13.228 148.578 1.00 21.00 332 ASP A O 1
ATOM 5205 N N . ALA A 1 333 ? 34.718 13.086 150.309 1.00 24.19 333 ALA A N 1
ATOM 5206 C CA . ALA A 1 333 ? 34.605 11.634 150.358 1.00 23.84 333 ALA A CA 1
ATOM 5207 C C . ALA A 1 333 ? 33.178 11.216 150.681 1.00 22.27 333 ALA A C 1
ATOM 5208 O O . ALA A 1 333 ? 32.646 10.268 150.091 1.00 22.02 333 ALA A O 1
ATOM 5215 N N . TYR A 1 334 ? 32.551 11.915 151.621 1.00 23.68 334 TYR A N 1
ATOM 5216 C CA . TYR A 1 334 ? 31.181 11.604 152.009 1.00 21.35 334 TYR A CA 1
ATOM 5217 C C . TYR A 1 334 ? 30.227 11.807 150.839 1.00 18.37 334 TYR A C 1
ATOM 5218 O O . TYR A 1 334 ? 29.357 10.968 150.563 1.00 18.83 334 TYR A O 1
ATOM 5236 N N . ILE A 1 335 ? 30.370 12.930 150.138 1.00 16.74 335 ILE A N 1
ATOM 5237 C CA . ILE A 1 335 ? 29.519 13.214 148.984 1.00 17.03 335 ILE A CA 1
ATOM 5238 C C . ILE A 1 335 ? 29.718 12.169 147.897 1.00 22.43 335 ILE A C 1
ATOM 5239 O O . ILE A 1 335 ? 28.759 11.726 147.260 1.00 20.53 335 ILE A O 1
ATOM 5255 N N . ARG A 1 336 ? 30.966 11.778 147.645 1.00 21.15 336 ARG A N 1
ATOM 5256 C CA . ARG A 1 336 ? 31.219 10.843 146.558 1.00 22.63 336 ARG A CA 1
ATOM 5257 C C . ARG A 1 336 ? 30.695 9.453 146.893 1.00 23.30 336 ARG A C 1
ATOM 5258 O O . ARG A 1 336 ? 30.253 8.729 145.997 1.00 24.87 336 ARG A O 1
ATOM 5279 N N . GLU A 1 337 ? 30.671 9.097 148.176 1.00 24.21 337 GLU A N 1
ATOM 5280 C CA . GLU A 1 337 ? 30.132 7.805 148.581 1.00 23.33 337 GLU A CA 1
ATOM 5281 C C . GLU A 1 337 ? 28.613 7.756 148.449 1.00 27.27 337 GLU A C 1
ATOM 5282 O O . GLU A 1 337 ? 28.057 6.744 148.004 1.00 28.02 337 GLU A O 1
ATOM 5294 N N . HIS A 1 338 ? 27.920 8.827 148.847 1.00 21.15 338 HIS A N 1
ATOM 5295 C CA . HIS A 1 338 ? 26.467 8.791 148.987 1.00 19.21 338 HIS A CA 1
ATOM 5296 C C . HIS A 1 338 ? 25.702 9.533 147.907 1.00 24.39 338 HIS A C 1
ATOM 5297 O O . HIS A 1 338 ? 24.526 9.228 147.696 1.00 20.26 338 HIS A O 1
ATOM 5311 N N . PHE A 1 339 ? 26.315 10.502 147.235 1.00 19.09 339 PHE A N 1
ATOM 5312 C CA . PHE A 1 339 ? 25.570 11.402 146.362 1.00 18.46 339 PHE A CA 1
ATOM 5313 C C . PHE A 1 339 ? 26.225 11.534 144.997 1.00 19.05 339 PHE A C 1
ATOM 5314 O O . PHE A 1 339 ? 26.127 12.584 144.358 1.00 19.79 339 PHE A O 1
ATOM 5331 N N A SER A 1 340 ? 26.889 10.471 144.530 0.67 21.58 340 SER A N 1
ATOM 5332 N N B SER A 1 340 ? 26.875 10.498 144.478 0.33 21.96 340 SER A N 1
ATOM 5333 C CA A SER A 1 340 ? 27.586 10.563 143.256 0.67 23.38 340 SER A CA 1
ATOM 5334 C CA B SER A 1 340 ? 27.576 10.601 143.207 0.33 23.14 340 SER A CA 1
ATOM 5335 C C A SER A 1 340 ? 26.630 10.916 142.132 0.67 22.34 340 SER A C 1
ATOM 5336 C C B SER A 1 340 ? 26.606 10.934 142.082 0.33 22.54 340 SER A C 1
ATOM 5337 O O A SER A 1 340 ? 27.033 11.580 141.171 0.67 21.27 340 SER A O 1
ATOM 5338 O O B SER A 1 340 ? 26.976 11.580 141.103 0.33 22.74 340 SER A O 1
ATOM 5353 N N . ASP A 1 341 ? 25.358 10.504 142.237 1.00 18.89 341 ASP A N 1
ATOM 5354 C CA . ASP A 1 341 ? 24.401 10.813 141.179 1.00 21.94 341 ASP A CA 1
ATOM 5355 C C . ASP A 1 341 ? 24.195 12.313 141.026 1.00 20.19 341 ASP A C 1
ATOM 5356 O O . ASP A 1 341 ? 23.957 12.784 139.913 1.00 16.92 341 ASP A O 1
ATOM 5365 N N . PHE A 1 342 ? 24.297 13.081 142.110 1.00 17.89 342 PHE A N 1
ATOM 5366 C CA . PHE A 1 342 ? 24.152 14.526 142.012 1.00 16.64 342 PHE A CA 1
ATOM 5367 C C . PHE A 1 342 ? 25.414 15.209 141.489 1.00 14.46 342 PHE A C 1
ATOM 5368 O O . PHE A 1 342 ? 25.367 16.403 141.180 1.00 16.16 342 PHE A O 1
ATOM 5385 N N . LEU A 1 343 ? 26.529 14.494 141.409 1.00 19.83 343 LEU A N 1
ATOM 5386 C CA . LEU A 1 343 ? 27.734 15.032 140.799 1.00 17.62 343 LEU A CA 1
ATOM 5387 C C . LEU A 1 343 ? 27.763 14.811 139.290 1.00 25.19 343 LEU A C 1
ATOM 5388 O O . LEU A 1 343 ? 28.617 15.388 138.604 1.00 25.28 343 LEU A O 1
ATOM 5404 N N A GLU A 1 344 ? 26.846 13.995 138.764 0.64 19.16 344 GLU A N 1
ATOM 5405 N N B GLU A 1 344 ? 26.851 13.998 138.761 0.36 19.71 344 GLU A N 1
ATOM 5406 C CA A GLU A 1 344 ? 26.805 13.623 137.358 0.64 21.15 344 GLU A CA 1
ATOM 5407 C CA B GLU A 1 344 ? 26.822 13.677 137.345 0.36 21.05 344 GLU A CA 1
ATOM 5408 C C A GLU A 1 344 ? 25.568 14.119 136.626 0.64 20.95 344 GLU A C 1
ATOM 5409 C C B GLU A 1 344 ? 25.644 14.302 136.614 0.36 20.14 344 GLU A C 1
ATOM 5410 O O A GLU A 1 344 ? 25.465 13.901 135.415 0.64 25.50 344 GLU A O 1
ATOM 5411 O O B GLU A 1 344 ? 25.715 14.462 135.394 0.36 24.27 344 GLU A O 1
ATOM 5434 N N . GLY A 1 345 ? 24.594 14.693 137.324 1.00 18.52 345 GLY A N 1
ATOM 5435 C CA . GLY A 1 345 ? 23.382 15.152 136.668 1.00 19.57 345 GLY A CA 1
ATOM 5436 C C . GLY A 1 345 ? 22.339 15.564 137.688 1.00 17.93 345 GLY A C 1
ATOM 5437 O O . GLY A 1 345 ? 22.666 15.881 138.829 1.00 17.97 345 GLY A O 1
ATOM 5441 N N . LYS A 1 346 ? 21.076 15.570 137.252 1.00 17.04 346 LYS A N 1
ATOM 5442 C CA . LYS A 1 346 ? 19.906 15.838 138.092 1.00 18.19 346 LYS A CA 1
ATOM 5443 C C . LYS A 1 346 ? 19.789 17.301 138.530 1.00 17.34 346 LYS A C 1
ATOM 5444 O O . LYS A 1 346 ? 19.072 17.602 139.497 1.00 16.89 346 LYS A O 1
ATOM 5463 N N . THR A 1 347 ? 20.432 18.233 137.830 1.00 14.46 347 THR A N 1
ATOM 5464 C CA . THR A 1 347 ? 20.197 19.645 138.099 1.00 15.02 347 THR A CA 1
ATOM 5465 C C . THR A 1 347 ? 18.726 19.976 137.903 1.00 17.59 347 THR A C 1
ATOM 5466 O O . THR A 1 347 ? 18.097 19.558 136.928 1.00 18.16 347 THR A O 1
ATOM 5477 N N . SER A 1 348 ? 18.198 20.778 138.819 1.00 13.94 348 SER A N 1
ATOM 5478 C CA . SER A 1 348 ? 16.821 21.239 138.800 1.00 11.85 348 SER A CA 1
ATOM 5479 C C . SER A 1 348 ? 16.785 22.529 139.597 1.00 12.68 348 SER A C 1
ATOM 5480 O O . SER A 1 348 ? 17.657 22.775 140.438 1.00 12.21 348 SER A O 1
ATOM 5488 N N . ALA A 1 349 ? 15.797 23.378 139.303 1.00 14.53 349 ALA A N 1
ATOM 5489 C CA . ALA A 1 349 ? 15.751 24.685 139.942 1.00 12.41 349 ALA A CA 1
ATOM 5490 C C . ALA A 1 349 ? 15.598 24.538 141.450 1.00 11.37 349 ALA A C 1
ATOM 5491 O O . ALA A 1 349 ? 14.934 23.623 141.945 1.00 12.02 349 ALA A O 1
ATOM 5498 N N . VAL A 1 350 ? 16.208 25.477 142.173 1.00 13.26 350 VAL A N 1
ATOM 5499 C CA . VAL A 1 350 ? 16.110 25.506 143.628 1.00 11.45 350 VAL A CA 1
ATOM 5500 C C . VAL A 1 350 ? 14.672 25.752 144.056 1.00 10.11 350 VAL A C 1
ATOM 5501 O O . VAL A 1 350 ? 14.011 26.688 143.584 1.00 13.58 350 VAL A O 1
ATOM 5514 N N . PHE A 1 351 ? 14.187 24.941 145.003 1.00 12.50 351 PHE A N 1
ATOM 5515 C CA . PHE A 1 351 ? 13.042 25.321 145.818 1.00 13.31 351 PHE A CA 1
ATOM 5516 C C . PHE A 1 351 ? 13.105 24.501 147.106 1.00 12.81 351 PHE A C 1
ATOM 5517 O O . PHE A 1 351 ? 13.992 23.662 147.288 1.00 11.34 351 PHE A O 1
ATOM 5534 N N . TRP A 1 352 ? 12.166 24.778 148.013 1.00 13.75 352 TRP A N 1
ATOM 5535 C CA . TRP A 1 352 ? 12.186 24.146 149.328 1.00 11.13 352 TRP A CA 1
ATOM 5536 C C . TRP A 1 352 ? 12.095 22.628 149.270 1.00 10.94 352 TRP A C 1
ATOM 5537 O O . TRP A 1 352 ? 12.515 21.964 150.230 1.00 11.79 352 TRP A O 1
ATOM 5558 N N . GLY A 1 353 ? 11.546 22.049 148.194 1.00 11.45 353 GLY A N 1
ATOM 5559 C CA . GLY A 1 353 ? 11.509 20.609 148.052 1.00 11.69 353 GLY A CA 1
ATOM 5560 C C . GLY A 1 353 ? 12.661 19.964 147.293 1.00 10.94 353 GLY A C 1
ATOM 5561 O O . GLY A 1 353 ? 12.667 18.741 147.105 1.00 12.85 353 GLY A O 1
ATOM 5565 N N . ASN A 1 354 ? 13.633 20.748 146.824 1.00 12.06 354 ASN A N 1
ATOM 5566 C CA . ASN A 1 354 ? 14.749 20.200 146.068 1.00 11.49 354 ASN A CA 1
ATOM 5567 C C . ASN A 1 354 ? 15.865 21.235 146.026 1.00 11.82 354 ASN A C 1
ATOM 5568 O O . ASN A 1 354 ? 15.818 22.171 145.224 1.00 12.07 354 ASN A O 1
ATOM 5579 N N . THR A 1 355 ? 16.870 21.037 146.871 1.00 10.86 355 THR A N 1
ATOM 5580 C CA . THR A 1 355 ? 18.027 21.924 146.925 1.00 10.63 355 THR A CA 1
ATOM 5581 C C . THR A 1 355 ? 19.249 21.352 146.215 1.00 10.94 355 THR A C 1
ATOM 5582 O O . THR A 1 355 ? 20.378 21.781 146.499 1.00 11.87 355 THR A O 1
ATOM 5593 N N . VAL A 1 356 ? 19.058 20.443 145.257 1.00 11.85 356 VAL A N 1
ATOM 5594 C CA . VAL A 1 356 ? 20.215 19.825 144.603 1.00 12.61 356 VAL A CA 1
ATOM 5595 C C . VAL A 1 356 ? 21.135 20.887 144.012 1.00 12.30 356 VAL A C 1
ATOM 5596 O O . VAL A 1 356 ? 22.360 20.742 144.049 1.00 11.68 356 VAL A O 1
ATOM 5609 N N . LEU A 1 357 ? 20.571 21.956 143.439 1.00 11.11 357 LEU A N 1
ATOM 5610 C CA . LEU A 1 357 ? 21.413 22.945 142.774 1.00 11.17 357 LEU A CA 1
ATOM 5611 C C . LEU A 1 357 ? 22.176 23.795 143.774 1.00 10.86 357 LEU A C 1
ATOM 5612 O O . LEU A 1 357 ? 23.272 24.272 143.456 1.00 10.96 357 LEU A O 1
ATOM 5628 N N . LEU A 1 358 ? 21.645 23.994 144.987 1.00 10.64 358 LEU A N 1
ATOM 5629 C CA . LEU A 1 358 ? 22.457 24.646 145.999 1.00 10.57 358 LEU A CA 1
ATOM 5630 C C . LEU A 1 358 ? 23.663 23.789 146.330 1.00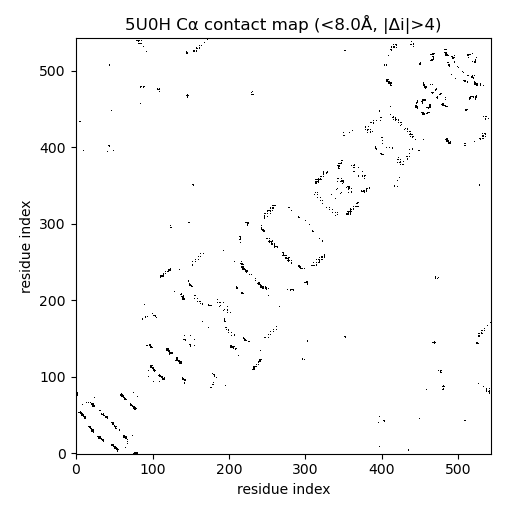 10.97 358 LEU A C 1
ATOM 5631 O O . LEU A 1 358 ? 24.775 24.307 146.498 1.00 11.06 358 LEU A O 1
ATOM 5647 N N . GLY A 1 359 ? 23.479 22.467 146.368 1.00 11.26 359 GLY A N 1
ATOM 5648 C CA . GLY A 1 359 ? 24.609 21.590 146.591 1.00 11.69 359 GLY A CA 1
ATOM 5649 C C . GLY A 1 359 ? 25.582 21.579 145.434 1.00 11.97 359 GLY A C 1
ATOM 5650 O O . GLY A 1 359 ? 26.794 21.585 145.638 1.00 12.23 359 GLY A O 1
ATOM 5654 N N . GLN A 1 360 ? 25.069 21.553 144.203 1.00 11.96 360 GLN A N 1
ATOM 5655 C CA . GLN A 1 360 ? 25.966 21.548 143.047 1.00 12.26 360 GLN A CA 1
ATOM 5656 C C . GLN A 1 360 ? 26.769 22.840 142.967 1.00 12.11 360 GLN A C 1
ATOM 5657 O O . GLN A 1 360 ? 27.968 22.830 142.647 1.00 12.45 360 GLN A O 1
ATOM 5671 N N . TRP A 1 361 ? 26.119 23.967 143.240 1.00 11.65 361 TRP A N 1
ATOM 5672 C CA . TRP A 1 361 ? 26.814 25.252 143.240 1.00 11.53 361 TRP A CA 1
ATOM 5673 C C . TRP A 1 361 ? 27.890 25.318 144.318 1.00 11.69 361 TRP A C 1
ATOM 5674 O O . TRP A 1 361 ? 29.008 25.806 144.072 1.00 12.12 361 TRP A O 1
ATOM 5695 N N . ALA A 1 362 ? 27.591 24.814 145.518 1.00 11.64 362 ALA A N 1
ATOM 5696 C CA . ALA A 1 362 ? 28.623 24.751 146.552 1.00 11.86 362 ALA A CA 1
ATOM 5697 C C . ALA A 1 362 ? 29.793 23.895 146.100 1.00 12.40 362 ALA A C 1
ATOM 5698 O O . ALA A 1 362 ? 30.962 24.275 146.252 1.00 12.66 362 ALA A O 1
ATOM 5705 N N . TYR A 1 363 ? 29.486 22.739 145.515 1.00 12.73 363 TYR A N 1
ATOM 5706 C CA . TYR A 1 363 ? 30.523 21.789 145.138 1.00 13.21 363 TYR A CA 1
ATOM 5707 C C . TYR A 1 363 ? 31.463 22.373 144.086 1.00 13.75 363 TYR A C 1
ATOM 5708 O O . TYR A 1 363 ? 32.688 22.240 144.197 1.00 14.35 363 TYR A O 1
ATOM 5726 N N A VAL A 1 364 ? 30.924 23.022 143.048 0.58 15.51 364 VAL A N 1
ATOM 5727 N N B VAL A 1 364 ? 30.905 23.039 143.071 0.42 15.48 364 VAL A N 1
ATOM 5728 C CA A VAL A 1 364 ? 31.811 23.521 141.992 0.58 17.46 364 VAL A CA 1
ATOM 5729 C CA B VAL A 1 364 ? 31.717 23.552 141.970 0.42 16.79 364 VAL A CA 1
ATOM 5730 C C A VAL A 1 364 ? 32.652 24.691 142.467 0.58 15.88 364 VAL A C 1
ATOM 5731 C C B VAL A 1 364 ? 32.496 24.799 142.349 0.42 16.14 364 VAL A C 1
ATOM 5732 O O A VAL A 1 364 ? 33.702 24.984 141.876 0.58 15.66 364 VAL A O 1
ATOM 5733 O O B VAL A 1 364 ? 33.310 25.277 141.544 0.42 14.21 364 VAL A O 1
ATOM 5758 N N . ASN A 1 365 ? 32.234 25.360 143.530 1.00 13.05 365 ASN A N 1
ATOM 5759 C CA . ASN A 1 365 ? 33.007 26.452 144.100 1.00 14.96 365 ASN A CA 1
ATOM 5760 C C . ASN A 1 365 ? 33.846 26.010 145.286 1.00 17.93 365 ASN A C 1
ATOM 5761 O O . ASN A 1 365 ? 34.382 26.855 146.002 1.00 18.80 365 ASN A O 1
ATOM 5772 N N . ALA A 1 366 ? 33.974 24.712 145.517 1.00 15.56 366 ALA A N 1
ATOM 5773 C CA . ALA A 1 366 ? 34.708 24.207 146.661 1.00 14.00 366 ALA A CA 1
ATOM 5774 C C . ALA A 1 366 ? 36.149 23.919 146.268 1.00 16.12 366 ALA A C 1
ATOM 5775 O O . ALA A 1 366 ? 36.410 23.081 145.396 1.00 19.10 366 ALA A O 1
ATOM 5782 N N . GLU A 1 367 ? 37.080 24.585 146.946 1.00 14.72 367 GLU A N 1
ATOM 5783 C CA . GLU A 1 367 ? 38.495 24.428 146.617 1.00 18.89 367 GLU A CA 1
ATOM 5784 C C . GLU A 1 367 ? 38.963 22.983 146.747 1.00 22.39 367 GLU A C 1
ATOM 5785 O O . GLU A 1 367 ? 39.853 22.550 145.996 1.00 25.07 367 GLU A O 1
ATOM 5797 N N . ARG A 1 368 ? 38.407 22.226 147.693 1.00 20.08 368 ARG A N 1
ATOM 5798 C CA . ARG A 1 368 ? 38.867 20.870 147.950 1.00 20.29 368 ARG A CA 1
ATOM 5799 C C . ARG A 1 368 ? 37.955 19.807 147.364 1.00 23.64 368 ARG A C 1
ATOM 5800 O O . ARG A 1 368 ? 38.146 18.622 147.641 1.00 29.72 368 ARG A O 1
ATOM 5821 N N . ALA A 1 369 ? 36.982 20.194 146.555 1.00 21.83 369 ALA A N 1
ATOM 5822 C CA . ALA A 1 369 ? 36.248 19.206 145.786 1.00 19.03 369 ALA A CA 1
ATOM 5823 C C . ALA A 1 369 ? 37.141 18.621 144.711 1.00 23.54 369 ALA A C 1
ATOM 5824 O O . ALA A 1 369 ? 38.023 19.294 144.175 1.00 22.38 369 ALA A O 1
ATOM 5831 N N . ASP A 1 370 ? 36.886 17.357 144.382 1.00 26.44 370 ASP A N 1
ATOM 5832 C CA . ASP A 1 370 ? 37.636 16.684 143.330 1.00 24.44 370 ASP A CA 1
ATOM 5833 C C . ASP A 1 370 ? 37.458 17.392 141.993 1.00 23.42 370 ASP A C 1
ATOM 5834 O O . ASP A 1 370 ? 36.333 17.635 141.561 1.00 20.95 370 ASP A O 1
ATOM 5843 N N . ALA A 1 371 ? 38.575 17.657 141.301 1.00 25.16 371 ALA A N 1
ATOM 5844 C CA . ALA A 1 371 ? 38.521 18.464 140.081 1.00 23.11 371 ALA A CA 1
ATOM 5845 C C . ALA A 1 371 ? 37.667 17.810 138.990 1.00 18.90 371 ALA A C 1
ATOM 5846 O O . ALA A 1 371 ? 36.872 18.489 138.321 1.00 20.64 371 ALA A O 1
ATOM 5853 N N . ASP A 1 372 ? 37.825 16.501 138.770 1.00 24.11 372 ASP A N 1
ATOM 5854 C CA . ASP A 1 372 ? 37.036 15.843 137.728 1.00 27.96 372 ASP A CA 1
ATOM 5855 C C . ASP A 1 372 ? 35.551 15.850 138.061 1.00 19.89 372 ASP A C 1
ATOM 5856 O O . ASP A 1 372 ? 34.705 16.008 137.170 1.00 20.44 372 ASP A O 1
ATOM 5865 N N . HIS A 1 373 ? 35.219 15.712 139.340 1.00 21.48 373 HIS A N 1
ATOM 5866 C CA . HIS A 1 373 ? 33.807 15.798 139.694 1.00 18.05 373 HIS A CA 1
ATOM 5867 C C . HIS A 1 373 ? 33.269 17.219 139.611 1.00 16.27 373 HIS A C 1
ATOM 5868 O O . HIS A 1 373 ? 32.079 17.411 139.312 1.00 17.12 373 HIS A O 1
ATOM 5882 N N . LYS A 1 374 ? 34.103 18.234 139.856 1.00 16.29 374 LYS A N 1
ATOM 5883 C CA . LYS A 1 374 ? 33.644 19.596 139.616 1.00 17.53 374 LYS A CA 1
ATOM 5884 C C . LYS A 1 374 ? 33.348 19.803 138.139 1.00 18.38 374 LYS A C 1
ATOM 5885 O O . LYS A 1 374 ? 32.360 20.446 137.787 1.00 15.67 374 LYS A O 1
ATOM 5904 N N . ALA A 1 375 ? 34.171 19.227 137.257 1.00 17.26 375 ALA A N 1
ATOM 5905 C CA . ALA A 1 375 ? 33.899 19.326 135.824 1.00 18.50 375 ALA A CA 1
ATOM 5906 C C . ALA A 1 375 ? 32.558 18.687 135.477 1.00 16.34 375 ALA A C 1
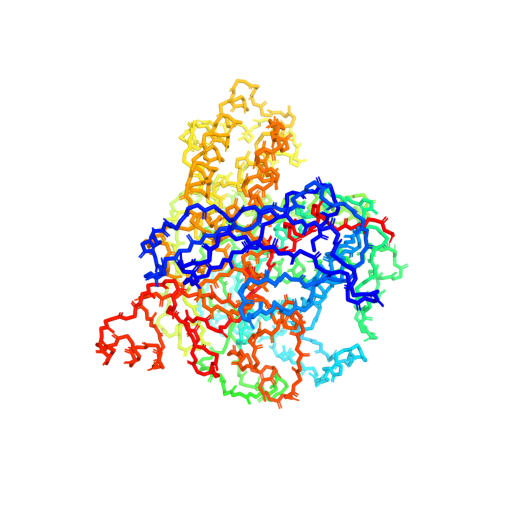ATOM 5907 O O . ALA A 1 375 ? 31.778 19.234 134.678 1.00 16.06 375 ALA A O 1
ATOM 5914 N N . SER A 1 376 ? 32.264 17.536 136.086 1.00 17.63 376 SER A N 1
ATOM 5915 C CA . SER A 1 376 ? 30.990 16.872 135.842 1.00 16.38 376 SER A CA 1
ATOM 5916 C C . SER A 1 376 ? 29.820 17.718 136.317 1.00 17.45 376 SER A C 1
ATOM 5917 O O . SER A 1 376 ? 28.785 17.790 135.647 1.00 16.47 376 SER A O 1
ATOM 5925 N N . VAL A 1 377 ? 29.958 18.365 137.474 1.00 16.56 377 VAL A N 1
ATOM 5926 C CA . VAL A 1 377 ? 28.877 19.220 137.948 1.00 14.46 377 VAL A CA 1
ATOM 5927 C C . VAL A 1 377 ? 28.687 20.417 137.019 1.00 14.20 377 VAL A C 1
ATOM 5928 O O . VAL A 1 377 ? 27.553 20.786 136.695 1.00 14.42 377 VAL A O 1
ATOM 5941 N N A ARG A 1 378 ? 29.777 21.030 136.553 0.54 14.82 378 ARG A N 1
ATOM 5942 N N B ARG A 1 378 ? 29.744 21.057 136.531 0.46 15.35 378 ARG A N 1
ATOM 5943 C CA A ARG A 1 378 ? 29.619 22.150 135.633 0.54 16.81 378 ARG A CA 1
ATOM 5944 C CA B ARG A 1 378 ? 29.597 22.165 135.597 0.46 16.84 378 ARG A CA 1
ATOM 5945 C C A ARG A 1 378 ? 28.841 21.728 134.400 0.54 15.95 378 ARG A C 1
ATOM 5946 C C B ARG A 1 378 ? 28.817 21.724 134.366 0.46 16.34 378 ARG A C 1
ATOM 5947 O O A ARG A 1 378 ? 28.003 22.485 133.900 0.54 15.91 378 ARG A O 1
ATOM 5948 O O B ARG A 1 378 ? 27.969 22.458 133.863 0.46 16.42 378 ARG A O 1
ATOM 5989 N N . ALA A 1 379 ? 29.101 20.515 133.894 1.00 15.86 379 ALA A N 1
ATOM 5990 C CA . ALA A 1 379 ? 28.410 20.045 132.703 1.00 16.50 379 ALA A CA 1
ATOM 5991 C C . ALA A 1 379 ? 26.941 19.759 132.981 1.00 16.05 379 ALA A C 1
ATOM 5992 O O . ALA A 1 379 ? 26.091 19.939 132.095 1.00 16.20 379 ALA A O 1
ATOM 5999 N N . SER A 1 380 ? 26.612 19.316 134.195 1.00 14.59 380 SER A N 1
ATOM 6000 C CA . SER A 1 380 ? 25.210 19.165 134.552 1.00 15.90 380 SER A CA 1
ATOM 6001 C C . SER A 1 380 ? 24.499 20.516 134.530 1.00 15.26 380 SER A C 1
ATOM 6002 O O . SER A 1 380 ? 23.380 20.632 134.007 1.00 17.31 380 SER A O 1
ATOM 6010 N N . LEU A 1 381 ? 25.138 21.542 135.091 1.00 15.39 381 LEU A N 1
ATOM 6011 C CA . LEU A 1 381 ? 24.564 22.887 135.104 1.00 12.79 381 LEU A CA 1
ATOM 6012 C C . LEU A 1 381 ? 24.383 23.422 133.692 1.00 15.93 381 LEU A C 1
ATOM 6013 O O . LEU A 1 381 ? 23.331 23.986 133.372 1.00 15.11 381 LEU A O 1
ATOM 6029 N N . THR A 1 382 ? 25.393 23.251 132.822 1.00 15.56 382 THR A N 1
ATOM 6030 C CA . THR A 1 382 ? 25.256 23.776 131.465 1.00 16.10 382 THR A CA 1
ATOM 6031 C C . THR A 1 382 ? 24.248 22.979 130.635 1.00 16.47 382 THR A C 1
ATOM 6032 O O . THR A 1 382 ? 23.531 23.574 129.820 1.00 18.37 382 THR A O 1
ATOM 6043 N N . ALA A 1 383 ? 24.129 21.660 130.847 1.00 17.00 383 ALA A N 1
ATOM 6044 C CA . ALA A 1 383 ? 23.091 20.908 130.136 1.00 18.11 383 ALA A CA 1
ATOM 6045 C C . ALA A 1 383 ? 21.697 21.417 130.496 1.00 16.44 383 ALA A C 1
ATOM 6046 O O . ALA A 1 383 ? 20.846 21.615 129.618 1.00 17.70 383 ALA A O 1
ATOM 6053 N N . TYR A 1 384 ? 21.451 21.647 131.783 1.00 13.70 384 TYR A N 1
ATOM 6054 C CA . TYR A 1 384 ? 20.165 22.187 132.213 1.00 14.56 384 TYR A CA 1
ATOM 6055 C C . TYR A 1 384 ? 19.941 23.586 131.653 1.00 16.90 384 TYR A C 1
ATOM 6056 O O . TYR A 1 384 ? 18.854 23.900 131.144 1.00 14.40 384 TYR A O 1
ATOM 6074 N N . ALA A 1 385 ? 20.966 24.435 131.715 1.00 16.14 385 ALA A N 1
ATOM 6075 C CA . ALA A 1 385 ? 20.836 25.789 131.188 1.00 14.66 385 ALA A CA 1
ATOM 6076 C C . ALA A 1 385 ? 20.569 25.773 129.683 1.00 13.24 385 ALA A C 1
ATOM 6077 O O . ALA A 1 385 ? 19.720 26.528 129.183 1.00 15.80 385 ALA A O 1
ATOM 6084 N N . ASP A 1 386 ? 21.281 24.912 128.952 1.00 13.34 386 ASP A N 1
ATOM 6085 C CA . ASP A 1 386 ? 21.062 24.790 127.511 1.00 14.34 386 ASP A CA 1
ATOM 6086 C C . ASP A 1 386 ? 19.626 24.403 127.202 1.00 17.88 386 ASP A C 1
ATOM 6087 O O . ASP A 1 386 ? 19.034 24.917 126.246 1.00 20.42 386 ASP A O 1
ATOM 6096 N N . GLU A 1 387 ? 19.051 23.495 127.993 1.00 16.49 387 GLU A N 1
ATOM 6097 C CA . GLU A 1 387 ? 17.651 23.100 127.820 1.00 19.86 387 GLU A CA 1
ATOM 6098 C C . GLU A 1 387 ? 16.710 24.280 128.035 1.00 18.95 387 GLU A C 1
ATOM 6099 O O . GLU A 1 387 ? 15.762 24.487 127.265 1.00 18.70 387 GLU A O 1
ATOM 6111 N N . LEU A 1 388 ? 16.952 25.062 129.086 1.00 17.00 388 LEU A N 1
ATOM 6112 C CA . LEU A 1 388 ? 16.136 26.245 129.336 1.00 14.38 388 LEU A CA 1
ATOM 6113 C C . LEU A 1 388 ? 16.220 27.228 128.172 1.00 16.41 388 LEU A C 1
ATOM 6114 O O . LEU A 1 388 ? 15.206 27.822 127.775 1.00 15.83 388 LEU A O 1
ATOM 6130 N N . VAL A 1 389 ? 17.415 27.407 127.605 1.00 14.71 389 VAL A N 1
ATOM 6131 C CA . VAL A 1 389 ? 17.572 28.328 126.486 1.00 16.76 389 VAL A CA 1
ATOM 6132 C C . VAL A 1 389 ? 16.807 27.809 125.275 1.00 20.45 389 VAL A C 1
ATOM 6133 O O . VAL A 1 389 ? 16.152 28.579 124.560 1.00 18.05 389 VAL A O 1
ATOM 6146 N N . ARG A 1 390 ? 16.911 26.502 125.003 1.00 19.24 390 ARG A N 1
ATOM 6147 C CA . ARG A 1 390 ? 16.175 25.917 123.885 1.00 27.68 390 ARG A CA 1
ATOM 6148 C C . ARG A 1 390 ? 14.687 26.181 124.027 1.00 25.55 390 ARG A C 1
ATOM 6149 O O . ARG A 1 390 ? 14.027 26.614 123.072 1.00 24.55 390 ARG A O 1
ATOM 6170 N N A TRP A 1 391 ? 14.130 25.906 125.215 0.64 20.75 391 TRP A N 1
ATOM 6171 N N B TRP A 1 391 ? 14.144 25.959 125.213 0.36 22.19 391 TRP A N 1
ATOM 6172 C CA A TRP A 1 391 ? 12.711 26.146 125.472 0.64 23.68 391 TRP A CA 1
ATOM 6173 C CA B TRP A 1 391 ? 12.719 26.160 125.381 0.36 24.39 391 TRP A CA 1
ATOM 6174 C C A TRP A 1 391 ? 12.360 27.615 125.258 0.64 26.43 391 TRP A C 1
ATOM 6175 C C B TRP A 1 391 ? 12.347 27.631 125.252 0.36 25.70 391 TRP A C 1
ATOM 6176 O O A TRP A 1 391 ? 11.453 27.951 124.487 0.64 26.18 391 TRP A O 1
ATOM 6177 O O B TRP A 1 391 ? 11.402 27.983 124.535 0.36 25.99 391 TRP A O 1
ATOM 6218 N N . ALA A 1 392 ? 13.065 28.509 125.950 1.00 16.80 392 ALA A N 1
ATOM 6219 C CA . ALA A 1 392 ? 12.685 29.916 125.942 1.00 14.71 392 ALA A CA 1
ATOM 6220 C C . ALA A 1 392 ? 12.842 30.519 124.551 1.00 21.06 392 ALA A C 1
ATOM 6221 O O . ALA A 1 392 ? 12.021 31.341 124.129 1.00 17.86 392 ALA A O 1
ATOM 6228 N N A SER A 1 393 ? 13.900 30.127 123.837 0.64 21.38 393 SER A N 1
ATOM 6229 N N B SER A 1 393 ? 13.894 30.136 123.828 0.36 23.29 393 SER A N 1
ATOM 6230 C CA A SER A 1 393 ? 14.174 30.707 122.522 0.64 27.27 393 SER A CA 1
ATOM 6231 C CA B SER A 1 393 ? 14.157 30.759 122.534 0.36 26.54 393 SER A CA 1
ATOM 6232 C C A SER A 1 393 ? 13.050 30.427 121.541 0.64 26.39 393 SER A C 1
ATOM 6233 C C B SER A 1 393 ? 13.118 30.378 121.486 0.36 26.93 393 SER A C 1
ATOM 6234 O O A SER A 1 393 ? 12.809 31.223 120.626 0.64 30.42 393 SER A O 1
ATOM 6235 O O B SER A 1 393 ? 13.022 31.054 120.456 0.36 29.69 393 SER A O 1
ATOM 6250 N N . ALA A 1 394 ? 12.352 29.316 121.711 1.00 25.58 394 ALA A N 1
ATOM 6251 C CA . ALA A 1 394 ? 11.293 28.928 120.804 1.00 29.81 394 ALA A CA 1
ATOM 6252 C C . ALA A 1 394 ? 9.923 29.336 121.317 1.00 36.11 394 ALA A C 1
ATOM 6253 O O . ALA A 1 394 ? 8.931 29.145 120.611 1.00 34.61 394 ALA A O 1
ATOM 6260 N N . ASN A 1 395 ? 9.854 29.899 122.522 1.00 20.08 395 ASN A N 1
ATOM 6261 C CA . ASN A 1 395 ? 8.603 30.287 123.151 1.00 20.30 395 ASN A CA 1
ATOM 6262 C C . ASN A 1 395 ? 8.274 31.737 122.819 1.00 14.19 395 ASN A C 1
ATOM 6263 O O . ASN A 1 395 ? 9.136 32.615 122.915 1.00 18.26 395 ASN A O 1
ATOM 6274 N N . GLY A 1 396 ? 7.012 31.992 122.472 1.00 18.31 396 GLY A N 1
ATOM 6275 C CA . GLY A 1 396 ? 6.630 33.323 122.018 1.00 16.43 396 GLY A CA 1
ATOM 6276 C C . GLY A 1 396 ? 6.759 34.407 123.073 1.00 15.31 396 GLY A C 1
ATOM 6277 O O . GLY A 1 396 ? 6.964 35.582 122.747 1.00 17.50 396 GLY A O 1
ATOM 6281 N N . TYR A 1 397 ? 6.631 34.039 124.348 1.00 12.18 397 TYR A N 1
ATOM 6282 C CA . TYR A 1 397 ? 6.876 34.970 125.440 1.00 13.09 397 TYR A CA 1
ATOM 6283 C C . TYR A 1 397 ? 8.299 34.877 125.989 1.00 12.20 397 TYR A C 1
ATOM 6284 O O . TYR A 1 397 ? 8.597 35.515 127.008 1.00 13.41 397 TYR A O 1
ATOM 6302 N N . ARG A 1 398 ? 9.187 34.144 125.310 1.00 11.27 398 ARG A N 1
ATOM 6303 C CA . ARG A 1 398 ? 10.578 33.956 125.751 1.00 14.52 398 ARG A CA 1
ATOM 6304 C C . ARG A 1 398 ? 10.624 33.422 127.180 1.00 13.01 398 ARG A C 1
ATOM 6305 O O . ARG A 1 398 ? 11.556 33.697 127.945 1.00 12.86 398 ARG A O 1
ATOM 6326 N N . SER A 1 399 ? 9.635 32.601 127.505 1.00 11.61 399 SER A N 1
ATOM 6327 C CA . SER A 1 399 ? 9.452 32.041 128.833 1.00 11.91 399 SER A CA 1
ATOM 6328 C C . SER A 1 399 ? 10.109 30.677 128.951 1.00 12.78 399 SER A C 1
ATOM 6329 O O . SER A 1 399 ? 10.052 29.858 128.033 1.00 14.02 399 SER A O 1
ATOM 6337 N N . VAL A 1 400 ? 10.736 30.433 130.106 1.00 11.54 400 VAL A N 1
ATOM 6338 C CA . VAL A 1 400 ? 11.311 29.118 130.397 1.00 10.75 400 VAL A CA 1
ATOM 6339 C C . VAL A 1 400 ? 10.288 28.114 130.899 1.00 13.60 400 VAL A C 1
ATOM 6340 O O . VAL A 1 400 ? 10.660 26.953 131.166 1.00 14.90 400 VAL A O 1
ATOM 6353 N N . LEU A 1 401 ? 9.023 28.509 131.040 1.00 12.42 401 LEU A N 1
ATOM 6354 C CA . LEU A 1 401 ? 7.983 27.601 131.514 1.00 14.36 401 LEU A CA 1
ATOM 6355 C C . LEU A 1 401 ? 7.317 26.902 130.339 1.00 16.60 401 LEU A C 1
ATOM 6356 O O . LEU A 1 401 ? 7.070 27.516 129.294 1.00 17.98 401 LEU A O 1
ATOM 6372 N N . ARG A 1 402 ? 7.034 25.626 130.511 1.00 12.26 402 ARG A N 1
ATOM 6373 C CA . ARG A 1 402 ? 6.234 24.858 129.565 1.00 12.11 402 ARG A CA 1
ATOM 6374 C C . ARG A 1 402 ? 4.794 24.825 130.033 1.00 14.11 402 ARG A C 1
ATOM 6375 O O . ARG A 1 402 ? 4.488 25.137 131.181 1.00 12.95 402 ARG A O 1
ATOM 6396 N N . PRO A 1 403 ? 3.868 24.420 129.174 1.00 14.77 403 PRO A N 1
ATOM 6397 C CA . PRO A 1 403 ? 2.469 24.364 129.622 1.00 16.24 403 PRO A CA 1
ATOM 6398 C C . PRO A 1 403 ? 2.274 23.566 130.907 1.00 21.37 403 PRO A C 1
ATOM 6399 O O . PRO A 1 403 ? 1.487 23.974 131.776 1.00 23.36 403 PRO A O 1
ATOM 6410 N N . THR A 1 404 ? 3.012 22.465 131.081 1.00 15.25 404 THR A N 1
ATOM 6411 C CA . THR A 1 404 ? 2.876 21.631 132.274 1.00 15.71 404 THR A CA 1
ATOM 6412 C C . THR A 1 404 ? 3.573 22.200 133.509 1.00 16.45 404 THR A C 1
ATOM 6413 O O . THR A 1 404 ? 3.491 21.594 134.591 1.00 17.88 404 THR A O 1
ATOM 6424 N N . ASP A 1 405 ? 4.215 23.354 133.404 1.00 13.67 405 ASP A N 1
ATOM 6425 C CA . ASP A 1 405 ? 4.890 23.954 134.539 1.00 12.01 405 ASP A CA 1
ATOM 6426 C C . ASP A 1 405 ? 4.011 24.942 135.287 1.00 12.37 405 ASP A C 1
ATOM 6427 O O . ASP A 1 405 ? 4.487 25.573 136.239 1.00 15.33 405 ASP A O 1
ATOM 6436 N N . TYR A 1 406 ? 2.758 25.126 134.854 1.00 12.39 406 TYR A N 1
ATOM 6437 C CA . TYR A 1 406 ? 1.863 26.088 135.494 1.00 15.22 406 TYR A CA 1
ATOM 6438 C C . TYR A 1 406 ? 1.145 25.388 136.647 1.00 12.96 406 TYR A C 1
ATOM 6439 O O . TYR A 1 406 ? -0.019 25.003 136.586 1.00 16.67 406 TYR A O 1
ATOM 6457 N N . PHE A 1 407 ? 1.922 25.159 137.694 1.00 16.69 407 PHE A N 1
ATOM 6458 C CA . PHE A 1 407 ? 1.355 24.737 138.971 1.00 20.08 407 PHE A CA 1
ATOM 6459 C C . PHE A 1 407 ? 1.793 25.717 140.054 1.00 12.08 407 PHE A C 1
ATOM 6460 O O . PHE A 1 407 ? 2.400 26.752 139.782 1.00 11.66 407 PHE A O 1
ATOM 6477 N N . TRP A 1 408 ? 1.390 25.421 141.284 1.00 12.42 408 TRP A N 1
ATOM 6478 C CA . TRP A 1 408 ? 1.667 26.290 142.424 1.00 12.91 408 TRP A CA 1
ATOM 6479 C C . TRP A 1 408 ? 3.109 26.762 142.447 1.00 12.10 408 TRP A C 1
ATOM 6480 O O . TRP A 1 408 ? 4.028 25.946 142.468 1.00 13.80 408 TRP A O 1
ATOM 6501 N N . GLY A 1 409 ? 3.313 28.077 142.447 1.00 10.88 409 GLY A N 1
ATOM 6502 C CA . GLY A 1 409 ? 4.665 28.595 142.487 1.00 9.87 409 GLY A CA 1
ATOM 6503 C C . GLY A 1 409 ? 5.342 28.741 141.152 1.00 11.17 409 GLY A C 1
ATOM 6504 O O . GLY A 1 409 ? 6.568 28.840 141.105 1.00 11.19 409 GLY A O 1
ATOM 6508 N N . SER A 1 410 ? 4.581 28.782 140.066 1.00 11.49 410 SER A N 1
ATOM 6509 C CA . SER A 1 410 ? 5.179 28.932 138.736 1.00 10.43 410 SER A CA 1
ATOM 6510 C C . SER A 1 410 ? 6.060 30.173 138.617 1.00 12.18 410 SER A C 1
ATOM 6511 O O . SER A 1 410 ? 7.077 30.150 137.911 1.00 10.67 410 SER A O 1
ATOM 6519 N N . ALA A 1 411 ? 5.683 31.286 139.249 1.00 11.70 411 ALA A N 1
ATOM 6520 C CA . ALA A 1 411 ? 6.529 32.470 139.152 1.00 10.51 411 ALA A CA 1
ATOM 6521 C C . ALA A 1 411 ? 7.843 32.263 139.885 1.00 11.35 411 ALA A C 1
ATOM 6522 O O . ALA A 1 411 ? 8.890 32.725 139.426 1.00 11.14 411 ALA A O 1
ATOM 6529 N N . ARG A 1 412 ? 7.817 31.571 141.025 1.00 10.23 412 ARG A N 1
ATOM 6530 C CA . ARG A 1 412 ? 9.068 31.165 141.650 1.00 9.67 412 ARG A CA 1
ATOM 6531 C C . ARG A 1 412 ? 9.900 30.337 140.681 1.00 9.54 412 ARG A C 1
ATOM 6532 O O . ARG A 1 412 ? 11.110 30.564 140.520 1.00 11.03 412 ARG A O 1
ATOM 6553 N N . GLU A 1 413 ? 9.262 29.361 140.034 1.00 11.30 413 GLU A N 1
ATOM 6554 C CA . GLU A 1 413 ? 9.976 28.453 139.147 1.00 12.31 413 GLU A CA 1
ATOM 6555 C C . GLU A 1 413 ? 10.616 29.208 137.991 1.00 10.33 413 GLU A C 1
ATOM 6556 O O . GLU A 1 413 ? 11.760 28.924 137.618 1.00 10.75 413 GLU A O 1
ATOM 6568 N N . ALA A 1 414 ? 9.907 30.174 137.414 1.00 11.57 414 ALA A N 1
ATOM 6569 C CA . ALA A 1 414 ? 10.520 30.974 136.353 1.00 10.85 414 ALA A CA 1
ATOM 6570 C C . ALA A 1 414 ? 11.802 31.635 136.852 1.00 12.99 414 ALA A C 1
ATOM 6571 O O . ALA A 1 414 ? 12.834 31.639 136.155 1.00 10.93 414 ALA A O 1
ATOM 6578 N N . MET A 1 415 ? 11.754 32.206 138.056 1.00 10.25 415 MET A N 1
ATOM 6579 C CA . MET A 1 415 ? 12.904 32.926 138.578 1.00 9.23 415 MET A CA 1
ATOM 6580 C C . MET A 1 415 ? 13.973 31.980 139.089 1.00 9.37 415 MET A C 1
ATOM 6581 O O . MET A 1 415 ? 15.158 32.313 138.999 1.00 10.84 415 MET A O 1
ATOM 6595 N N . GLY A 1 416 ? 13.593 30.792 139.571 1.00 9.73 416 GLY A N 1
ATOM 6596 C CA . GLY A 1 416 ? 14.589 29.796 139.922 1.00 10.25 416 GLY A CA 1
ATOM 6597 C C . GLY A 1 416 ? 15.326 29.260 138.708 1.00 9.44 416 GLY A C 1
ATOM 6598 O O . GLY A 1 416 ? 16.528 28.974 138.765 1.00 10.31 416 GLY A O 1
ATOM 6602 N N . ARG A 1 417 ? 14.612 29.093 137.598 1.00 9.56 417 ARG A N 1
ATOM 6603 C CA . ARG A 1 417 ? 15.261 28.719 136.348 1.00 10.93 417 ARG A CA 1
ATOM 6604 C C . ARG A 1 417 ? 16.191 29.827 135.864 1.00 10.96 417 ARG A C 1
ATOM 6605 O O . ARG A 1 417 ? 17.308 29.553 135.424 1.00 10.76 417 ARG A O 1
ATOM 6626 N N . ALA A 1 418 ? 15.750 31.084 135.947 1.00 10.50 418 ALA A N 1
ATOM 6627 C CA . ALA A 1 418 ? 16.644 32.199 135.655 1.00 10.46 418 ALA A CA 1
ATOM 6628 C C . ALA A 1 418 ? 17.884 32.170 136.548 1.00 9.73 418 ALA A C 1
ATOM 6629 O O . ALA A 1 418 ? 18.998 32.429 136.083 1.00 10.41 418 ALA A O 1
ATOM 6636 N N . GLN A 1 419 ? 17.710 31.848 137.830 1.00 10.60 419 GLN A N 1
ATOM 6637 C CA . GLN A 1 419 ? 18.848 31.698 138.732 1.00 10.59 419 GLN A CA 1
ATOM 6638 C C . GLN A 1 419 ? 19.796 30.620 138.239 1.00 9.76 419 GLN A C 1
ATOM 6639 O O . GLN A 1 419 ? 21.018 30.798 138.238 1.00 10.73 419 GLN A O 1
ATOM 6653 N N . ALA A 1 420 ? 19.250 29.481 137.832 1.00 9.91 420 ALA A N 1
ATOM 6654 C CA . ALA A 1 420 ? 20.089 28.399 137.321 1.00 10.54 420 ALA A CA 1
ATOM 6655 C C . ALA A 1 420 ? 20.872 28.830 136.086 1.00 12.96 420 ALA A C 1
ATOM 6656 O O . ALA A 1 420 ? 22.033 28.435 135.903 1.00 12.32 420 ALA A O 1
ATOM 6663 N N . LEU A 1 421 ? 20.243 29.609 135.206 1.00 10.45 421 LEU A N 1
ATOM 6664 C CA . LEU A 1 421 ? 20.946 30.147 134.042 1.00 10.69 421 LEU A CA 1
ATOM 6665 C C . LEU A 1 421 ? 22.106 31.045 134.456 1.00 10.69 421 LEU A C 1
ATOM 6666 O O . LEU A 1 421 ? 23.180 31.023 133.829 1.00 11.18 421 LEU A O 1
ATOM 6682 N N . LEU A 1 422 ? 21.920 31.843 135.508 1.00 10.36 422 LEU A N 1
ATOM 6683 C CA . LEU A 1 422 ? 23.003 32.715 135.952 1.00 10.41 422 LEU A CA 1
ATOM 6684 C C . LEU A 1 422 ? 24.121 31.932 136.627 1.00 10.87 422 LEU A C 1
ATOM 6685 O O . LEU A 1 422 ? 25.298 32.298 136.505 1.00 13.42 422 LEU A O 1
ATOM 6701 N N . LEU A 1 423 ? 23.783 30.871 137.367 1.00 11.03 423 LEU A N 1
ATOM 6702 C CA . LEU A 1 423 ? 24.843 30.047 137.928 1.00 10.82 423 LEU A CA 1
ATOM 6703 C C . LEU A 1 423 ? 25.619 29.344 136.825 1.00 13.42 423 LEU A C 1
ATOM 6704 O O . LEU A 1 423 ? 26.851 29.211 136.904 1.00 14.94 423 LEU A O 1
ATOM 6720 N N . ALA A 1 424 ? 24.924 28.909 135.777 1.00 11.85 424 ALA A N 1
ATOM 6721 C CA . ALA A 1 424 ? 25.610 28.307 134.640 1.00 13.37 424 ALA A CA 1
ATOM 6722 C C . ALA A 1 424 ? 26.530 29.320 133.964 1.00 16.62 424 ALA A C 1
ATOM 6723 O O . ALA A 1 424 ? 27.655 28.988 133.582 1.00 14.22 424 ALA A O 1
ATOM 6730 N N . ASP A 1 425 ? 26.068 30.565 133.817 1.00 14.68 425 ASP A N 1
ATOM 6731 C CA . ASP A 1 425 ? 26.903 31.618 133.242 1.00 13.11 425 ASP A CA 1
ATOM 6732 C C . ASP A 1 425 ? 28.155 31.848 134.076 1.00 12.11 425 ASP A C 1
ATOM 6733 O O . ASP A 1 425 ? 29.222 32.200 133.541 1.00 14.51 425 ASP A O 1
ATOM 6742 N N . ALA A 1 426 ? 28.054 31.674 135.390 1.00 13.08 426 ALA A N 1
ATOM 6743 C CA . ALA A 1 426 ? 29.217 31.877 136.230 1.00 14.40 426 ALA A CA 1
ATOM 6744 C C . ALA A 1 426 ? 30.272 30.815 135.963 1.00 18.16 426 ALA A C 1
ATOM 6745 O O . ALA A 1 426 ? 31.464 31.126 135.936 1.00 21.46 426 ALA A O 1
ATOM 6752 N N . VAL A 1 427 ? 29.868 29.558 135.771 1.00 18.36 427 VAL A N 1
ATOM 6753 C CA . VAL A 1 427 ? 30.862 28.504 135.561 1.00 18.16 427 VAL A CA 1
ATOM 6754 C C . VAL A 1 427 ? 31.285 28.386 134.104 1.00 20.25 427 VAL A C 1
ATOM 6755 O O . VAL A 1 427 ? 32.383 27.873 133.828 1.00 18.76 427 VAL A O 1
ATOM 6768 N N . ALA A 1 428 ? 30.442 28.828 133.175 1.00 14.91 428 ALA A N 1
ATOM 6769 C CA . ALA A 1 428 ? 30.681 28.658 131.741 1.00 18.41 428 ALA A CA 1
ATOM 6770 C C . ALA A 1 428 ? 29.993 29.805 131.023 1.00 18.90 428 ALA A C 1
ATOM 6771 O O . ALA A 1 428 ? 28.903 29.649 130.451 1.00 17.23 428 ALA A O 1
ATOM 6778 N N . PRO A 1 429 ? 30.615 30.976 131.020 1.00 16.79 429 PRO A N 1
ATOM 6779 C CA . PRO A 1 429 ? 29.962 32.178 130.487 1.00 17.85 429 PRO A CA 1
ATOM 6780 C C . PRO A 1 429 ? 29.394 31.985 129.089 1.00 17.56 429 PRO A C 1
ATOM 6781 O O . PRO A 1 429 ? 30.044 31.448 128.184 1.00 17.32 429 PRO A O 1
ATOM 6792 N N . ASN A 1 430 ? 28.171 32.477 128.913 1.00 13.50 430 ASN A N 1
ATOM 6793 C CA . ASN A 1 430 ? 27.436 32.342 127.664 1.00 16.60 430 ASN A CA 1
ATOM 6794 C C . ASN A 1 430 ? 26.384 33.441 127.636 1.00 17.30 430 ASN A C 1
ATOM 6795 O O . ASN A 1 430 ? 25.492 33.464 128.489 1.00 14.39 430 ASN A O 1
ATOM 6806 N N A ARG A 1 431 ? 26.484 34.339 126.651 0.65 17.94 431 ARG A N 1
ATOM 6807 N N B ARG A 1 431 ? 26.480 34.344 126.655 0.35 18.30 431 ARG A N 1
ATOM 6808 C CA A ARG A 1 431 ? 25.558 35.462 126.561 0.65 18.09 431 ARG A CA 1
ATOM 6809 C CA B ARG A 1 431 ? 25.548 35.467 126.587 0.35 18.88 431 ARG A CA 1
ATOM 6810 C C A ARG A 1 431 ? 24.112 34.991 126.555 0.65 14.94 431 ARG A C 1
ATOM 6811 C C B ARG A 1 431 ? 24.100 34.994 126.546 0.35 15.81 431 ARG A C 1
ATOM 6812 O O A ARG A 1 431 ? 23.241 35.672 127.101 0.65 16.03 431 ARG A O 1
ATOM 6813 O O B ARG A 1 431 ? 23.209 35.692 127.040 0.35 16.13 431 ARG A O 1
ATOM 6854 N N . ALA A 1 432 ? 23.845 33.811 125.978 1.00 15.02 432 ALA A N 1
ATOM 6855 C CA . ALA A 1 432 ? 22.477 33.297 125.909 1.00 16.99 432 ALA A CA 1
ATOM 6856 C C . ALA A 1 432 ? 21.909 32.998 127.292 1.00 14.11 432 ALA A C 1
ATOM 6857 O O . ALA A 1 432 ? 20.704 33.175 127.531 1.00 15.32 432 ALA A O 1
ATOM 6864 N N . TYR A 1 433 ? 22.752 32.531 128.210 1.00 15.77 433 TYR A N 1
ATOM 6865 C CA . TYR A 1 433 ? 22.288 32.301 129.573 1.00 14.22 433 TYR A CA 1
ATOM 6866 C C . TYR A 1 433 ? 21.874 33.612 130.214 1.00 13.32 433 TYR A C 1
ATOM 6867 O O . TYR A 1 433 ? 20.821 33.700 130.863 1.00 13.46 433 TYR A O 1
ATOM 6885 N N A LEU A 1 434 ? 22.713 34.648 130.077 0.47 13.51 434 LEU A N 1
ATOM 6886 N N B LEU A 1 434 ? 22.696 34.644 130.037 0.53 13.70 434 LEU A N 1
ATOM 6887 C CA A LEU A 1 434 ? 22.385 35.956 130.639 0.47 13.31 434 LEU A CA 1
ATOM 6888 C CA B LEU A 1 434 ? 22.423 35.941 130.629 0.53 13.13 434 LEU A CA 1
ATOM 6889 C C A LEU A 1 434 ? 21.095 36.493 130.054 0.47 11.99 434 LEU A C 1
ATOM 6890 C C B LEU A 1 434 ? 21.156 36.559 130.048 0.53 11.27 434 LEU A C 1
ATOM 6891 O O A LEU A 1 434 ? 20.192 36.928 130.783 0.47 13.20 434 LEU A O 1
ATOM 6892 O O B LEU A 1 434 ? 20.305 37.078 130.786 0.53 13.29 434 LEU A O 1
ATOM 6923 N N . GLU A 1 435 ? 21.001 36.498 128.725 1.00 12.03 435 GLU A N 1
ATOM 6924 C CA . GLU A 1 435 ? 19.810 37.045 128.087 1.00 11.46 435 GLU A CA 1
ATOM 6925 C C . GLU A 1 435 ? 18.552 36.282 128.480 1.00 10.83 435 GLU A C 1
ATOM 6926 O O . GLU A 1 435 ? 17.498 36.885 128.697 1.00 12.05 435 GLU A O 1
ATOM 6938 N N . THR A 1 436 ? 18.624 34.955 128.552 1.00 13.35 436 THR A N 1
ATOM 6939 C CA . THR A 1 436 ? 17.421 34.206 128.886 1.00 10.76 436 THR A CA 1
ATOM 6940 C C . THR A 1 436 ? 17.025 34.424 130.338 1.00 11.27 436 THR A C 1
ATOM 6941 O O . THR A 1 436 ? 15.828 34.513 130.644 1.00 11.36 436 THR A O 1
ATOM 6952 N N . ALA A 1 437 ? 18.003 34.593 131.234 1.00 12.86 437 ALA A N 1
ATOM 6953 C CA . ALA A 1 437 ? 17.671 34.927 132.615 1.00 12.05 437 ALA A CA 1
ATOM 6954 C C . ALA A 1 437 ? 16.950 36.262 132.682 1.00 9.71 437 ALA A C 1
ATOM 6955 O O . ALA A 1 437 ? 15.900 36.396 133.322 1.00 10.24 437 ALA A O 1
ATOM 6962 N N . LEU A 1 438 ? 17.476 37.262 131.963 1.00 11.27 438 LEU A N 1
ATOM 6963 C CA . LEU A 1 438 ? 16.849 38.580 131.952 1.00 11.20 438 LEU A CA 1
ATOM 6964 C C . LEU A 1 438 ? 15.441 38.516 131.357 1.00 9.72 438 LEU A C 1
ATOM 6965 O O . LEU A 1 438 ? 14.521 39.186 131.842 1.00 11.71 438 LEU A O 1
ATOM 6981 N N . ASP A 1 439 ? 15.237 37.650 130.347 1.00 10.60 439 ASP A N 1
ATOM 6982 C CA . ASP A 1 439 ? 13.897 37.468 129.788 1.00 12.37 439 ASP A CA 1
ATOM 6983 C C . ASP A 1 439 ? 12.902 37.021 130.849 1.00 10.66 439 ASP A C 1
ATOM 6984 O O . ASP A 1 439 ? 11.714 37.353 130.756 1.00 11.89 439 ASP A O 1
ATOM 6993 N N . GLN A 1 440 ? 13.356 36.319 131.889 1.00 10.90 440 GLN A N 1
ATOM 6994 C CA . GLN A 1 440 ? 12.390 35.891 132.892 1.00 11.14 440 GLN A CA 1
ATOM 6995 C C . GLN A 1 440 ? 12.022 37.037 133.816 1.00 10.21 440 GLN A C 1
ATOM 6996 O O . GLN A 1 440 ? 10.905 37.069 134.344 1.00 10.52 440 GLN A O 1
ATOM 7010 N N . ALA A 1 441 ? 12.919 38.012 133.997 1.00 10.32 441 ALA A N 1
ATOM 7011 C CA . ALA A 1 441 ? 12.511 39.231 134.679 1.00 8.99 441 ALA A CA 1
ATOM 7012 C C . ALA A 1 441 ? 11.511 40.021 133.850 1.00 10.86 441 ALA A C 1
ATOM 7013 O O . ALA A 1 441 ? 10.546 40.566 134.395 1.00 10.21 441 ALA A O 1
ATOM 7020 N N . HIS A 1 442 ? 11.734 40.132 132.531 1.00 10.18 442 HIS A N 1
ATOM 7021 C CA . HIS A 1 442 ? 10.738 40.791 131.696 1.00 9.96 442 HIS A CA 1
ATOM 7022 C C . HIS A 1 442 ? 9.376 40.116 131.865 1.00 9.35 442 HIS A C 1
ATOM 7023 O O . HIS A 1 442 ? 8.339 40.781 131.975 1.00 11.49 442 HIS A O 1
ATOM 7037 N N . TRP A 1 443 ? 9.372 38.787 131.867 1.00 11.53 443 TRP A N 1
ATOM 7038 C CA . TRP A 1 443 ? 8.148 38.015 132.060 1.00 10.27 443 TRP A CA 1
ATOM 7039 C C . TRP A 1 443 ? 7.522 38.325 133.410 1.00 10.14 443 TRP A C 1
ATOM 7040 O O . TRP A 1 443 ? 6.330 38.632 133.500 1.00 11.03 443 TRP A O 1
ATOM 7061 N N . LEU A 1 444 ? 8.336 38.287 134.470 1.00 9.00 444 LEU A N 1
ATOM 7062 C CA . LEU A 1 444 ? 7.846 38.534 135.830 1.00 9.70 444 LEU A CA 1
ATOM 7063 C C . LEU A 1 444 ? 7.187 39.900 135.954 1.00 11.72 444 LEU A C 1
ATOM 7064 O O . LEU A 1 444 ? 6.203 40.056 136.684 1.00 9.99 444 LEU A O 1
ATOM 7080 N N . PHE A 1 445 ? 7.702 40.900 135.241 1.00 11.32 445 PHE A N 1
ATOM 7081 C CA . PHE A 1 445 ? 7.221 42.269 135.371 1.00 8.97 445 PHE A CA 1
ATOM 7082 C C . PHE A 1 445 ? 6.052 42.583 134.441 1.00 11.08 445 PHE A C 1
ATOM 7083 O O . PHE A 1 445 ? 5.594 43.737 134.405 1.00 13.22 445 PHE A O 1
ATOM 7100 N N . GLY A 1 446 ? 5.562 41.593 133.708 1.00 10.81 446 GLY A N 1
ATOM 7101 C CA . GLY A 1 446 ? 4.304 41.714 132.983 1.00 12.00 446 GLY A CA 1
ATOM 7102 C C . GLY A 1 446 ? 4.313 41.349 131.524 1.00 12.91 446 GLY A C 1
ATOM 7103 O O . GLY A 1 446 ? 3.251 41.405 130.880 1.00 14.45 446 GLY A O 1
ATOM 7107 N N . ARG A 1 447 ? 5.464 40.943 130.986 1.00 10.19 447 ARG A N 1
ATOM 7108 C CA . ARG A 1 447 ? 5.530 40.527 129.587 1.00 12.35 447 ARG A CA 1
ATOM 7109 C C . ARG A 1 447 ? 5.163 39.046 129.503 1.00 9.97 447 ARG A C 1
ATOM 7110 O O . ARG A 1 447 ? 5.988 38.151 129.297 1.00 12.47 447 ARG A O 1
ATOM 7131 N N . ASN A 1 448 ? 3.867 38.798 129.684 1.00 10.05 448 ASN A N 1
ATOM 7132 C CA . ASN A 1 448 ? 3.357 37.446 129.811 1.00 12.77 448 ASN A CA 1
ATOM 7133 C C . ASN A 1 448 ? 1.872 37.452 129.470 1.00 11.76 448 ASN A C 1
ATOM 7134 O O . ASN A 1 448 ? 1.232 38.504 129.378 1.00 12.58 448 ASN A O 1
ATOM 7145 N N . ALA A 1 449 ? 1.338 36.248 129.266 1.00 12.29 449 ALA A N 1
ATOM 7146 C CA . ALA A 1 449 ? -0.010 36.116 128.744 1.00 11.02 449 ALA A CA 1
ATOM 7147 C C . ALA A 1 449 ? -1.071 36.591 129.713 1.00 11.66 449 ALA A C 1
ATOM 7148 O O . ALA A 1 449 ? -2.198 36.869 129.278 1.00 12.32 449 ALA A O 1
ATOM 7155 N N . ALA A 1 450 ? -0.760 36.640 131.011 1.00 12.13 450 ALA A N 1
ATOM 7156 C CA . ALA A 1 450 ? -1.749 37.082 131.990 1.00 12.59 450 ALA A CA 1
ATOM 7157 C C . ALA A 1 450 ? -1.854 38.596 132.048 1.00 13.60 450 ALA A C 1
ATOM 7158 O O . ALA A 1 450 ? -2.780 39.120 132.682 1.00 15.81 450 ALA A O 1
ATOM 7165 N N . GLY A 1 451 ? -0.948 39.312 131.394 1.00 12.64 451 GLY A N 1
ATOM 7166 C CA . GLY A 1 451 ? -1.050 40.754 131.347 1.00 16.90 451 GLY A CA 1
ATOM 7167 C C . GLY A 1 451 ? -0.831 41.436 132.674 1.00 14.23 451 GLY A C 1
ATOM 7168 O O . GLY A 1 451 ? -1.415 42.500 132.918 1.00 16.44 451 GLY A O 1
ATOM 7172 N N . THR A 1 452 ? -0.036 40.837 133.560 1.00 11.90 452 THR A N 1
ATOM 7173 C CA . THR A 1 452 ? 0.210 41.438 134.858 1.00 12.95 452 THR A CA 1
ATOM 7174 C C . THR A 1 452 ? 1.605 41.057 135.331 1.00 11.00 452 THR A C 1
ATOM 7175 O O . THR A 1 452 ? 2.122 39.980 135.025 1.00 12.41 452 THR A O 1
ATOM 7186 N N . SER A 1 453 ? 2.217 41.981 136.046 1.00 10.58 453 SER A N 1
ATOM 7187 C CA . SER A 1 453 ? 3.368 41.644 136.849 1.00 9.38 453 SER A CA 1
ATOM 7188 C C . SER A 1 453 ? 2.941 40.668 137.933 1.00 11.40 453 SER A C 1
ATOM 7189 O O . SER A 1 453 ? 1.816 40.737 138.437 1.00 12.17 453 SER A O 1
ATOM 7197 N N . PHE A 1 454 ? 3.855 39.767 138.310 1.00 11.50 454 PHE A N 1
ATOM 7198 C CA . PHE A 1 454 ? 3.670 38.933 139.490 1.00 10.37 454 PHE A CA 1
ATOM 7199 C C . PHE A 1 454 ? 4.478 39.430 140.674 1.00 12.31 454 PHE A C 1
ATOM 7200 O O . PHE A 1 454 ? 4.502 38.766 141.711 1.00 12.23 454 PHE A O 1
ATOM 7217 N N . MET A 1 455 ? 5.100 40.597 140.542 1.00 11.24 455 MET A N 1
ATOM 7218 C CA . MET A 1 455 ? 5.745 41.307 141.643 1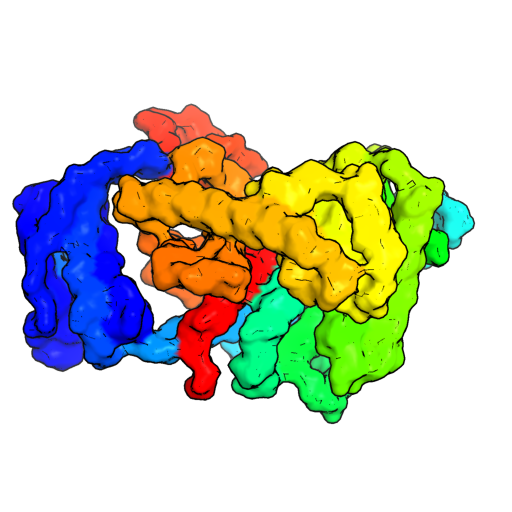.00 11.30 455 MET A CA 1
ATOM 7219 C C . MET A 1 455 ? 4.926 42.539 141.988 1.00 11.95 455 MET A C 1
ATOM 7220 O O . MET A 1 455 ? 4.620 43.361 141.112 1.00 12.08 455 MET A O 1
ATOM 7234 N N . THR A 1 456 ? 4.582 42.686 143.261 1.00 10.37 456 THR A N 1
ATOM 7235 C CA . THR A 1 456 ? 3.795 43.845 143.662 1.00 10.82 456 THR A CA 1
ATOM 7236 C C . THR A 1 456 ? 4.574 45.130 143.441 1.00 10.99 456 THR A C 1
ATOM 7237 O O . THR A 1 456 ? 5.814 45.167 143.481 1.00 11.59 456 THR A O 1
ATOM 7248 N N . GLY A 1 457 ? 3.829 46.192 143.156 1.00 13.16 457 GLY A N 1
ATOM 7249 C CA . GLY A 1 457 ? 4.394 47.517 143.080 1.00 19.23 457 GLY A CA 1
ATOM 7250 C C . GLY A 1 457 ? 5.129 47.827 141.810 1.00 19.27 457 GLY A C 1
ATOM 7251 O O . GLY A 1 457 ? 5.681 48.934 141.695 1.00 24.78 457 GLY A O 1
ATOM 7255 N N A ILE A 1 458 ? 5.115 46.897 140.849 0.50 18.60 458 ILE A N 1
ATOM 7256 N N B ILE A 1 458 ? 5.164 46.920 140.844 0.50 19.30 458 ILE A N 1
ATOM 7257 C CA A ILE A 1 458 ? 5.846 46.980 139.587 0.50 19.90 458 ILE A CA 1
ATOM 7258 C CA B ILE A 1 458 ? 5.861 47.187 139.592 0.50 20.40 458 ILE A CA 1
ATOM 7259 C C A ILE A 1 458 ? 4.879 46.631 138.467 0.50 23.71 458 ILE A C 1
ATOM 7260 C C B ILE A 1 458 ? 5.013 46.642 138.460 0.50 23.29 458 ILE A C 1
ATOM 7261 O O A ILE A 1 458 ? 4.182 45.613 138.549 0.50 24.23 458 ILE A O 1
ATOM 7262 O O B ILE A 1 458 ? 4.500 45.521 138.542 0.50 25.12 458 ILE A O 1
ATOM 7293 N N . GLY A 1 459 ? 4.844 47.447 137.429 1.00 27.78 459 GLY A N 1
ATOM 7294 C CA . GLY A 1 459 ? 4.098 47.078 136.243 1.00 37.60 459 GLY A CA 1
ATOM 7295 C C . GLY A 1 459 ? 2.835 47.902 136.058 1.00 42.33 459 GLY A C 1
ATOM 7296 O O . GLY A 1 459 ? 2.244 48.423 137.015 1.00 29.14 459 GLY A O 1
ATOM 7300 N N . MET A 1 460 ? 2.408 48.008 134.795 1.00 44.29 460 MET A N 1
ATOM 7301 C CA . MET A 1 460 ? 1.139 48.648 134.473 1.00 47.22 460 MET A CA 1
ATOM 7302 C C . MET A 1 460 ? 0.001 47.967 135.221 1.00 36.64 460 MET A C 1
ATOM 7303 O O . MET A 1 460 ? -0.930 48.627 135.696 1.00 32.57 460 MET A O 1
ATOM 7317 N N . HIS A 1 461 ? 0.064 46.643 135.326 1.00 26.70 461 HIS A N 1
ATOM 7318 C CA . HIS A 1 461 ? -0.804 45.849 136.174 1.00 20.66 461 HIS A CA 1
ATOM 7319 C C . HIS A 1 461 ? 0.079 45.022 137.103 1.00 16.10 461 HIS A C 1
ATOM 7320 O O . HIS A 1 461 ? 1.145 44.544 136.704 1.00 13.63 461 HIS A O 1
ATOM 7334 N N . SER A 1 462 ? -0.352 44.907 138.351 1.00 13.37 462 SER A N 1
ATOM 7335 C CA . SER A 1 462 ? 0.379 44.153 139.366 1.00 10.11 462 SER A CA 1
ATOM 7336 C C . SER A 1 462 ? -0.628 43.677 140.399 1.00 11.41 462 SER A C 1
ATOM 7337 O O . SER A 1 462 ? -1.777 44.112 140.377 1.00 16.34 462 SER A O 1
ATOM 7345 N N . PRO A 1 463 ? -0.225 42.790 141.299 1.00 11.29 463 PRO A N 1
ATOM 7346 C CA . PRO A 1 463 ? -1.206 42.303 142.280 1.00 11.95 463 PRO A CA 1
ATOM 7347 C C . PRO A 1 463 ? -1.518 43.385 143.306 1.00 10.96 463 PRO A C 1
ATOM 7348 O O . PRO A 1 463 ? -0.625 43.883 143.997 1.00 15.17 463 PRO A O 1
ATOM 7359 N N . GLN A 1 464 ? -2.793 43.765 143.378 1.00 10.53 464 GLN A N 1
ATOM 7360 C CA . GLN A 1 464 ? -3.299 44.761 144.312 1.00 10.75 464 GLN A CA 1
ATOM 7361 C C . GLN A 1 464 ? -3.982 44.148 145.521 1.00 14.22 464 GLN A C 1
ATOM 7362 O O . GLN A 1 464 ? -4.175 44.848 146.519 1.00 13.91 464 GLN A O 1
ATOM 7376 N N . LYS A 1 465 ? -4.404 42.890 145.415 1.00 11.03 465 LYS A N 1
ATOM 7377 C CA . LYS A 1 465 ? -5.115 42.197 146.488 1.00 10.78 465 LYS A CA 1
ATOM 7378 C C . LYS A 1 465 ? -4.388 40.885 146.824 1.00 10.58 465 LYS A C 1
ATOM 7379 O O . LYS A 1 465 ? -4.981 39.803 146.809 1.00 11.19 465 LYS A O 1
ATOM 7398 N N . PRO A 1 466 ? -3.080 40.939 147.060 1.00 10.21 466 PRO A N 1
ATOM 7399 C CA . PRO A 1 466 ? -2.351 39.711 147.406 1.00 11.18 466 PRO A CA 1
ATOM 7400 C C . PRO A 1 466 ? -2.917 39.083 148.665 1.00 12.13 466 PRO A C 1
ATOM 7401 O O . PRO A 1 466 ? -3.374 39.778 149.572 1.00 10.45 466 PRO A O 1
ATOM 7412 N N . HIS A 1 467 ? -2.895 37.752 148.714 1.00 10.91 467 HIS A N 1
ATOM 7413 C CA . HIS A 1 467 ? -3.372 37.041 149.891 1.00 10.45 467 HIS A CA 1
ATOM 7414 C C . HIS A 1 467 ? -2.332 37.228 150.989 1.00 10.30 467 HIS A C 1
ATOM 7415 O O . HIS A 1 467 ? -1.403 36.432 151.120 1.00 12.04 467 HIS A O 1
ATOM 7429 N N . HIS A 1 468 ? -2.472 38.297 151.755 1.00 10.44 468 HIS A N 1
ATOM 7430 C CA . HIS A 1 468 ? -1.392 38.747 152.626 1.00 10.30 468 HIS A CA 1
ATOM 7431 C C . HIS A 1 468 ? -2.024 39.516 153.770 1.00 10.95 468 HIS A C 1
ATOM 7432 O O . HIS A 1 468 ? -2.667 40.547 153.545 1.00 10.83 468 HIS A O 1
ATOM 7446 N N . ARG A 1 469 ? -1.893 38.989 154.991 1.00 10.80 469 ARG A N 1
ATOM 7447 C CA . ARG A 1 469 ? -2.689 39.536 156.090 1.00 11.22 469 ARG A CA 1
ATOM 7448 C C . ARG A 1 469 ? -2.239 40.935 156.482 1.00 11.32 469 ARG A C 1
ATOM 7449 O O . ARG A 1 469 ? -3.067 41.748 156.915 1.00 12.68 469 ARG A O 1
ATOM 7470 N N . LEU A 1 470 ? -0.962 41.251 156.324 1.00 12.05 470 LEU A N 1
ATOM 7471 C CA . LEU A 1 470 ? -0.516 42.602 156.642 1.00 11.04 470 LEU A CA 1
ATOM 7472 C C . LEU A 1 470 ? -0.990 43.598 155.599 1.00 13.10 470 LEU A C 1
ATOM 7473 O O . LEU A 1 470 ? -1.493 44.669 155.951 1.00 15.58 470 LEU A O 1
ATOM 7489 N N . VAL A 1 471 ? -0.872 43.268 154.303 1.00 12.50 471 VAL A N 1
ATOM 7490 C CA . VAL A 1 471 ? -1.392 44.175 153.288 1.00 13.04 471 VAL A CA 1
ATOM 7491 C C . VAL A 1 471 ? -2.886 44.380 153.487 1.00 15.52 471 VAL A C 1
ATOM 7492 O O . VAL A 1 471 ? -3.391 45.509 153.439 1.00 15.72 471 VAL A O 1
ATOM 7505 N N . ALA A 1 472 ? -3.616 43.290 153.703 1.00 12.27 472 ALA A N 1
ATOM 7506 C CA . ALA A 1 472 ? -5.068 43.382 153.804 1.00 13.83 472 ALA A CA 1
ATOM 7507 C C . ALA A 1 472 ? -5.499 44.162 155.034 1.00 17.01 472 ALA A C 1
ATOM 7508 O O . ALA A 1 472 ? -6.444 44.960 154.971 1.00 17.90 472 ALA A O 1
ATOM 7515 N N . SER A 1 473 ? -4.866 43.910 156.176 1.00 12.96 473 SER A N 1
ATOM 7516 C CA . SER A 1 473 ? -5.343 44.538 157.400 1.00 13.68 473 SER A CA 1
ATOM 7517 C C . SER A 1 473 ? -4.937 46.004 157.489 1.00 20.18 473 SER A C 1
ATOM 7518 O O . SER A 1 473 ? -5.665 46.795 158.083 1.00 23.12 473 SER A O 1
ATOM 7526 N N . THR A 1 474 ? -3.818 46.396 156.872 1.00 12.97 474 THR A N 1
ATOM 7527 C CA . THR A 1 474 ? -3.353 47.779 156.904 1.00 16.95 474 THR A CA 1
ATOM 7528 C C . THR A 1 474 ? -3.679 48.535 155.626 1.00 17.09 474 THR A C 1
ATOM 7529 O O . THR A 1 474 ? -3.484 49.753 155.581 1.00 18.73 474 THR A O 1
ATOM 7540 N N . GLN A 1 475 ? -4.160 47.844 154.598 1.00 14.73 475 GLN A N 1
ATOM 7541 C CA . GLN A 1 475 ? -4.463 48.449 153.304 1.00 12.88 475 GLN A CA 1
ATOM 7542 C C . GLN A 1 475 ? -3.280 49.264 152.818 1.00 18.99 475 GLN A C 1
ATOM 7543 O O . GLN A 1 475 ? -3.419 50.387 152.332 1.00 18.91 475 GLN A O 1
ATOM 7557 N N . THR A 1 476 ? -2.103 48.660 152.910 1.00 14.01 476 THR A N 1
ATOM 7558 C CA . THR A 1 476 ? -0.855 49.303 152.540 1.00 14.92 476 THR A CA 1
ATOM 7559 C C . THR A 1 476 ? -0.142 48.483 151.486 1.00 16.09 476 THR A C 1
ATOM 7560 O O . THR A 1 476 ? 0.089 47.294 151.682 1.00 14.48 476 THR A O 1
ATOM 7571 N N . LEU A 1 477 ? 0.238 49.139 150.395 1.00 13.89 477 LEU A N 1
ATOM 7572 C CA . LEU A 1 477 ? 1.026 48.488 149.355 1.00 11.77 477 LEU A CA 1
ATOM 7573 C C . LEU A 1 477 ? 2.419 48.194 149.886 1.00 12.53 477 LEU A C 1
ATOM 7574 O O . LEU A 1 477 ? 3.121 49.105 150.335 1.00 14.52 477 LEU A O 1
ATOM 7590 N N . ILE A 1 478 ? 2.817 46.930 149.827 1.00 12.15 478 ILE A N 1
ATOM 7591 C CA . ILE A 1 478 ? 4.205 46.547 150.058 1.00 13.03 478 ILE A CA 1
ATOM 7592 C C . ILE A 1 478 ? 4.778 46.136 148.708 1.00 11.64 478 ILE A C 1
ATOM 7593 O O . ILE A 1 478 ? 4.407 45.073 148.186 1.00 11.28 478 ILE A O 1
ATOM 7609 N N . PRO A 1 479 ? 5.654 46.927 148.100 1.00 9.83 479 PRO A N 1
ATOM 7610 C CA . PRO A 1 479 ? 6.207 46.553 146.796 1.00 9.18 479 PRO A CA 1
ATOM 7611 C C . PRO A 1 479 ? 7.285 45.492 146.930 1.00 8.95 479 PRO A C 1
ATOM 7612 O O . PRO A 1 479 ? 7.868 45.280 148.001 1.00 11.38 479 PRO A O 1
ATOM 7623 N N . GLY A 1 480 ? 7.522 44.805 145.823 1.00 9.03 480 GLY A N 1
ATOM 7624 C CA . GLY A 1 480 ? 8.631 43.877 145.718 1.00 8.62 480 GLY A CA 1
ATOM 7625 C C . GLY A 1 480 ? 8.314 42.442 146.085 1.00 10.07 480 GLY A C 1
ATOM 7626 O O . GLY A 1 480 ? 9.211 41.605 146.044 1.00 12.38 480 GLY A O 1
ATOM 7630 N N . LEU A 1 481 ? 7.066 42.135 146.435 1.00 9.32 481 LEU A N 1
ATOM 7631 C CA . LEU A 1 481 ? 6.641 40.789 146.792 1.00 8.92 481 LEU A CA 1
ATOM 7632 C C . LEU A 1 481 ? 6.269 39.994 145.553 1.00 10.38 481 LEU A C 1
ATOM 7633 O O . LEU A 1 481 ? 5.518 40.482 144.717 1.00 10.30 481 LEU A O 1
ATOM 7649 N N . VAL A 1 482 ? 6.750 38.756 145.462 1.00 8.81 482 VAL A N 1
ATOM 7650 C CA . VAL A 1 482 ? 6.429 37.881 144.335 1.00 8.46 482 VAL A CA 1
ATOM 7651 C C . VAL A 1 482 ? 5.340 36.898 144.748 1.00 9.65 482 VAL A C 1
ATOM 7652 O O . VAL A 1 482 ? 5.492 36.166 145.733 1.00 9.87 482 VAL A O 1
ATOM 7665 N N . VAL A 1 483 ? 4.236 36.884 143.986 1.00 9.39 483 VAL A N 1
ATOM 7666 C CA . VAL A 1 483 ? 3.142 35.945 144.231 1.00 10.51 483 VAL A CA 1
ATOM 7667 C C . VAL A 1 483 ? 3.395 34.623 143.516 1.00 12.16 483 VAL A C 1
ATOM 7668 O O . VAL A 1 483 ? 4.314 34.492 142.707 1.00 11.83 483 VAL A O 1
ATOM 7681 N N . GLY A 1 484 ? 2.585 33.624 143.845 1.00 9.67 484 GLY A N 1
ATOM 7682 C CA . GLY A 1 484 ? 2.822 32.288 143.342 1.00 9.20 484 GLY A CA 1
ATOM 7683 C C . GLY A 1 484 ? 2.854 32.219 141.834 1.00 10.70 484 GLY A C 1
ATOM 7684 O O . GLY A 1 484 ? 3.682 31.509 141.258 1.00 10.55 484 GLY A O 1
ATOM 7688 N N . GLY A 1 485 ? 1.922 32.902 141.175 1.00 10.26 485 GLY A N 1
ATOM 7689 C CA . GLY A 1 485 ? 1.857 32.885 139.729 1.00 11.41 485 GLY A CA 1
ATOM 7690 C C . GLY A 1 485 ? 0.787 31.942 139.192 1.00 9.75 485 GLY A C 1
ATOM 7691 O O . GLY A 1 485 ? 0.094 31.243 139.947 1.00 11.28 485 GLY A O 1
ATOM 7695 N N . PRO A 1 486 ? 0.617 31.905 137.866 1.00 10.06 486 PRO A N 1
ATOM 7696 C CA . PRO A 1 486 ? -0.499 31.142 137.314 1.00 11.70 486 PRO A CA 1
ATOM 7697 C C . PRO A 1 486 ? -0.349 29.656 137.601 1.00 11.92 486 PRO A C 1
ATOM 7698 O O . PRO A 1 486 ? 0.748 29.090 137.577 1.00 12.78 486 PRO A O 1
ATOM 7709 N N . ASN A 1 487 ? -1.473 29.045 137.921 1.00 10.71 487 ASN A N 1
ATOM 7710 C CA . ASN A 1 487 ? -1.503 27.688 138.446 1.00 11.85 487 ASN A CA 1
ATOM 7711 C C . ASN A 1 487 ? -2.793 27.053 137.964 1.00 16.39 487 ASN A C 1
ATOM 7712 O O . ASN A 1 487 ? -3.881 27.401 138.416 1.00 12.77 487 ASN A O 1
ATOM 7723 N N . ALA A 1 488 ? -2.669 26.141 137.019 1.00 12.98 488 ALA A N 1
ATOM 7724 C CA . ALA A 1 488 ? -3.821 25.509 136.414 1.00 12.15 488 ALA A CA 1
ATOM 7725 C C . ALA A 1 488 ? -4.348 24.330 137.223 1.00 14.00 488 ALA A C 1
ATOM 7726 O O . ALA A 1 488 ? -5.322 23.693 136.794 1.00 17.04 488 ALA A O 1
ATOM 7733 N N . GLN A 1 489 ? -3.741 24.036 138.382 1.00 13.84 489 GLN A N 1
ATOM 7734 C CA . GLN A 1 489 ? -4.144 22.909 139.206 1.00 18.04 489 GLN A CA 1
ATOM 7735 C C . GLN A 1 489 ? -5.105 23.306 140.314 1.00 22.13 489 GLN A C 1
ATOM 7736 O O . GLN A 1 489 ? -5.615 22.426 141.008 1.00 24.56 489 GLN A O 1
ATOM 7750 N N . GLY A 1 490 ? -5.340 24.585 140.513 1.00 19.89 490 GLY A N 1
ATOM 7751 C CA . GLY A 1 490 ? -6.281 24.977 141.545 1.00 27.89 490 GLY A CA 1
ATOM 7752 C C . GLY A 1 490 ? -5.642 24.939 142.922 1.00 16.50 490 GLY A C 1
ATOM 7753 O O . GLY A 1 490 ? -4.415 24.882 143.086 1.00 17.75 490 GLY A O 1
ATOM 7757 N N . GLY A 1 491 ? -6.508 24.962 143.931 1.00 15.37 491 GLY A N 1
ATOM 7758 C CA . GLY A 1 491 ? -6.038 24.893 145.297 1.00 16.41 491 GLY A CA 1
ATOM 7759 C C . GLY A 1 491 ? -6.645 25.926 146.230 1.00 19.56 491 GLY A C 1
ATOM 7760 O O . GLY A 1 491 ? -6.351 25.909 147.424 1.00 19.38 491 GLY A O 1
ATOM 7764 N N . ASP A 1 492 ? -7.455 26.837 145.713 1.00 15.79 492 ASP A N 1
ATOM 7765 C CA . ASP A 1 492 ? -8.189 27.792 146.527 1.00 17.34 492 ASP A CA 1
ATOM 7766 C C . ASP A 1 492 ? -9.582 27.920 145.943 1.00 19.73 492 ASP A C 1
ATOM 7767 O O . ASP A 1 492 ? -9.826 27.507 144.802 1.00 17.24 492 ASP A O 1
ATOM 7776 N N . PRO A 1 493 ? -10.534 28.461 146.702 1.00 17.45 493 PRO A N 1
ATOM 7777 C CA . PRO A 1 493 ? -11.926 28.401 146.240 1.00 17.70 493 PRO A CA 1
ATOM 7778 C C . PRO A 1 493 ? -12.209 29.268 145.032 1.00 19.00 493 PRO A C 1
ATOM 7779 O O . PRO A 1 493 ? -13.153 28.978 144.283 1.00 20.57 493 PRO A O 1
ATOM 7790 N N . ILE A 1 494 ? -11.434 30.326 144.809 1.00 15.62 494 ILE A N 1
ATOM 7791 C CA . ILE A 1 494 ? -11.671 31.189 143.665 1.00 16.86 494 ILE A CA 1
ATOM 7792 C C . ILE A 1 494 ? -11.170 30.523 142.388 1.00 16.44 494 ILE A C 1
ATOM 7793 O O . ILE A 1 494 ? -11.890 30.444 141.384 1.00 17.68 494 ILE A O 1
ATOM 7809 N N . MET A 1 495 ? -9.910 30.075 142.398 1.00 14.41 495 MET A N 1
ATOM 7810 C CA . MET A 1 495 ? -9.361 29.402 141.222 1.00 13.28 495 MET A CA 1
ATOM 7811 C C . MET A 1 495 ? -10.091 28.094 140.942 1.00 18.97 495 MET A C 1
ATOM 7812 O O . MET A 1 495 ? -10.319 27.741 139.778 1.00 17.24 495 MET A O 1
ATOM 7826 N N . ASP A 1 496 ? -10.485 27.365 141.993 1.00 18.24 496 ASP A N 1
ATOM 7827 C CA . ASP A 1 496 ? -11.181 26.104 141.775 1.00 19.15 496 ASP A CA 1
ATOM 7828 C C . ASP A 1 496 ? -12.474 26.328 141.009 1.00 21.75 496 ASP A C 1
ATOM 7829 O O . ASP A 1 496 ? -12.796 25.575 140.080 1.00 23.55 496 ASP A O 1
ATOM 7838 N N . ARG A 1 497 ? -13.205 27.391 141.348 1.00 19.60 497 ARG A N 1
ATOM 7839 C CA . ARG A 1 497 ? -14.436 27.701 140.629 1.00 20.22 497 ARG A CA 1
ATOM 7840 C C . ARG A 1 497 ? -14.146 28.152 139.207 1.00 21.84 497 ARG A C 1
ATOM 7841 O O . ARG A 1 497 ? -14.810 27.712 138.260 1.00 23.80 497 ARG A O 1
ATOM 7862 N N . LEU A 1 498 ? -13.150 29.026 139.034 1.00 16.41 498 LEU A N 1
ATOM 7863 C CA . LEU A 1 498 ? -12.828 29.521 137.708 1.00 16.32 498 LEU A CA 1
ATOM 7864 C C . LEU A 1 498 ? -12.444 28.374 136.792 1.00 22.87 498 LEU A C 1
ATOM 7865 O O . LEU A 1 498 ? -12.888 28.312 135.636 1.00 24.31 498 LEU A O 1
ATOM 7881 N N . LEU A 1 499 ? -11.628 27.449 137.293 1.00 18.84 499 LEU A N 1
ATOM 7882 C CA . LEU A 1 499 ? -11.144 26.362 136.448 1.00 19.30 499 LEU A CA 1
ATOM 7883 C C . LEU A 1 499 ? -12.264 25.387 136.106 1.00 30.26 499 LEU A C 1
ATOM 7884 O O . LEU A 1 499 ? -12.344 24.903 134.972 1.00 26.74 499 LEU A O 1
ATOM 7900 N N . ARG A 1 500 ? -13.181 25.130 137.043 1.00 22.26 500 ARG A N 1
ATOM 7901 C CA . ARG A 1 500 ? -14.215 24.140 136.766 1.00 25.52 500 ARG A CA 1
ATOM 7902 C C . ARG A 1 500 ? -15.344 24.709 135.923 1.00 23.13 500 ARG A C 1
ATOM 7903 O O . ARG A 1 500 ? -15.975 23.965 135.164 1.00 30.34 500 ARG A O 1
ATOM 7924 N N . GLU A 1 501 ? -15.616 26.002 136.014 1.00 27.05 501 GLU A N 1
ATOM 7925 C CA . GLU A 1 501 ? -16.773 26.569 135.339 1.00 26.27 501 GLU A CA 1
ATOM 7926 C C . GLU A 1 501 ? -16.458 27.106 133.957 1.00 34.63 501 GLU A C 1
ATOM 7927 O O . GLU A 1 501 ? -17.387 27.360 133.183 1.00 30.62 501 GLU A O 1
ATOM 7939 N N . SER A 1 502 ? -15.184 27.282 133.633 1.00 23.68 502 SER A N 1
ATOM 7940 C CA A SER A 1 502 ? -14.798 27.951 132.400 0.71 24.74 502 SER A CA 1
ATOM 7941 C CA B SER A 1 502 ? -14.789 27.948 132.400 0.29 25.45 502 SER A CA 1
ATOM 7942 C C . SER A 1 502 ? -15.003 27.028 131.204 1.00 24.66 502 SER A C 1
ATOM 7943 O O . SER A 1 502 ? -14.612 25.860 131.233 1.00 25.68 502 SER A O 1
ATOM 7957 N N . ASP A 1 503 ? -15.618 27.560 130.160 1.00 26.20 503 ASP A N 1
ATOM 7958 C CA . ASP A 1 503 ? -15.803 26.839 128.910 1.00 34.48 503 ASP A CA 1
ATOM 7959 C C . ASP A 1 503 ? -15.726 27.864 127.785 1.00 42.16 503 ASP A C 1
ATOM 7960 O O . ASP A 1 503 ? -16.608 28.726 127.689 1.00 45.04 503 ASP A O 1
ATOM 7969 N N . PRO A 1 504 ? -14.691 27.827 126.927 1.00 44.61 504 PRO A N 1
ATOM 7970 C CA . PRO A 1 504 ? -13.577 26.875 126.977 1.00 36.55 504 PRO A CA 1
ATOM 7971 C C . PRO A 1 504 ? -12.771 26.964 128.275 1.00 28.27 504 PRO A C 1
ATOM 7972 O O . PRO A 1 504 ? -12.848 27.976 128.977 1.00 23.33 504 PRO A O 1
ATOM 7983 N N . ARG A 1 505 ? -12.042 25.892 128.581 1.00 24.13 505 ARG A N 1
ATOM 7984 C CA . ARG A 1 505 ? -11.173 25.868 129.742 1.00 27.33 505 ARG A CA 1
ATOM 7985 C C . ARG A 1 505 ? -10.120 26.975 129.666 1.00 27.48 505 ARG A C 1
ATOM 7986 O O . ARG A 1 505 ? -9.673 27.388 128.590 1.00 24.12 505 ARG A O 1
ATOM 8007 N N . VAL A 1 506 ? -9.732 27.455 130.849 1.00 20.81 506 VAL A N 1
ATOM 8008 C CA . VAL A 1 506 ? -8.683 28.453 130.970 1.00 19.24 506 VAL A CA 1
ATOM 8009 C C . VAL A 1 506 ? -7.370 27.871 130.473 1.00 14.84 506 VAL A C 1
ATOM 8010 O O . VAL A 1 506 ? -7.007 26.738 130.805 1.00 19.06 506 VAL A O 1
ATOM 8023 N N . PHE A 1 507 ? -6.628 28.652 129.686 1.00 13.88 507 PHE A N 1
ATOM 8024 C CA . PHE A 1 507 ? -5.287 28.225 129.338 1.00 13.95 507 PHE A CA 1
ATOM 8025 C C . PHE A 1 507 ? -4.354 28.386 130.536 1.00 12.90 507 PHE A C 1
ATOM 8026 O O . PHE A 1 507 ? -4.486 29.342 131.312 1.00 14.80 507 PHE A O 1
ATOM 8043 N N . PRO A 1 508 ? -3.400 27.472 130.708 1.00 13.73 508 PRO A N 1
ATOM 8044 C CA . PRO A 1 508 ? -2.626 27.451 131.962 1.00 12.83 508 PRO A CA 1
ATOM 8045 C C . PRO A 1 508 ? -1.890 28.744 132.261 1.00 12.63 508 PRO A C 1
ATOM 8046 O O . PRO A 1 508 ? -1.809 29.160 133.429 1.00 13.00 508 PRO A O 1
ATOM 8057 N N . ALA A 1 509 ? -1.311 29.392 131.241 1.00 12.52 509 ALA A N 1
ATOM 8058 C CA . ALA A 1 509 ? -0.570 30.617 131.484 1.00 12.35 509 ALA A CA 1
ATOM 8059 C C . ALA A 1 509 ? -1.467 31.766 131.920 1.00 12.00 509 ALA A C 1
ATOM 8060 O O . ALA A 1 509 ? -0.944 32.805 132.327 1.00 13.99 509 ALA A O 1
ATOM 8067 N N . LYS A 1 510 ? -2.789 31.608 131.826 1.00 11.35 510 LYS A N 1
ATOM 8068 C CA . LYS A 1 510 ? -3.754 32.617 132.235 1.00 11.36 510 LYS A CA 1
ATOM 8069 C C . LYS A 1 510 ? -4.508 32.210 133.497 1.00 12.06 510 LYS A C 1
ATOM 8070 O O . LYS A 1 510 ? -5.517 32.844 133.837 1.00 12.63 510 LYS A O 1
ATOM 8089 N N . ALA A 1 511 ? -4.078 31.138 134.160 1.00 11.80 511 ALA A N 1
ATOM 8090 C CA . ALA A 1 511 ? -4.781 30.618 135.343 1.00 14.25 511 ALA A CA 1
ATOM 8091 C C . ALA A 1 511 ? -4.354 31.432 136.569 1.00 11.58 511 ALA A C 1
ATOM 8092 O O . ALA A 1 511 ? -3.606 30.984 137.446 1.00 11.09 511 ALA A O 1
ATOM 8099 N N . TYR A 1 512 ? -4.842 32.672 136.589 1.00 12.91 512 TYR A N 1
ATOM 8100 C CA . TYR A 1 512 ? -4.454 33.661 137.577 1.00 12.62 512 TYR A CA 1
ATOM 8101 C C . TYR A 1 512 ? -5.569 34.682 137.762 1.00 13.45 512 TYR A C 1
ATOM 8102 O O . TYR A 1 512 ? -6.212 35.101 136.792 1.00 13.41 512 TYR A O 1
ATOM 8120 N N . VAL A 1 513 ? -5.807 35.079 139.022 1.00 11.90 513 VAL A N 1
ATOM 8121 C CA A VAL A 1 513 ? -6.706 36.186 139.329 0.45 11.37 513 VAL A CA 1
ATOM 8122 C CA B VAL A 1 513 ? -6.697 36.192 139.320 0.55 11.24 513 VAL A CA 1
ATOM 8123 C C . VAL A 1 513 ? -6.141 36.944 140.523 1.00 10.85 513 VAL A C 1
ATOM 8124 O O . VAL A 1 513 ? -5.529 36.358 141.418 1.00 11.34 513 VAL A O 1
ATOM 8147 N N . ASP A 1 514 ? -6.361 38.259 140.535 1.00 12.52 514 ASP A N 1
ATOM 8148 C CA . ASP A 1 514 ? -5.886 39.131 141.620 1.00 11.79 514 ASP A CA 1
ATOM 8149 C C . ASP A 1 514 ? -7.049 39.307 142.593 1.00 14.06 514 ASP A C 1
ATOM 8150 O O . ASP A 1 514 ? -7.849 40.227 142.468 1.00 13.39 514 ASP A O 1
ATOM 8159 N N . ASP A 1 515 ? -7.149 38.394 143.558 1.00 11.29 515 ASP A N 1
ATOM 8160 C CA . ASP A 1 515 ? -8.205 38.420 144.564 1.00 11.56 515 ASP A CA 1
ATOM 8161 C C . ASP A 1 515 ? -7.622 37.964 145.892 1.00 11.37 515 ASP A C 1
ATOM 8162 O O . ASP A 1 515 ? -6.708 37.145 145.924 1.00 11.28 515 ASP A O 1
ATOM 8171 N N . TRP A 1 516 ? -8.139 38.542 146.986 1.00 11.60 516 TRP A N 1
ATOM 8172 C CA . TRP A 1 516 ? -7.600 38.254 148.312 1.00 11.54 516 TRP A CA 1
ATOM 8173 C C . TRP A 1 516 ? -7.584 36.765 148.604 1.00 11.57 516 TRP A C 1
ATOM 8174 O O . TRP A 1 516 ? -6.652 36.262 149.239 1.00 11.39 516 TRP A O 1
ATOM 8195 N N . GLU A 1 517 ? -8.629 36.052 148.219 1.00 13.34 517 GLU A N 1
ATOM 8196 C CA . GLU A 1 517 ? -8.748 34.646 148.582 1.00 14.39 517 GLU A CA 1
ATOM 8197 C C . GLU A 1 517 ? -8.120 33.693 147.578 1.00 12.94 517 GLU A C 1
ATOM 8198 O O . GLU A 1 517 ? -8.185 32.484 147.795 1.00 16.06 517 GLU A O 1
ATOM 8210 N N . ALA A 1 518 ? -7.497 34.191 146.515 1.00 11.69 518 ALA A N 1
ATOM 8211 C CA . ALA A 1 518 ? -6.940 33.330 145.467 1.00 12.39 518 ALA A CA 1
ATOM 8212 C C . ALA A 1 518 ? -5.509 32.911 145.829 1.00 13.74 518 ALA A C 1
ATOM 8213 O O . ALA A 1 518 ? -4.542 33.211 145.135 1.00 11.72 518 ALA A O 1
ATOM 8220 N N . TYR A 1 519 ? -5.384 32.203 146.953 1.00 12.10 519 TYR A N 1
ATOM 8221 C CA . TYR A 1 519 ? -4.053 31.978 147.500 1.00 12.70 519 TYR A CA 1
ATOM 8222 C C . TYR A 1 519 ? -3.258 30.903 146.758 1.00 10.62 519 TYR A C 1
ATOM 8223 O O . TYR A 1 519 ? -2.059 30.784 147.002 1.00 10.83 519 TYR A O 1
ATOM 8241 N N . SER A 1 520 ? -3.854 30.190 145.804 1.00 12.34 520 SER A N 1
ATOM 8242 C CA . SER A 1 520 ? -3.083 29.244 145.009 1.00 12.46 520 SER A CA 1
ATOM 8243 C C . SER A 1 520 ? -2.343 29.920 143.869 1.00 13.00 520 SER A C 1
ATOM 8244 O O . SER A 1 520 ? -1.522 29.255 143.221 1.00 10.40 520 SER A O 1
ATOM 8252 N N . VAL A 1 521 ? -2.578 31.222 143.652 1.00 11.02 521 VAL A N 1
ATOM 8253 C CA . VAL A 1 521 ? -1.930 32.000 142.590 1.00 10.75 521 VAL A CA 1
ATOM 8254 C C . VAL A 1 521 ? -1.465 33.381 143.038 1.00 9.87 521 VAL A C 1
ATOM 8255 O O . VAL A 1 521 ? -0.610 33.984 142.383 1.00 10.62 521 VAL A O 1
ATOM 8268 N N . ASN A 1 522 ? -2.032 33.908 144.127 1.00 10.10 522 ASN A N 1
ATOM 8269 C CA . ASN A 1 522 ? -1.886 35.324 144.453 1.00 9.83 522 ASN A CA 1
ATOM 8270 C C . ASN A 1 522 ? -1.361 35.562 145.868 1.00 11.72 522 ASN A C 1
ATOM 8271 O O . ASN A 1 522 ? -1.589 36.640 146.416 1.00 10.68 522 ASN A O 1
ATOM 8282 N N . GLU A 1 523 ? -0.656 34.602 146.448 1.00 10.44 523 GLU A N 1
ATOM 8283 C CA . GLU A 1 523 ? -0.044 34.767 147.767 1.00 9.59 523 GLU A CA 1
ATOM 8284 C C . GLU A 1 523 ? 1.460 34.962 147.617 1.00 11.59 523 GLU A C 1
ATOM 8285 O O . GLU A 1 523 ? 2.125 34.123 146.998 1.00 10.23 523 GLU A O 1
ATOM 8297 N N . PRO A 1 524 ? 2.036 36.0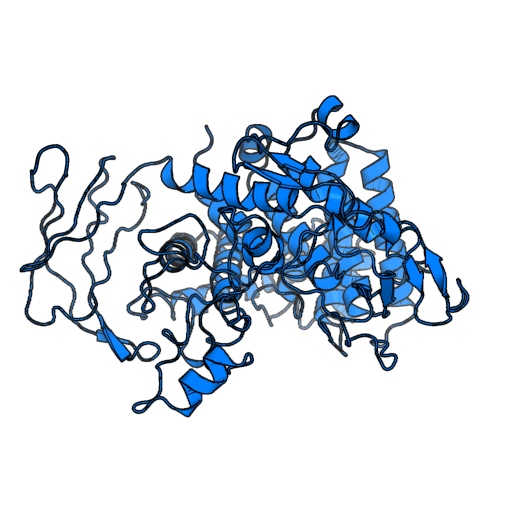25 148.166 1.00 9.17 524 PRO A N 1
ATOM 8298 C CA . PRO A 1 524 ? 3.497 36.142 148.179 1.00 9.65 524 PRO A CA 1
ATOM 8299 C C . PRO A 1 524 ? 4.138 35.245 149.228 1.00 11.76 524 PRO A C 1
ATOM 8300 O O . PRO A 1 524 ? 3.538 34.927 150.252 1.00 13.91 524 PRO A O 1
ATOM 8311 N N . ALA A 1 525 ? 5.379 34.856 148.974 1.00 10.72 525 ALA A N 1
ATOM 8312 C CA . ALA A 1 525 ? 6.131 34.036 149.918 1.00 9.83 525 ALA A CA 1
ATOM 8313 C C . ALA A 1 525 ? 7.609 34.381 149.849 1.00 11.86 525 ALA A C 1
ATOM 8314 O O . ALA A 1 525 ? 8.130 34.772 148.797 1.00 11.76 525 ALA A O 1
ATOM 8321 N N . ILE A 1 526 ? 8.302 34.175 150.980 1.00 10.33 526 ILE A N 1
ATOM 8322 C CA . ILE A 1 526 ? 9.710 34.562 151.045 1.00 8.60 526 ILE A CA 1
ATOM 8323 C C . ILE A 1 526 ? 10.546 33.785 150.040 1.00 10.14 526 ILE A C 1
ATOM 8324 O O . ILE A 1 526 ? 11.560 34.299 149.541 1.00 9.22 526 ILE A O 1
ATOM 8340 N N . ASP A 1 527 ? 10.168 32.552 149.738 1.00 10.59 527 ASP A N 1
ATOM 8341 C CA . ASP A 1 527 ? 10.924 31.755 148.782 1.00 8.62 527 ASP A CA 1
ATOM 8342 C C . ASP A 1 527 ? 10.508 32.011 147.335 1.00 9.84 527 ASP A C 1
ATOM 8343 O O . ASP A 1 527 ? 11.149 31.482 146.423 1.00 10.73 527 ASP A O 1
ATOM 8352 N N . TYR A 1 528 ? 9.471 32.816 147.103 1.00 10.19 528 TYR A N 1
ATOM 8353 C CA . TYR A 1 528 ? 9.186 33.313 145.762 1.00 10.38 528 TYR A CA 1
ATOM 8354 C C . TYR A 1 528 ? 9.997 34.564 145.460 1.00 9.17 528 TYR A C 1
ATOM 8355 O O . TYR A 1 528 ? 10.580 34.706 144.373 1.00 10.24 528 TYR A O 1
ATOM 8373 N N . THR A 1 529 ? 10.060 35.465 146.426 1.00 8.32 529 THR A N 1
ATOM 8374 C CA . THR A 1 529 ? 10.795 36.711 146.247 1.00 8.26 529 THR A CA 1
ATOM 8375 C C . THR A 1 529 ? 12.302 36.462 146.176 1.00 11.15 529 THR A C 1
ATOM 8376 O O . THR A 1 529 ? 13.016 37.163 145.450 1.00 8.95 529 THR A O 1
ATOM 8387 N N . ALA A 1 530 ? 12.799 35.433 146.856 1.00 10.03 530 ALA A N 1
ATOM 8388 C CA . ALA A 1 530 ? 14.249 35.275 146.982 1.00 8.59 530 ALA A CA 1
ATOM 8389 C C . ALA A 1 530 ? 14.947 35.051 145.639 1.00 8.38 530 ALA A C 1
ATOM 8390 O O . ALA A 1 530 ? 15.960 35.721 145.383 1.00 8.41 530 ALA A O 1
ATOM 8397 N N . PRO A 1 531 ? 14.500 34.140 144.760 1.00 9.61 531 PRO A N 1
ATOM 8398 C CA . PRO A 1 531 ? 15.183 34.028 143.459 1.00 9.29 531 PRO A CA 1
ATOM 8399 C C . PRO A 1 531 ? 15.054 35.279 142.623 1.00 9.38 531 PRO A C 1
ATOM 8400 O O . PRO A 1 531 ? 15.924 35.550 141.788 1.00 10.75 531 PRO A O 1
ATOM 8411 N N . ALA A 1 532 ? 13.983 36.059 142.808 1.00 9.15 532 ALA A N 1
ATOM 8412 C CA . ALA A 1 532 ? 13.875 37.318 142.083 1.00 9.42 532 ALA A CA 1
ATOM 8413 C C . ALA A 1 532 ? 14.936 38.305 142.549 1.00 11.63 532 ALA A C 1
ATOM 8414 O O . ALA A 1 532 ? 15.535 39.009 141.729 1.00 9.70 532 ALA A O 1
ATOM 8421 N N . VAL A 1 533 ? 15.193 38.379 143.863 1.00 8.84 533 VAL A N 1
ATOM 8422 C CA . VAL A 1 533 ? 16.297 39.208 144.358 1.00 8.42 533 VAL A CA 1
ATOM 8423 C C . VAL A 1 533 ? 17.606 38.754 143.732 1.00 8.61 533 VAL A C 1
ATOM 8424 O O . VAL A 1 533 ? 18.428 39.576 143.299 1.00 10.21 533 VAL A O 1
ATOM 8437 N N . PHE A 1 534 ? 17.833 37.441 143.688 1.00 8.66 534 PHE A N 1
ATOM 8438 C CA . PHE A 1 534 ? 19.077 36.918 143.131 1.00 8.73 534 PHE A CA 1
ATOM 8439 C C . PHE A 1 534 ? 19.244 37.322 141.666 1.00 10.01 534 PHE A C 1
ATOM 8440 O O . PHE A 1 534 ? 20.307 37.801 141.257 1.00 10.25 534 PHE A O 1
ATOM 8457 N N . VAL A 1 535 ? 18.203 37.144 140.857 1.00 10.59 535 VAL A N 1
ATOM 8458 C CA . VAL A 1 535 ? 18.298 37.475 139.437 1.00 8.88 535 VAL A CA 1
ATOM 8459 C C . VAL A 1 535 ? 18.458 38.975 139.229 1.00 10.33 535 VAL A C 1
ATOM 8460 O O . VAL A 1 535 ? 19.308 39.423 138.446 1.00 9.40 535 VAL A O 1
ATOM 8473 N N . LEU A 1 536 ? 17.676 39.781 139.936 1.00 9.36 536 LEU A N 1
ATOM 8474 C CA . LEU A 1 536 ? 17.779 41.217 139.738 1.00 8.84 536 LEU A CA 1
ATOM 8475 C C . LEU A 1 536 ? 19.150 41.745 140.168 1.00 11.84 536 LEU A C 1
ATOM 8476 O O . LEU A 1 536 ? 19.617 42.755 139.637 1.00 12.27 536 LEU A O 1
ATOM 8492 N N . THR A 1 537 ? 19.795 41.086 141.137 1.00 10.19 537 THR A N 1
ATOM 8493 C CA . THR A 1 537 ? 21.144 41.484 141.542 1.00 9.20 537 THR A CA 1
ATOM 849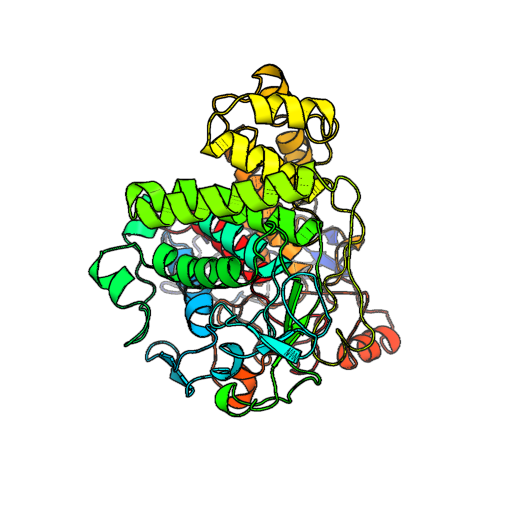4 C C . THR A 1 537 ? 22.076 41.589 140.340 1.00 10.63 537 THR A C 1
ATOM 8495 O O . THR A 1 537 ? 22.896 42.502 140.263 1.00 12.16 537 THR A O 1
ATOM 8506 N N . ARG A 1 538 ? 21.955 40.662 139.390 1.00 9.46 538 ARG A N 1
ATOM 8507 C CA . ARG A 1 538 ? 22.876 40.614 138.252 1.00 10.78 538 ARG A CA 1
ATOM 8508 C C . ARG A 1 538 ? 22.709 41.819 137.335 1.00 12.64 538 ARG A C 1
ATOM 8509 O O . ARG A 1 538 ? 23.655 42.207 136.632 1.00 12.85 538 ARG A O 1
ATOM 8530 N N . PHE A 1 539 ? 21.524 42.420 137.322 1.00 10.06 539 PHE A N 1
ATOM 8531 C CA . PHE A 1 539 ? 21.167 43.411 136.316 1.00 10.29 539 PHE A CA 1
ATOM 8532 C C . PHE A 1 539 ? 20.938 44.789 136.907 1.00 14.19 539 PHE A C 1
ATOM 8533 O O . PHE A 1 539 ? 20.631 45.736 136.171 1.00 14.30 539 PHE A O 1
ATOM 8550 N N . ALA A 1 540 ? 21.130 44.939 138.201 1.00 13.64 540 ALA A N 1
ATOM 8551 C CA . ALA A 1 540 ? 21.004 46.239 138.838 1.00 15.25 540 ALA A CA 1
ATOM 8552 C C . ALA A 1 540 ? 22.275 47.040 138.670 1.00 23.92 540 ALA A C 1
ATOM 8553 O O . ALA A 1 540 ? 23.382 46.507 138.753 1.00 23.72 540 ALA A O 1
ATOM 8560 N N . GLU A 1 541 ? 22.113 48.332 138.418 1.00 18.44 541 GLU A N 1
ATOM 8561 C CA . GLU A 1 541 ? 23.259 49.206 138.271 1.00 22.30 541 GLU A CA 1
ATOM 8562 C C . GLU A 1 541 ? 23.848 49.512 139.637 1.00 20.72 541 GLU A C 1
ATOM 8563 O O . GLU A 1 541 ? 23.117 49.806 140.598 1.00 21.76 541 GLU A O 1
ATOM 8575 N N . ASP A 1 542 ? 25.173 49.435 139.711 1.00 26.15 542 ASP A N 1
ATOM 8576 C CA . ASP A 1 542 ? 25.919 49.770 140.922 1.00 38.24 542 ASP A CA 1
ATOM 8577 C C . ASP A 1 542 ? 26.132 51.279 140.941 1.00 40.64 542 ASP A C 1
ATOM 8578 O O . ASP A 1 542 ? 26.925 51.805 140.150 1.00 35.79 542 ASP A O 1
ATOM 8587 N N . ARG A 1 543 ? 25.405 51.969 141.817 0.89 59.05 543 ARG A N 1
ATOM 8588 C CA . ARG A 1 543 ? 25.478 53.423 141.957 1.00 69.04 543 ARG A CA 1
ATOM 8589 C C . ARG A 1 543 ? 24.878 54.114 140.737 1.00 72.74 543 ARG A C 1
ATOM 8590 O O . ARG A 1 543 ? 23.665 54.324 140.670 1.00 71.49 543 ARG A O 1
#

Solvent-accessible surface area: 20412 Å² total; per-residue (Å²): 34,15,8,101,24,52,0,24,23,28,25,54,22,40,102,103,55,56,38,2,106,0,31,17,80,75,92,50,86,74,27,65,87,13,182,14,48,121,43,90,113,9,98,6,0,27,18,40,2,18,21,0,87,3,13,142,54,85,111,74,19,46,0,12,6,41,10,47,244,65,77,50,44,92,48,103,0,1,81,73,30,12,51,58,9,0,41,49,0,1,10,4,5,0,3,19,1,0,23,30,50,2,75,1,119,93,30,47,0,152,4,95,71,0,4,50,39,0,116,102,0,50,1,53,6,118,17,113,70,48,177,122,33,43,84,22,72,0,8,6,0,1,7,3,17,2,9,5,3,0,6,0,0,0,0,0,0,0,0,0,2,1,0,4,0,14,50,59,60,43,103,2,0,122,56,5,72,0,57,14,4,97,52,6,19,90,83,32,89,186,72,57,11,10,29,1,0,1,1,0,24,39,1,2,27,0,1,26,86,0,25,17,92,57,0,0,0,3,0,0,0,2,11,40,72,125,25,42,79,50,69,1,42,98,20,106,66,85,8,55,0,2,0,13,3,4,0,0,0,0,0,2,0,0,0,1,0,1,0,5,49,4,0,49,107,53,45,101,129,23,6,144,121,1,20,63,0,0,54,109,0,3,100,18,1,34,113,80,92,106,66,66,13,77,90,29,143,12,1,46,95,5,1,14,74,34,76,30,132,81,4,90,37,0,14,0,0,0,0,0,1,0,0,47,32,41,60,64,45,100,13,9,63,39,0,101,135,84,8,50,38,2,0,127,18,128,17,42,2,2,60,55,13,30,0,0,0,2,0,0,34,0,0,19,57,0,134,126,8,40,73,115,44,36,43,44,0,94,58,11,2,28,61,28,0,57,56,0,25,152,67,1,66,88,27,11,17,61,5,0,6,96,58,113,5,10,93,104,0,2,0,14,17,0,0,1,16,0,0,4,0,11,5,0,19,64,35,38,115,64,116,36,8,15,50,8,0,2,21,0,0,18,4,0,35,24,39,12,18,30,42,13,0,0,0,2,32,34,45,150,103,14,1,119,88,3,17,18,17,4,10,16,36,23,138,21,104,5,20,0,16,0,0,1,0,1,1,32,139,5,36,2,87,55,0,59,132,59,39,153,107,29,138,115,200,36,82,32,8,79,0,26,34,45,52,67,73,0,69,0,0,0,29,2,10,14,4,22,2,0,1,0,0,5,0,0,0,82,9,3,64,57,208

Sequence (543 aa):
MLPEFPKIAVVAGSEAEESVFRVVDIGTGDVVYEEGRLSDSVYDDASGDTVRHHADFGEWKRPGSSYSSVTTVGRSSSSAPFRIGNDVYRAPLIQAARSYTLARAGVAIDDPVTGLRHDVGHAQDKQAMLFFEDPFHRQGDPIDVSGGWYDAGDYGKYVPTGAVAAAQLMLAWEMRPELWRSLSLSLPAGLSEPERRAGLPDLLVEIKYELDWLLRMQRPDGAVYLKVAGGAWPGYIRRPEEDTADRYVFGLSTYGTAQFAGAAAMGARVYAPFLPDYARKLLDAAIRAQRYLEQHPDPEFRYDEGQNNGSGPYEKRTDREERFWAAAELLRTTDDARYDAYIREHFSSDFLEEGKTSAVFWGNTVLLGQWAYVVNAERADADHKASVRRASLTAYADELVRWWASSANGYRSVLRPTDYFWGSAREAMGRAQALLLADAVAPNRRAYLLETALDQAHWLFGRNAAGTSFMTGIIGMHSPQKPHHRLVASTQTLIPGLVVGGPNAQGGDPIMDRLLRESSDPRVFPAKAYVVDDWEAYSVNEPAIDYTAPAVFVLTRFAEDR

B-factor: mean 21.37, std 12.01, range [8.26, 101.24]

Nearest PDB structures (foldseek):
  5u0h-assembly1_A  TM=1.002E+00  e=4.779E-98  Thermobacillus composti KWC4
  5u2o-assembly1_A  TM=1.002E+00  e=5.110E-96  Thermobacillus composti KWC4
  3x17-assembly2_A  TM=9.301E-01  e=1.355E-46  uncultured bacterium
  4cj0-assembly1_A  TM=9.374E-01  e=7.551E-36  Acetivibrio thermocellus
  6dht-assembly1_A  TM=9.046E-01  e=6.864E-36  Bacteroides ovatus ATCC 8483

Foldseek 3Di:
DELQEWDKAKDFDLQVWFKKFKAFPVVRDTPDMDTKAHWPQFQQARTTIIIDTDNNGRDWGWIWMDIPPDIHDIDTHDLFVLLVLLLLQLLVLLVQKAQAFDQAPVQRQGDHHFPVLLCFAFACDDDPVDHGGGGFGLTIAGQFWQFRKFWLLLLLLLLVLLLVLCVVCVLLQLPRDSRRGPPQLVVCVVLSPRPSLSSSVRSLVSQLSQADPQLWGFTIKWALAADDLAGRNVVPGHMHTHKTWLQSSLSLLLSLLSQLQSCCVRDVVSSVVSNVSSVSSLVSCVVVVATDIDDDPRPPNHHDDLDDRHHLLSNLSSLLSNQQRVVPLVSLVVCVVRPLVLLQADDAFDDSHGNSVSNLLSQLNGPNHDPVSNVNSLVRLVVLLVLQLVVLVPGSLSFSDGSVLLAFQSLLRRLSSLVSLVSNCVVPNDVSSLNSSVSSVVVQQASFSQRAHQWWPGHPHYQQQALHSSCSHVVIGSTNFGAGAFRLPADWPVLVCQQVVDVVGGRRNNSDDRHNRRRSHRMTGSSSSSSVSSSSSVSRDRD

InterPro d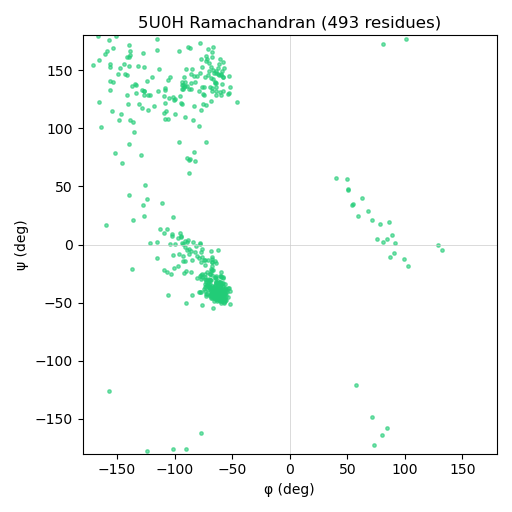omains:
  IPR001701 Glycoside hydrolase family 9 [PF00759] (82-536)
  IPR004197 Cellulase, Ig-like domain [PF02927] (2-70)
  IPR004197 Cellulase, Ig-like domain [cd02850] (2-77)
  IPR008928 Six-hairpin glycosidase superfamily [SSF48208] (78-539)
  IPR012341 Six-hairpin glycosidase-like superfamily [G3DSA:1.50.10.10] (80-541)
  IPR013783 Immunoglobulin-like fold [G3DSA:2.60.40.10] (2-78)
  IPR014756 Immunoglobulin E-set [SSF81296] (2-79)

CATH classification: 1.50.10.10